Protein AF-0000000070583889 (afdb_homodimer)

Sequence (424 aa):
MVGRSSRFESTAQGDQRPSALVRRYGSLYAQARVDTLDALDAIPQLRDADELKSKLLFSVVVLGFRSVQNTVSDMKAQVRRALQIPAQLNSDPRVIELDASVDDYLRANPDACDVSRNVEEVCAQIWATLYDYPCLKGCAGLTRYVCDCVRLAWALSIHGFVLEFETRAFRRELHVRFHTSDHRSERIRTYLWPALLQAPRGPCVHKGVVITMVGRSSRFESTAQGDQRPSALVRRYGSLYAQARVDTLDALDAIPQLRDADELKSKLLFSVVVLGFRSVQNTVSDMKAQVRRALQIPAQLNSDPRVIELDASVDDYLRANPDACDVSRNVEEVCAQIWATLYDYPCLKGCAGLTRYVCDCVRLAWALSIHGFVLEFETRAFRRELHVRFHTSDHRSERIRTYLWPALLQAPRGPCVHKGVVIT

Solvent-accessible surface area (backbone atoms only — not comparable to full-atom values): 23228 Å² total; per-residue (Å²): 134,80,82,75,83,77,79,77,70,69,66,73,66,52,62,66,31,68,71,44,44,52,49,47,54,50,42,40,59,71,42,53,47,49,56,29,52,54,51,46,43,70,36,77,93,40,50,87,38,61,68,59,53,46,50,49,56,35,44,49,48,53,44,22,36,51,47,39,48,49,50,55,53,48,29,54,50,41,34,38,57,42,64,46,60,56,78,89,43,63,79,36,69,50,48,46,50,33,54,49,32,54,48,52,35,47,60,74,38,64,78,56,54,82,58,63,62,48,40,50,49,43,49,51,49,52,47,65,72,41,59,92,47,67,70,57,80,73,36,61,48,54,54,50,48,43,46,54,39,32,55,49,29,43,57,38,45,59,70,38,40,44,77,47,78,76,76,52,59,71,40,79,79,45,37,46,72,41,90,88,34,42,89,88,44,51,51,50,76,43,74,63,37,62,15,34,27,37,57,95,81,46,62,64,78,40,61,11,34,29,31,50,135,81,83,76,84,78,81,76,72,66,66,73,65,51,62,67,30,68,68,44,44,51,50,48,55,52,42,40,59,72,41,52,46,49,56,28,51,54,50,46,44,70,37,77,93,40,49,88,38,60,67,59,53,47,50,48,56,34,45,48,49,54,43,22,37,51,46,39,49,49,51,54,52,48,28,54,49,40,35,38,56,42,63,46,59,56,78,88,42,65,78,37,68,52,49,46,50,34,54,49,32,52,47,51,35,47,58,73,39,67,78,57,56,82,58,63,63,47,41,50,50,43,51,51,52,52,48,67,72,43,57,94,47,65,70,57,79,72,34,63,47,54,54,50,49,44,44,54,38,32,55,48,28,44,57,38,45,58,70,38,40,43,77,46,80,78,75,52,59,71,41,80,78,44,38,43,72,42,90,85,34,41,88,88,45,50,52,50,75,44,75,61,37,61,15,34,27,36,58,95,82,46,62,65,78,39,61,10,33,28,31,51

Structure (mmCIF, N/CA/C/O backbone):
data_AF-0000000070583889-model_v1
#
loop_
_entity.id
_entity.type
_entity.pdbx_description
1 polymer 'Mitochondria-eating protein'
#
loop_
_atom_site.group_PDB
_atom_site.id
_atom_site.type_symbol
_atom_site.label_atom_id
_atom_site.label_alt_id
_atom_site.label_comp_id
_atom_site.label_asym_id
_atom_site.label_entity_id
_atom_site.label_seq_id
_atom_site.pdbx_PDB_ins_code
_atom_site.Cartn_x
_atom_site.Cartn_y
_atom_site.Cartn_z
_atom_site.occupancy
_atom_site.B_iso_or_equiv
_at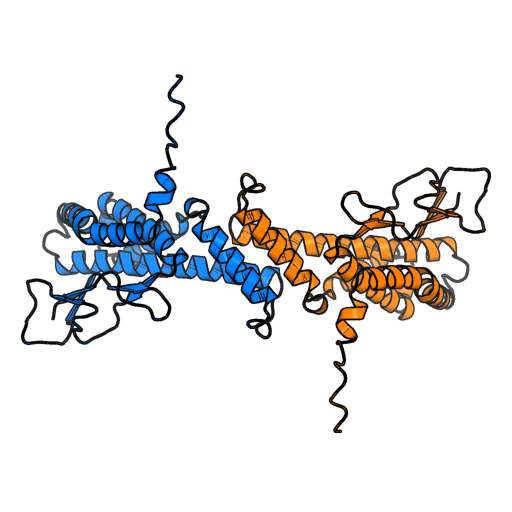om_site.auth_seq_id
_atom_site.auth_comp_id
_atom_site.auth_asym_id
_atom_site.auth_atom_id
_atom_site.pdbx_PDB_model_num
ATOM 1 N N . MET A 1 1 ? 31.438 8.016 -42.562 1 25.47 1 MET A N 1
ATOM 2 C CA . MET A 1 1 ? 30.297 7.133 -42.812 1 25.47 1 MET A CA 1
ATOM 3 C C . MET A 1 1 ? 30.109 6.152 -41.688 1 25.47 1 MET A C 1
ATOM 5 O O . MET A 1 1 ? 30.469 4.98 -41.781 1 25.47 1 MET A O 1
ATOM 9 N N . VAL A 1 2 ? 30.406 6.562 -40.438 1 30.09 2 VAL A N 1
ATOM 10 C CA . VAL A 1 2 ? 30.562 5.863 -39.156 1 30.09 2 VAL A CA 1
ATOM 11 C C . VAL A 1 2 ? 29.266 5.156 -38.781 1 30.09 2 VAL A C 1
ATOM 13 O O . VAL A 1 2 ? 28.234 5.809 -38.562 1 30.09 2 VAL A O 1
ATOM 16 N N . GLY A 1 3 ? 29 4.027 -39.375 1 27.39 3 GLY A N 1
ATOM 17 C CA . GLY A 1 3 ? 27.844 3.15 -39.219 1 27.39 3 GLY A CA 1
ATOM 18 C C . GLY A 1 3 ? 27.516 2.863 -37.75 1 27.39 3 GLY A C 1
ATOM 19 O O . GLY A 1 3 ? 28.234 2.111 -37.094 1 27.39 3 GLY A O 1
ATOM 20 N N . ARG A 1 4 ? 26.984 3.91 -36.906 1 28.28 4 ARG A N 1
ATOM 21 C CA . ARG A 1 4 ? 26.656 3.895 -35.5 1 28.28 4 ARG A CA 1
ATOM 22 C C . ARG A 1 4 ? 26.016 2.572 -35.094 1 28.28 4 ARG A C 1
ATOM 24 O O . ARG A 1 4 ? 25.5 1.843 -35.938 1 28.28 4 ARG A O 1
ATOM 31 N N . SER A 1 5 ? 25.875 2.383 -33.719 1 30.44 5 SER A N 1
ATOM 32 C CA . SER A 1 5 ? 25.641 1.484 -32.562 1 30.44 5 SER A CA 1
ATOM 33 C C . SER A 1 5 ? 24.266 0.842 -32.656 1 30.44 5 SER A C 1
ATOM 35 O O . SER A 1 5 ? 23.25 1.541 -32.688 1 30.44 5 SER A O 1
ATOM 37 N N . SER A 1 6 ? 24.047 -0.187 -33.375 1 29.16 6 SER A N 1
ATOM 38 C CA . SER A 1 6 ? 22.891 -1.09 -33.406 1 29.16 6 SER A CA 1
ATOM 39 C C . SER A 1 6 ? 22.266 -1.242 -32 1 29.16 6 SER A C 1
ATOM 41 O O . SER A 1 6 ? 22.984 -1.417 -31.016 1 29.16 6 SER A O 1
ATOM 43 N N . ARG A 1 7 ? 21.031 -0.715 -31.812 1 31.61 7 ARG A N 1
ATOM 44 C CA . ARG A 1 7 ? 20.031 -0.766 -30.75 1 31.61 7 ARG A CA 1
ATOM 45 C C . ARG A 1 7 ? 19.891 -2.178 -30.188 1 31.61 7 ARG A C 1
ATOM 47 O O . ARG A 1 7 ? 19.344 -3.064 -30.844 1 31.61 7 ARG A O 1
ATOM 54 N N . PHE A 1 8 ? 20.906 -2.791 -29.5 1 32.34 8 PHE A N 1
ATOM 55 C CA . PHE A 1 8 ? 20.688 -3.916 -28.609 1 32.34 8 PHE A CA 1
ATOM 56 C C . PHE A 1 8 ? 19.344 -3.801 -27.906 1 32.34 8 PHE A C 1
ATOM 58 O O . PHE A 1 8 ? 19.188 -3.016 -26.969 1 32.34 8 PHE A O 1
ATOM 65 N N . GLU A 1 9 ? 18.312 -3.646 -28.469 1 35.47 9 GLU A N 1
ATOM 66 C CA . GLU A 1 9 ? 16.969 -3.822 -27.922 1 35.47 9 GLU A CA 1
ATOM 67 C C . GLU A 1 9 ? 16.969 -4.891 -26.828 1 35.47 9 GLU A C 1
ATOM 69 O O . GLU A 1 9 ? 17.438 -6.012 -27.047 1 35.47 9 GLU A O 1
ATOM 74 N N . SER A 1 10 ? 16.984 -4.695 -25.5 1 39.16 10 SER A N 1
ATOM 75 C CA . SER A 1 10 ? 17.156 -5.406 -24.234 1 39.16 10 SER A CA 1
ATOM 76 C C . SER A 1 10 ? 16.469 -6.77 -24.281 1 39.16 10 SER A C 1
ATOM 78 O O . SER A 1 10 ? 15.25 -6.848 -24.438 1 39.16 10 SER A O 1
ATOM 80 N N . THR A 1 11 ? 16.922 -7.824 -24.578 1 39.56 11 THR A N 1
ATOM 81 C CA . THR A 1 11 ? 16.641 -9.258 -24.531 1 39.56 11 THR A CA 1
ATOM 82 C C . THR A 1 11 ? 15.906 -9.617 -23.234 1 39.56 11 THR A C 1
ATOM 84 O O . THR A 1 11 ? 15.242 -10.648 -23.156 1 39.56 11 THR A O 1
ATOM 87 N N . ALA A 1 12 ? 16.141 -9.031 -22.125 1 45.97 12 ALA A N 1
ATOM 88 C CA . ALA A 1 12 ? 15.523 -9.297 -20.828 1 45.97 12 ALA A CA 1
ATOM 89 C C . ALA A 1 12 ? 14.016 -9.062 -20.859 1 45.97 12 ALA A C 1
ATOM 91 O O . ALA A 1 12 ? 13.258 -9.773 -20.203 1 45.97 12 ALA A O 1
ATOM 92 N N . GLN A 1 13 ? 13.586 -7.969 -21.516 1 54.16 13 GLN A N 1
ATOM 93 C CA . GLN A 1 13 ? 12.18 -7.629 -21.688 1 54.16 13 GLN A CA 1
ATOM 94 C C . GLN A 1 13 ? 11.461 -8.68 -22.531 1 54.16 13 GLN A C 1
ATOM 96 O O . GLN A 1 13 ? 10.258 -8.898 -22.375 1 54.16 13 GLN A O 1
ATOM 101 N N . GLY A 1 14 ? 12.219 -9.367 -23.297 1 54.16 14 GLY A N 1
ATOM 102 C CA . GLY A 1 14 ? 11.648 -10.352 -24.203 1 54.16 14 GLY A CA 1
ATOM 103 C C . GLY A 1 14 ? 11.172 -11.609 -23.5 1 54.16 14 GLY A C 1
ATOM 104 O O . GLY A 1 14 ? 10.156 -12.188 -23.875 1 54.16 14 GLY A O 1
ATOM 105 N N . ASP A 1 15 ? 11.938 -11.93 -22.484 1 68 15 ASP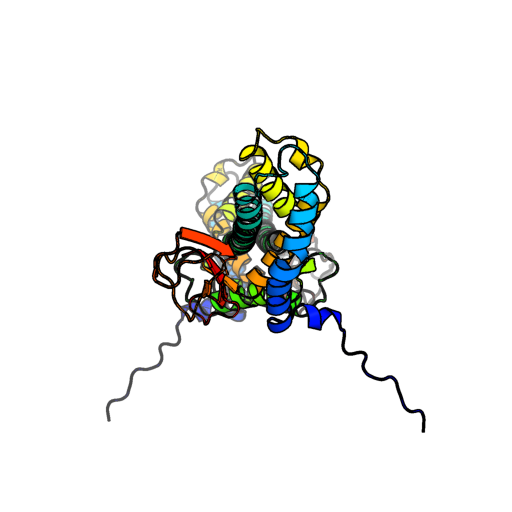 A N 1
ATOM 106 C CA . ASP A 1 15 ? 11.633 -13.172 -21.766 1 68 15 ASP A CA 1
ATOM 107 C C . ASP A 1 15 ? 10.445 -12.984 -20.828 1 68 15 ASP A C 1
ATOM 109 O O . ASP A 1 15 ? 9.938 -13.953 -20.25 1 68 15 ASP A O 1
ATOM 113 N N . GLN A 1 16 ? 9.891 -11.797 -20.781 1 76.12 16 GLN A N 1
ATOM 114 C CA . GLN A 1 16 ? 8.773 -11.531 -19.875 1 76.12 16 GLN A CA 1
ATOM 115 C C . GLN A 1 16 ? 7.496 -11.234 -20.656 1 76.12 16 GLN A C 1
ATOM 117 O O . GLN A 1 16 ? 6.445 -10.984 -20.062 1 76.12 16 GLN A O 1
ATOM 122 N N . ARG A 1 17 ? 7.684 -11.391 -21.938 1 86.62 17 ARG A N 1
ATOM 123 C CA . ARG A 1 17 ? 6.484 -11.242 -22.766 1 86.62 17 ARG A CA 1
ATOM 124 C C . ARG A 1 17 ? 5.523 -12.398 -22.547 1 86.62 17 ARG A C 1
ATOM 126 O O . ARG A 1 17 ? 5.949 -13.531 -22.312 1 86.62 17 ARG A O 1
ATOM 133 N N . PRO A 1 18 ? 4.297 -12.102 -22.672 1 90.25 18 PRO A N 1
ATOM 134 C CA . PRO A 1 18 ? 3.295 -13.148 -22.422 1 90.25 18 PRO A CA 1
ATOM 135 C C . PRO A 1 18 ? 3.51 -14.391 -23.266 1 90.25 18 PRO A C 1
ATOM 137 O O . PRO A 1 18 ? 3.4 -15.516 -22.766 1 90.25 18 PRO A O 1
ATOM 140 N N . SER A 1 19 ? 3.861 -14.188 -24.531 1 92.56 19 SER A N 1
ATOM 141 C CA . SER A 1 19 ? 4.078 -15.328 -25.406 1 92.56 19 SER A CA 1
ATOM 142 C C . SER A 1 19 ? 5.27 -16.172 -24.938 1 92.56 19 SER A C 1
ATOM 144 O O . SER A 1 19 ? 5.23 -17.391 -25.016 1 92.56 19 SER A O 1
ATOM 146 N N . ALA A 1 20 ? 6.273 -15.477 -24.516 1 94.94 20 ALA A N 1
ATOM 147 C CA . ALA A 1 20 ? 7.457 -16.172 -24.016 1 94.94 20 ALA A CA 1
ATOM 148 C C . ALA A 1 20 ? 7.145 -16.938 -22.734 1 94.94 20 ALA A C 1
ATOM 150 O O . ALA A 1 20 ? 7.641 -18.047 -22.531 1 94.94 20 ALA A O 1
ATOM 151 N N . LEU A 1 21 ? 6.32 -16.344 -21.953 1 95.88 21 LEU A N 1
ATOM 152 C CA . LEU A 1 21 ? 5.938 -16.984 -20.688 1 95.88 21 LEU A CA 1
ATOM 153 C C . LEU A 1 21 ? 5.133 -18.25 -20.953 1 95.88 21 LEU A C 1
ATOM 155 O O . LEU A 1 21 ? 5.32 -19.266 -20.281 1 95.88 21 LEU A O 1
ATOM 159 N N . VAL A 1 22 ? 4.309 -18.203 -21.938 1 96.88 22 VAL A N 1
ATOM 160 C CA . VAL A 1 22 ? 3.502 -19.375 -22.312 1 96.88 22 VAL A CA 1
ATOM 161 C C . VAL A 1 22 ? 4.41 -20.484 -22.828 1 96.88 22 VAL A C 1
ATOM 163 O O . VAL A 1 22 ? 4.215 -21.656 -22.5 1 96.88 22 VAL A O 1
ATOM 166 N N . ARG A 1 23 ? 5.355 -20.078 -23.562 1 97.06 23 ARG A N 1
ATOM 167 C CA . ARG A 1 23 ? 6.324 -21.062 -24.047 1 97.06 23 ARG A CA 1
ATOM 168 C C . ARG A 1 23 ? 7.09 -21.703 -22.906 1 97.06 23 ARG A C 1
ATOM 170 O O . ARG A 1 23 ? 7.312 -22.906 -22.891 1 97.06 23 ARG A O 1
ATOM 177 N N . ARG A 1 24 ? 7.426 -20.891 -22 1 97.31 24 ARG A N 1
ATOM 178 C CA . ARG A 1 24 ? 8.141 -21.406 -20.844 1 97.31 24 ARG A CA 1
ATOM 179 C C . ARG A 1 24 ? 7.266 -22.375 -20.047 1 97.31 24 ARG A C 1
ATOM 181 O O . ARG A 1 24 ? 7.762 -23.344 -19.484 1 97.31 24 ARG A O 1
ATOM 188 N N . TYR A 1 25 ? 6.027 -22.078 -19.984 1 98.25 25 TYR A N 1
ATOM 189 C CA . TYR A 1 25 ? 5.094 -22.969 -19.297 1 98.25 25 TYR A CA 1
ATOM 190 C C . TYR A 1 25 ? 5.062 -24.344 -19.969 1 98.25 25 TYR A C 1
ATOM 192 O O . TYR A 1 25 ? 5.074 -25.375 -19.297 1 98.25 25 TYR A O 1
ATOM 200 N N . GLY A 1 26 ? 5.066 -24.344 -21.266 1 97.88 26 GLY A N 1
ATOM 201 C CA . GLY A 1 26 ? 5.152 -25.594 -22 1 97.88 26 GLY A CA 1
ATOM 202 C C . GLY A 1 26 ? 6.461 -26.328 -21.781 1 97.88 26 GLY A C 1
ATOM 203 O O . GLY A 1 26 ? 6.473 -27.547 -21.641 1 97.88 26 GLY A O 1
ATOM 204 N N . SER A 1 27 ? 7.512 -25.578 -21.766 1 97.56 27 SER A N 1
ATOM 205 C CA . SER A 1 27 ? 8.836 -26.156 -21.578 1 97.56 27 SER A CA 1
ATOM 206 C C . SER A 1 27 ? 8.961 -26.781 -20.188 1 97.56 27 SER A C 1
ATOM 208 O O . SER A 1 27 ? 9.688 -27.766 -20 1 97.56 27 SER A O 1
ATOM 210 N N . LEU A 1 28 ? 8.258 -26.172 -19.219 1 98 28 LEU A N 1
ATOM 211 C CA . LEU A 1 28 ? 8.25 -26.75 -17.875 1 98 28 LEU A CA 1
ATOM 212 C C . LEU A 1 28 ? 7.703 -28.172 -17.891 1 98 28 LEU A C 1
ATOM 214 O O . LEU A 1 28 ? 8.25 -29.062 -17.234 1 98 28 LEU A O 1
ATOM 218 N N . TYR A 1 29 ? 6.719 -28.406 -18.641 1 97.44 29 TYR A N 1
ATOM 219 C CA . TYR A 1 29 ? 6.121 -29.734 -18.766 1 97.44 29 TYR A CA 1
ATOM 220 C C . TYR A 1 29 ? 7.023 -30.656 -19.562 1 97.44 29 TYR A C 1
ATOM 222 O O . TYR A 1 29 ? 7.312 -31.781 -19.141 1 97.44 29 TYR A O 1
ATOM 230 N N . ALA A 1 30 ? 7.496 -30.172 -20.703 1 97.12 30 ALA A N 1
ATOM 231 C CA . ALA A 1 30 ? 8.18 -31.016 -21.688 1 97.12 30 ALA A CA 1
ATOM 232 C C . ALA A 1 30 ? 9.602 -31.344 -21.234 1 97.12 30 ALA A C 1
ATOM 234 O O . ALA A 1 30 ? 10.133 -32.406 -21.547 1 97.12 30 ALA A O 1
ATOM 235 N N . GLN A 1 31 ? 10.188 -30.438 -20.453 1 97 31 GLN A N 1
ATOM 236 C CA . GLN A 1 31 ? 11.609 -30.609 -20.172 1 97 31 GLN A CA 1
ATOM 237 C C . GLN A 1 31 ? 11.852 -30.703 -18.672 1 97 31 GLN A C 1
ATOM 239 O O . GLN A 1 31 ? 12.258 -31.75 -18.156 1 97 31 GLN A O 1
ATOM 244 N N . ALA A 1 32 ? 11.508 -29.641 -17.984 1 97.06 32 ALA A N 1
ATOM 245 C CA . ALA A 1 32 ? 11.828 -29.594 -16.562 1 97.06 32 ALA A CA 1
ATOM 246 C C . ALA A 1 32 ? 11.141 -30.734 -15.805 1 97.06 32 ALA A C 1
ATOM 248 O O . ALA A 1 32 ? 11.742 -31.344 -14.93 1 97.06 32 ALA A O 1
ATOM 249 N N . ARG A 1 33 ? 9.891 -30.984 -16.078 1 97.69 33 ARG A N 1
ATOM 250 C CA . ARG A 1 33 ? 9.148 -32.062 -15.445 1 97.69 33 ARG A CA 1
ATOM 251 C C . ARG A 1 33 ? 9.82 -33.406 -15.703 1 97.69 33 ARG A C 1
ATOM 253 O O . ARG A 1 33 ? 9.992 -34.219 -14.781 1 97.69 33 ARG A O 1
ATOM 260 N N . VAL A 1 34 ? 10.273 -33.656 -16.938 1 96.56 34 VAL A N 1
ATOM 261 C CA . VAL A 1 34 ? 10.891 -34.906 -17.312 1 96.56 34 VAL A CA 1
ATOM 262 C C . VAL A 1 34 ? 12.234 -35.062 -16.609 1 96.56 34 VAL A C 1
ATOM 264 O O . VAL A 1 34 ? 12.531 -36.125 -16.062 1 96.56 34 VAL A O 1
ATOM 267 N N . ASP A 1 35 ? 12.992 -34 -16.641 1 97.56 35 ASP A N 1
ATOM 268 C CA . ASP A 1 35 ? 14.266 -34 -15.922 1 97.56 35 ASP A CA 1
ATOM 269 C C . ASP A 1 35 ? 14.07 -34.344 -14.453 1 97.56 35 ASP A C 1
ATOM 271 O O . ASP A 1 35 ? 14.867 -35.094 -13.867 1 97.56 35 ASP A O 1
ATOM 275 N N . THR A 1 36 ? 13.047 -33.781 -13.906 1 97.88 36 THR A N 1
ATOM 276 C CA . THR A 1 36 ? 12.797 -34 -12.484 1 97.88 36 THR A CA 1
ATOM 277 C C . THR A 1 36 ? 12.336 -35.438 -12.227 1 97.88 36 THR A C 1
ATOM 279 O O . THR A 1 36 ? 12.688 -36.031 -11.203 1 97.88 36 THR A O 1
ATOM 282 N N . LEU A 1 37 ? 11.5 -35.969 -13.094 1 96.69 37 LEU A N 1
ATOM 283 C CA . LEU A 1 37 ? 11.102 -37.375 -12.977 1 96.69 37 LEU A CA 1
ATOM 284 C C . LEU A 1 37 ? 12.328 -38.281 -12.945 1 96.69 37 LEU A C 1
ATOM 286 O O . LEU A 1 37 ? 12.391 -39.219 -12.141 1 96.69 37 LEU A O 1
ATOM 290 N N . ASP A 1 38 ? 13.281 -37.969 -13.766 1 96.31 38 ASP A N 1
ATOM 291 C CA . ASP A 1 38 ? 14.523 -38.719 -13.797 1 96.31 38 ASP A CA 1
ATOM 292 C C . ASP A 1 38 ? 15.266 -38.625 -12.469 1 96.31 38 ASP A C 1
ATOM 294 O O . ASP A 1 38 ? 15.781 -39.625 -11.969 1 96.31 38 ASP A O 1
ATOM 298 N N . ALA A 1 39 ? 15.289 -37.469 -11.945 1 96.56 39 ALA A N 1
ATOM 299 C CA . ALA A 1 39 ? 15.938 -37.25 -10.656 1 96.56 39 ALA A CA 1
ATOM 300 C C . ALA A 1 39 ? 15.242 -38.062 -9.555 1 96.56 39 ALA A C 1
ATOM 302 O O . ALA A 1 39 ? 15.898 -38.625 -8.688 1 96.56 39 ALA A O 1
ATOM 303 N N . LEU A 1 40 ? 13.945 -38.062 -9.594 1 96.38 40 LEU A N 1
ATOM 304 C CA . LEU A 1 40 ? 13.172 -38.812 -8.594 1 96.38 40 LEU A CA 1
ATOM 305 C C . LEU A 1 40 ? 13.344 -40.312 -8.766 1 96.38 40 LEU A C 1
ATOM 307 O O . LEU A 1 40 ? 13.312 -41.062 -7.789 1 96.38 40 LEU A O 1
ATOM 311 N N . ASP A 1 41 ? 13.57 -40.781 -9.992 1 95.44 41 ASP A N 1
ATOM 312 C CA . ASP A 1 41 ? 13.781 -42.188 -10.289 1 95.44 41 ASP A CA 1
ATOM 313 C C . ASP A 1 41 ? 15.078 -42.688 -9.656 1 95.44 41 ASP A C 1
ATOM 315 O O . ASP A 1 41 ? 15.242 -43.875 -9.438 1 95.44 41 ASP A O 1
ATOM 319 N N . ALA A 1 42 ? 15.922 -41.75 -9.438 1 93.5 42 ALA A N 1
ATOM 320 C CA . ALA A 1 42 ? 17.203 -42.125 -8.836 1 93.5 42 ALA A CA 1
ATOM 321 C C . ALA A 1 42 ? 17.031 -42.438 -7.359 1 93.5 42 ALA A C 1
ATOM 323 O O . ALA A 1 42 ? 17.938 -43.031 -6.75 1 93.5 42 ALA A O 1
ATOM 324 N N . ILE A 1 43 ? 15.883 -42.094 -6.812 1 93.31 43 ILE A N 1
ATOM 325 C CA . ILE A 1 43 ? 15.562 -42.438 -5.43 1 93.31 43 ILE A CA 1
ATOM 326 C C . ILE A 1 43 ? 14.945 -43.844 -5.379 1 93.31 43 ILE A C 1
ATOM 328 O O . ILE A 1 43 ? 13.844 -44.062 -5.887 1 93.31 43 ILE A O 1
ATOM 332 N N . PRO A 1 44 ? 15.625 -44.781 -4.73 1 93.12 44 PRO A N 1
ATOM 333 C CA . PRO A 1 44 ? 15.172 -46.156 -4.75 1 93.12 44 PRO A CA 1
ATOM 334 C C . PRO A 1 44 ? 13.734 -46.312 -4.27 1 93.12 44 PRO A C 1
ATOM 336 O O . PRO A 1 44 ? 12.977 -47.094 -4.844 1 93.12 44 PRO A O 1
ATOM 339 N N . GLN A 1 45 ? 13.336 -45.562 -3.275 1 91.88 45 GLN A N 1
ATOM 340 C CA . GLN A 1 45 ? 12.008 -45.688 -2.688 1 91.88 45 GLN A CA 1
ATOM 341 C C . GLN A 1 45 ? 10.93 -45.25 -3.674 1 91.88 45 GLN A C 1
ATOM 343 O O . GLN A 1 45 ? 9.758 -45.594 -3.516 1 91.88 45 GLN A O 1
ATOM 348 N N . LEU A 1 46 ? 11.352 -44.438 -4.734 1 93.12 46 LEU A N 1
ATOM 349 C CA . LEU A 1 46 ? 10.367 -43.875 -5.645 1 93.12 46 LEU A CA 1
ATOM 350 C C . LEU A 1 46 ? 10.516 -44.469 -7.043 1 93.12 46 LEU A C 1
ATOM 352 O O . LEU A 1 46 ? 9.75 -44.125 -7.949 1 93.12 46 LEU A O 1
ATOM 356 N N . ARG A 1 47 ? 11.367 -45.344 -7.227 1 91.25 47 ARG A N 1
ATOM 357 C CA . ARG A 1 47 ? 11.719 -45.844 -8.555 1 91.25 47 ARG A CA 1
ATOM 358 C C . ARG A 1 47 ? 10.5 -46.406 -9.266 1 91.25 47 ARG A C 1
ATOM 360 O O . ARG A 1 47 ? 10.266 -46.094 -10.438 1 91.25 47 ARG A O 1
ATOM 367 N N . ASP A 1 48 ? 9.625 -47.188 -8.562 1 91.12 48 ASP A N 1
ATOM 368 C CA . ASP A 1 48 ? 8.492 -47.844 -9.227 1 91.12 48 ASP A CA 1
ATOM 369 C C . ASP A 1 48 ? 7.188 -47.125 -8.898 1 91.12 48 ASP A C 1
ATOM 371 O O . ASP A 1 48 ? 6.102 -47.656 -9.117 1 91.12 48 ASP A O 1
ATOM 375 N N . ALA A 1 49 ? 7.277 -45.875 -8.383 1 92.56 49 ALA A N 1
ATOM 376 C CA . ALA A 1 49 ? 6.078 -45.156 -7.988 1 92.56 49 ALA A CA 1
ATOM 377 C C . ALA A 1 49 ? 5.746 -44.062 -9 1 92.56 49 ALA A C 1
ATOM 379 O O . ALA A 1 49 ? 5.707 -42.875 -8.648 1 92.56 49 ALA A O 1
ATOM 380 N N . ASP A 1 50 ? 5.391 -44.406 -10.211 1 92.44 50 ASP A N 1
ATOM 381 C CA . ASP A 1 50 ? 5.195 -43.469 -11.312 1 92.44 50 ASP A CA 1
ATOM 382 C C . ASP A 1 50 ? 4.023 -42.531 -11.031 1 92.44 50 ASP A C 1
ATOM 384 O O . ASP A 1 50 ? 4.117 -41.312 -11.266 1 92.44 50 ASP A O 1
ATOM 388 N N . GLU A 1 51 ? 2.98 -43.094 -10.609 1 91.69 51 GLU A N 1
ATOM 389 C CA . GLU A 1 51 ? 1.793 -42.281 -10.336 1 91.69 51 GLU A CA 1
ATOM 390 C C . GLU A 1 51 ? 2.066 -41.25 -9.25 1 91.69 51 GLU A C 1
ATOM 392 O O . GLU A 1 51 ? 1.664 -40.094 -9.375 1 91.69 51 GLU A O 1
ATOM 397 N N . LEU A 1 52 ? 2.711 -41.656 -8.227 1 93.94 52 LEU A N 1
ATOM 398 C CA . LEU A 1 52 ? 3.045 -40.75 -7.133 1 93.94 52 LEU A CA 1
ATOM 399 C C . LEU A 1 52 ? 3.934 -39.594 -7.621 1 93.94 52 LEU A C 1
ATOM 401 O O . LEU A 1 52 ? 3.703 -38.438 -7.281 1 93.94 52 LEU A O 1
ATOM 405 N N . LYS A 1 53 ? 4.953 -39.938 -8.367 1 96.12 53 LYS A N 1
ATOM 406 C CA . LYS A 1 53 ? 5.871 -38.938 -8.891 1 96.12 53 LYS A CA 1
ATOM 407 C C . LYS A 1 53 ? 5.137 -37.906 -9.75 1 96.12 53 LYS A C 1
ATOM 409 O O . LYS A 1 53 ? 5.352 -36.719 -9.617 1 96.12 53 LYS A O 1
ATOM 414 N N . SER A 1 54 ? 4.27 -38.469 -10.602 1 94.81 54 SER A N 1
ATOM 415 C CA . SER A 1 54 ? 3.516 -37.562 -11.484 1 94.81 54 SER A CA 1
ATOM 416 C C . SER A 1 54 ? 2.598 -36.656 -10.695 1 94.81 54 SER A C 1
ATOM 418 O O . SER A 1 54 ? 2.521 -35.438 -10.977 1 94.81 54 SER A O 1
ATOM 420 N N . LYS A 1 55 ? 1.909 -37.156 -9.75 1 94.44 55 LYS A N 1
ATOM 421 C CA . LYS A 1 55 ? 1.006 -36.375 -8.914 1 94.44 55 LYS A CA 1
ATOM 422 C C . LYS A 1 55 ? 1.774 -35.344 -8.102 1 94.44 55 LYS A C 1
ATOM 424 O O . LYS A 1 55 ? 1.29 -34.219 -7.883 1 94.44 55 LYS A O 1
ATOM 429 N N . LEU A 1 56 ? 2.914 -35.719 -7.645 1 96.62 56 LEU A N 1
ATOM 430 C CA . LEU A 1 56 ? 3.775 -34.812 -6.902 1 96.62 56 LEU A CA 1
ATOM 431 C C . LEU A 1 56 ? 4.156 -33.594 -7.754 1 96.62 56 LEU A C 1
ATOM 433 O O . LEU A 1 56 ? 4.004 -32.469 -7.32 1 96.62 56 LEU A O 1
ATOM 437 N N . LEU A 1 57 ? 4.617 -33.875 -8.914 1 97.81 57 LEU A N 1
ATOM 438 C CA . LEU A 1 57 ? 5.059 -32.812 -9.789 1 97.81 57 LEU A CA 1
ATOM 439 C C . LEU A 1 57 ? 3.885 -31.922 -10.195 1 97.81 57 LEU A C 1
ATOM 441 O O . LEU A 1 57 ? 4.027 -30.703 -10.289 1 97.81 57 LEU A O 1
ATOM 445 N N . PHE A 1 58 ? 2.74 -32.531 -10.414 1 97.75 58 PHE A N 1
ATOM 446 C CA . PHE A 1 58 ? 1.517 -31.766 -10.656 1 97.75 58 PHE A CA 1
ATOM 447 C C . PHE A 1 58 ? 1.187 -30.875 -9.477 1 97.75 58 PHE A C 1
ATOM 449 O O . PHE A 1 58 ? 0.88 -29.688 -9.648 1 97.75 58 PHE A O 1
ATOM 456 N N . SER A 1 59 ? 1.26 -31.375 -8.312 1 97.38 59 SER A N 1
ATOM 457 C CA . SER A 1 59 ? 0.943 -30.641 -7.102 1 97.38 59 SER A CA 1
ATOM 458 C C . SER A 1 59 ? 1.877 -29.438 -6.922 1 97.38 59 SER A C 1
ATOM 460 O O . SER A 1 59 ? 1.457 -28.391 -6.457 1 97.38 59 SER A O 1
ATOM 462 N N . VAL A 1 60 ? 3.158 -29.688 -7.258 1 98.25 60 VAL A N 1
ATOM 463 C CA . VAL A 1 60 ? 4.133 -28.609 -7.133 1 98.25 60 VAL A CA 1
ATOM 464 C C . VAL A 1 60 ? 3.68 -27.406 -7.957 1 98.25 60 VAL A C 1
ATOM 466 O O . VAL A 1 60 ? 3.729 -26.266 -7.488 1 98.25 60 VAL A O 1
ATOM 469 N N . VAL A 1 61 ? 3.199 -27.625 -9.18 1 98.56 61 VAL A N 1
ATOM 470 C CA . VAL A 1 61 ? 2.754 -26.547 -10.062 1 98.56 61 VAL A CA 1
ATOM 471 C C . VAL A 1 61 ? 1.536 -25.859 -9.461 1 98.56 61 VAL A C 1
ATOM 473 O O . VAL A 1 61 ? 1.501 -24.625 -9.359 1 98.56 61 VAL A O 1
ATOM 476 N N . VAL A 1 62 ? 0.596 -26.609 -8.984 1 97.88 62 VAL A N 1
ATOM 477 C CA . VAL A 1 62 ? -0.646 -26.062 -8.438 1 97.88 62 VAL A CA 1
ATOM 478 C C . VAL A 1 62 ? -0.354 -25.297 -7.156 1 97.88 62 VAL A C 1
ATOM 480 O O . VAL A 1 62 ? -0.835 -24.172 -6.977 1 97.88 62 VAL A O 1
ATOM 483 N N . LEU A 1 63 ? 0.457 -25.891 -6.277 1 98.12 63 LEU A N 1
ATOM 484 C CA . LEU A 1 63 ? 0.816 -25.25 -5.02 1 98.12 63 LEU A CA 1
ATOM 485 C C . LEU A 1 63 ? 1.616 -23.984 -5.27 1 98.12 63 LEU A C 1
ATOM 487 O O . LEU A 1 63 ? 1.405 -22.969 -4.598 1 98.12 63 LEU A O 1
ATOM 491 N N . GLY A 1 64 ? 2.551 -24.062 -6.242 1 98.44 64 GLY A N 1
ATOM 492 C CA . GLY A 1 64 ? 3.318 -22.891 -6.602 1 98.44 64 GLY A CA 1
ATOM 493 C C . GLY A 1 64 ? 2.453 -21.734 -7.066 1 98.44 64 GLY A C 1
ATOM 494 O O . GLY A 1 64 ? 2.594 -20.609 -6.582 1 98.44 64 GLY A O 1
ATOM 495 N N . PHE A 1 65 ? 1.508 -21.969 -7.922 1 98 65 PHE A N 1
ATOM 496 C CA . PHE A 1 65 ? 0.597 -20.953 -8.43 1 98 65 PHE A CA 1
ATOM 497 C C . PHE A 1 65 ? -0.276 -20.391 -7.309 1 98 65 PHE A C 1
ATOM 499 O O . PHE A 1 65 ? -0.467 -19.188 -7.203 1 98 65 PHE A O 1
ATOM 506 N N . ARG A 1 66 ? -0.805 -21.25 -6.469 1 97.75 66 ARG A N 1
ATOM 507 C CA . ARG A 1 66 ? -1.652 -20.828 -5.359 1 97.75 66 ARG A CA 1
ATOM 508 C C . ARG A 1 66 ? -0.886 -19.922 -4.402 1 97.75 66 ARG A C 1
ATOM 510 O O . ARG A 1 66 ? -1.396 -18.875 -3.984 1 97.75 66 ARG A O 1
ATOM 517 N N . SER A 1 67 ? 0.307 -20.344 -4.055 1 97.75 67 SER A N 1
ATOM 518 C CA . SER A 1 67 ? 1.145 -19.562 -3.145 1 97.75 67 SER A CA 1
ATOM 519 C C . SER A 1 67 ? 1.407 -18.172 -3.689 1 97.75 67 SER A C 1
ATOM 521 O O . SER A 1 67 ? 1.229 -17.172 -2.98 1 97.75 67 SER A O 1
ATOM 523 N N . VAL A 1 68 ? 1.768 -18.094 -4.938 1 97.75 68 VAL A N 1
ATOM 524 C CA . VAL A 1 68 ? 2.111 -16.812 -5.57 1 97.75 68 VAL A CA 1
ATOM 525 C C . VAL A 1 68 ? 0.861 -15.953 -5.703 1 97.75 68 VAL A C 1
ATOM 527 O O . VAL A 1 68 ? 0.905 -14.742 -5.461 1 97.75 68 VAL A O 1
ATOM 530 N N . GLN A 1 69 ? -0.22 -16.562 -6.102 1 96.38 69 GLN A N 1
ATOM 531 C CA . GLN A 1 69 ? -1.47 -15.828 -6.23 1 96.38 69 GLN A CA 1
ATOM 532 C C . GLN A 1 69 ? -1.885 -15.211 -4.898 1 96.38 69 GLN A C 1
ATOM 534 O O . GLN A 1 69 ? -2.367 -14.078 -4.855 1 96.38 69 GLN A O 1
ATOM 539 N N . ASN A 1 70 ? -1.74 -15.961 -3.867 1 97.19 70 ASN A N 1
ATOM 540 C CA . ASN A 1 70 ? -2.01 -15.422 -2.537 1 97.19 70 ASN A CA 1
ATOM 541 C C . ASN A 1 70 ? -1.111 -14.234 -2.221 1 97.19 70 ASN A C 1
ATOM 543 O O . ASN A 1 70 ? -1.569 -13.234 -1.657 1 97.19 70 ASN A O 1
ATOM 547 N N . THR A 1 71 ? 0.154 -14.375 -2.547 1 97 71 THR A N 1
ATOM 548 C CA . THR A 1 71 ? 1.105 -13.297 -2.303 1 97 71 THR A CA 1
ATOM 549 C C . THR A 1 71 ? 0.708 -12.039 -3.07 1 97 71 THR A C 1
ATOM 551 O O . THR A 1 71 ? 0.677 -10.945 -2.504 1 97 71 THR A O 1
ATOM 554 N N . VAL A 1 72 ? 0.388 -12.18 -4.34 1 96.62 72 VAL A N 1
ATOM 555 C CA . VAL A 1 72 ? -0.006 -11.047 -5.176 1 96.62 72 VAL A CA 1
ATOM 556 C C . VAL A 1 72 ? -1.274 -10.414 -4.617 1 96.62 72 VAL A C 1
ATOM 558 O O . VAL A 1 72 ? -1.357 -9.188 -4.492 1 96.62 72 VAL A O 1
ATOM 561 N N . SER A 1 73 ? -2.258 -11.203 -4.293 1 96.5 73 SER A N 1
ATOM 562 C CA . SER A 1 73 ? -3.506 -10.719 -3.717 1 96.5 73 SER A CA 1
ATOM 563 C C . SER A 1 73 ? -3.256 -9.961 -2.416 1 96.5 73 SER A C 1
ATOM 565 O O . SER A 1 73 ? -3.846 -8.898 -2.186 1 96.5 73 SER A O 1
ATOM 567 N N . ASP A 1 74 ? -2.396 -10.492 -1.586 1 96.81 74 ASP A N 1
ATOM 568 C CA . ASP A 1 74 ? -2.061 -9.867 -0.312 1 96.81 74 ASP A CA 1
ATOM 569 C C . ASP A 1 74 ? -1.391 -8.516 -0.528 1 96.81 74 ASP A C 1
ATOM 571 O O . ASP A 1 74 ? -1.654 -7.559 0.208 1 96.81 74 ASP A O 1
ATOM 575 N N . MET A 1 75 ? -0.496 -8.461 -1.465 1 96.44 75 MET A N 1
ATOM 576 C CA . MET A 1 75 ? 0.171 -7.203 -1.785 1 96.44 75 MET A CA 1
ATOM 577 C C . MET A 1 75 ? -0.844 -6.129 -2.168 1 96.44 75 MET A C 1
ATOM 579 O O . MET A 1 75 ? -0.803 -5.016 -1.646 1 96.44 75 MET A O 1
ATOM 583 N N . LYS A 1 76 ? -1.729 -6.469 -3.031 1 96.38 76 LYS A N 1
ATOM 584 C CA . LYS A 1 76 ? -2.746 -5.527 -3.488 1 96.38 76 LYS A CA 1
ATOM 585 C C . LYS A 1 76 ? -3.676 -5.125 -2.346 1 96.38 76 LYS A C 1
ATOM 587 O O . LYS A 1 76 ? -4.043 -3.957 -2.221 1 96.38 76 LYS A O 1
ATOM 592 N N . ALA A 1 77 ? -4.051 -6.055 -1.541 1 96.81 77 ALA A N 1
ATOM 593 C CA . ALA A 1 77 ? -4.902 -5.773 -0.386 1 96.81 77 ALA A CA 1
ATOM 594 C C . ALA A 1 77 ? -4.207 -4.824 0.586 1 96.81 77 ALA A C 1
ATOM 596 O O . ALA A 1 77 ? -4.848 -3.955 1.18 1 96.81 77 ALA A O 1
ATOM 597 N N . GLN A 1 78 ? -2.928 -5.031 0.778 1 97.25 78 GLN A N 1
ATOM 598 C CA . GLN A 1 78 ? -2.152 -4.184 1.676 1 97.25 78 GLN A CA 1
ATOM 599 C C . GLN A 1 78 ? -2.117 -2.742 1.174 1 97.25 78 GLN A C 1
ATOM 601 O O . GLN A 1 78 ? -2.182 -1.8 1.967 1 97.25 78 GLN A O 1
ATOM 606 N N . VAL A 1 79 ? -1.979 -2.588 -0.114 1 97.5 79 VAL A N 1
ATOM 607 C CA . VAL A 1 79 ? -2.01 -1.253 -0.7 1 97.5 79 VAL A CA 1
ATOM 608 C C . VAL A 1 79 ? -3.342 -0.579 -0.38 1 97.5 79 VAL A C 1
ATOM 610 O O . VAL A 1 79 ? -3.373 0.563 0.084 1 97.5 79 VAL A 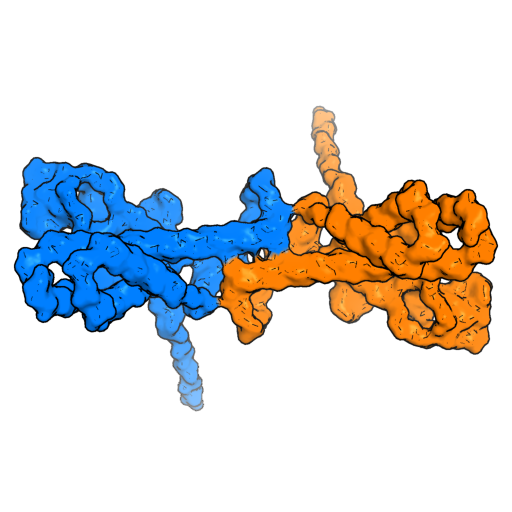O 1
ATOM 613 N N . ARG A 1 80 ? -4.398 -1.256 -0.567 1 96.31 80 ARG A N 1
ATOM 614 C CA . ARG A 1 80 ? -5.73 -0.713 -0.311 1 96.31 80 ARG A CA 1
ATOM 615 C C . ARG A 1 80 ? -5.922 -0.408 1.171 1 96.31 80 ARG A C 1
ATOM 617 O O . ARG A 1 80 ? -6.523 0.606 1.528 1 96.31 80 ARG A O 1
ATOM 624 N N . ARG A 1 81 ? -5.434 -1.226 1.985 1 95.94 81 ARG A N 1
ATOM 625 C CA . ARG A 1 81 ? -5.527 -1.023 3.428 1 95.94 81 ARG A CA 1
ATOM 626 C C . ARG A 1 81 ? -4.727 0.2 3.861 1 95.94 81 ARG A C 1
ATOM 628 O O . ARG A 1 81 ? -5.188 0.988 4.691 1 95.94 81 ARG A O 1
ATOM 635 N N . ALA A 1 82 ? -3.508 0.294 3.307 1 96.19 82 ALA A N 1
ATOM 636 C CA . ALA A 1 82 ? -2.648 1.431 3.631 1 96.19 82 ALA A CA 1
ATOM 637 C C . ALA A 1 82 ? -3.346 2.752 3.32 1 96.19 82 ALA A C 1
ATOM 639 O O . ALA A 1 82 ? -3.199 3.727 4.062 1 96.19 82 ALA A O 1
ATOM 640 N N . LEU A 1 83 ? -4.156 2.75 2.303 1 96 83 LEU A N 1
ATOM 641 C CA . LEU A 1 83 ? -4.812 3.971 1.843 1 96 83 LEU A CA 1
ATOM 642 C C . LEU A 1 83 ? -6.242 4.047 2.361 1 96 83 LEU A C 1
ATOM 644 O O . LEU A 1 83 ? -6.988 4.965 2.004 1 96 83 LEU A O 1
ATOM 648 N N . GLN A 1 84 ? -6.652 3.07 3.137 1 94.62 84 GLN A N 1
ATOM 649 C CA . GLN A 1 84 ? -7.973 3.029 3.748 1 94.62 84 GLN A CA 1
ATOM 650 C C . GLN A 1 84 ? -9.07 3.141 2.695 1 94.62 84 GLN A C 1
ATOM 652 O O . GLN A 1 84 ? -10.008 3.93 2.846 1 94.62 84 GLN A O 1
ATOM 657 N N . ILE A 1 85 ? -8.945 2.406 1.632 1 94.56 85 ILE A N 1
ATOM 658 C CA . ILE A 1 85 ? -9.93 2.432 0.554 1 94.56 85 ILE A CA 1
ATOM 659 C C . ILE A 1 85 ? -11.133 1.582 0.938 1 94.56 85 ILE A C 1
ATOM 661 O O . ILE A 1 85 ? -11.023 0.36 1.067 1 94.56 85 ILE A O 1
ATOM 665 N N . PRO A 1 86 ? -12.203 2.238 1.049 1 91 86 PRO A N 1
ATOM 666 C CA . PRO A 1 86 ? -13.391 1.442 1.354 1 91 86 PRO A CA 1
ATOM 667 C C . PRO A 1 86 ? -13.883 0.634 0.156 1 91 86 PRO A C 1
ATOM 669 O O . PRO A 1 86 ? -13.641 1.016 -0.992 1 91 86 PRO A O 1
ATOM 672 N N . ALA A 1 87 ? -14.578 -0.441 0.397 1 88.56 87 ALA A N 1
ATOM 673 C CA . ALA A 1 87 ? -15.055 -1.344 -0.646 1 88.56 87 ALA A CA 1
ATOM 674 C C . ALA A 1 87 ? -16.031 -0.632 -1.581 1 88.56 87 ALA A C 1
ATOM 676 O O . ALA A 1 87 ? -16.109 -0.949 -2.771 1 88.56 87 ALA A O 1
ATOM 677 N N . GLN A 1 88 ? -16.719 0.428 -1.073 1 88.94 88 GLN A N 1
ATOM 678 C CA . GLN A 1 88 ? -17.734 1.146 -1.851 1 88.94 88 GLN A CA 1
ATOM 679 C C . GLN A 1 88 ? -17.078 1.964 -2.965 1 88.94 88 GLN A C 1
ATOM 681 O O . GLN A 1 88 ? -17.75 2.377 -3.91 1 88.94 88 GLN A O 1
ATOM 686 N N . LEU A 1 89 ? -15.773 2.119 -2.902 1 89.56 89 LEU A N 1
ATOM 687 C CA . LEU A 1 89 ? -15.094 2.953 -3.885 1 89.56 89 LEU A CA 1
ATOM 688 C C . LEU A 1 89 ? -14.438 2.098 -4.965 1 89.56 89 LEU A C 1
ATOM 690 O O . LEU A 1 89 ? -13.609 2.588 -5.734 1 89.56 89 LEU A O 1
ATOM 694 N N . ASN A 1 90 ? -14.797 0.857 -5.133 1 89.44 90 ASN A N 1
ATOM 695 C CA . ASN A 1 90 ? -14.164 -0.045 -6.09 1 89.44 90 ASN A CA 1
ATOM 696 C C . ASN A 1 90 ? -14.383 0.417 -7.527 1 89.44 90 ASN A C 1
ATOM 698 O O . ASN A 1 90 ? -13.562 0.148 -8.406 1 89.44 90 ASN A O 1
ATOM 702 N N . SER A 1 91 ? -15.492 1.163 -7.691 1 90.31 91 SER A N 1
ATOM 703 C CA . SER A 1 91 ? -15.805 1.625 -9.039 1 90.31 91 SER A CA 1
ATOM 704 C C . SER A 1 91 ? -15.344 3.064 -9.25 1 90.31 91 SER A C 1
ATOM 706 O O . SER A 1 91 ? -15.531 3.629 -10.328 1 90.31 91 SER A O 1
ATOM 708 N N . ASP A 1 92 ? -14.828 3.697 -8.258 1 91.44 92 ASP A N 1
ATOM 709 C CA . ASP A 1 92 ? -14.281 5.047 -8.375 1 91.44 92 ASP A CA 1
ATOM 710 C C . ASP A 1 92 ? -13.125 5.094 -9.375 1 91.44 92 ASP A C 1
ATOM 712 O O . ASP A 1 92 ? -12.211 4.27 -9.312 1 91.44 92 ASP A O 1
ATOM 716 N N . PRO A 1 93 ? -13.188 6.008 -10.336 1 93.06 93 PRO A N 1
ATOM 717 C CA . PRO A 1 93 ? -12.172 6.09 -11.391 1 93.06 93 PRO A CA 1
ATOM 718 C C . PRO A 1 93 ? -10.758 6.203 -10.828 1 93.06 93 PRO A C 1
ATOM 720 O O . PRO A 1 93 ? -9.812 5.645 -11.398 1 93.06 93 PRO A O 1
ATOM 723 N N . ARG A 1 94 ? -10.562 6.902 -9.773 1 93.06 94 ARG A N 1
ATOM 724 C CA . ARG A 1 94 ? -9.227 7.074 -9.203 1 93.06 94 ARG A CA 1
ATOM 725 C C . ARG A 1 94 ? -8.719 5.777 -8.594 1 93.06 94 ARG A C 1
ATOM 727 O O . ARG A 1 94 ? -7.52 5.496 -8.633 1 93.06 94 ARG A O 1
ATOM 734 N N . VAL A 1 95 ? -9.625 5.031 -8.031 1 94.19 95 VAL A N 1
ATOM 735 C CA . VAL A 1 95 ? -9.25 3.734 -7.469 1 94.19 95 VAL A CA 1
ATOM 736 C C . VAL A 1 95 ? -8.883 2.77 -8.594 1 94.19 95 VAL A C 1
ATOM 738 O O . VAL A 1 95 ? -7.898 2.039 -8.492 1 94.19 95 VAL A O 1
ATOM 741 N N . ILE A 1 96 ? -9.633 2.75 -9.656 1 95.12 96 ILE A N 1
ATOM 742 C CA . ILE A 1 96 ? -9.367 1.904 -10.812 1 95.12 96 ILE A CA 1
ATOM 743 C C . ILE A 1 96 ? -7.984 2.232 -11.383 1 95.12 96 ILE A C 1
ATOM 745 O O . ILE A 1 96 ? -7.211 1.33 -11.703 1 95.12 96 ILE A O 1
ATOM 749 N N . GLU A 1 97 ? -7.711 3.502 -11.453 1 94.94 97 GLU A N 1
ATOM 750 C CA . GLU A 1 97 ? -6.41 3.949 -11.945 1 94.94 97 GLU A CA 1
ATOM 751 C C . GLU A 1 97 ? -5.281 3.502 -11.023 1 94.94 97 GLU A C 1
ATOM 753 O O . GLU A 1 97 ? -4.219 3.092 -11.492 1 94.94 97 GLU A O 1
ATOM 758 N N . LEU A 1 98 ? -5.496 3.627 -9.789 1 95.81 98 LEU A N 1
ATOM 759 C CA . LEU A 1 98 ? -4.504 3.199 -8.812 1 95.81 98 LEU A CA 1
ATOM 760 C C . LEU A 1 98 ? -4.219 1.706 -8.938 1 95.81 98 LEU A C 1
ATOM 762 O O . LEU A 1 98 ? -3.061 1.295 -9.023 1 95.81 98 LEU A O 1
ATOM 766 N N . ASP A 1 99 ? -5.27 0.923 -9.023 1 95.44 99 ASP A N 1
ATOM 767 C CA . ASP A 1 99 ? -5.109 -0.519 -9.188 1 95.44 99 ASP A CA 1
ATOM 768 C C . ASP A 1 99 ? -4.332 -0.845 -10.461 1 95.44 99 ASP A C 1
ATOM 770 O O . ASP A 1 99 ? -3.473 -1.728 -10.461 1 95.44 99 ASP A O 1
ATOM 774 N N . ALA A 1 100 ? -4.652 -0.152 -11.5 1 95.69 100 ALA A N 1
ATOM 775 C CA . ALA A 1 100 ? -3.969 -0.357 -12.773 1 95.69 100 ALA A CA 1
ATOM 776 C C . ALA A 1 100 ? -2.482 -0.034 -12.648 1 95.69 100 ALA A C 1
ATOM 778 O O . ALA A 1 100 ? -1.643 -0.726 -13.234 1 95.69 100 ALA A O 1
ATOM 779 N N . SER A 1 101 ? -2.164 1.024 -11.961 1 95.94 101 SER A N 1
ATOM 780 C CA . SER A 1 101 ? -0.768 1.412 -11.781 1 95.94 101 SER A CA 1
ATOM 781 C C . SER A 1 101 ? -0.001 0.368 -10.977 1 95.94 101 SER A C 1
ATOM 783 O O . SER A 1 101 ? 1.181 0.126 -11.234 1 95.94 101 SER A O 1
ATOM 785 N N . VAL A 1 102 ? -0.636 -0.234 -9.992 1 96.62 102 VAL A N 1
ATOM 786 C CA . VAL A 1 102 ? -0.023 -1.305 -9.219 1 96.62 102 VAL A CA 1
ATOM 787 C C . VAL A 1 102 ? 0.296 -2.488 -10.125 1 96.62 102 VAL A C 1
ATOM 789 O O . VAL A 1 102 ? 1.414 -3.01 -10.109 1 96.62 102 VAL A O 1
ATOM 792 N N . ASP A 1 103 ? -0.681 -2.865 -10.938 1 95.19 103 ASP A N 1
ATOM 793 C CA . ASP A 1 103 ? -0.477 -3.967 -11.875 1 95.19 103 ASP A CA 1
ATOM 794 C C . ASP A 1 103 ? 0.679 -3.67 -12.828 1 95.19 103 ASP A C 1
ATOM 796 O O . ASP A 1 103 ? 1.515 -4.539 -13.086 1 95.19 103 ASP A O 1
ATOM 800 N N . ASP A 1 104 ? 0.701 -2.488 -13.305 1 94.81 104 ASP A N 1
ATOM 801 C CA . ASP A 1 104 ? 1.739 -2.086 -14.25 1 94.81 104 ASP A CA 1
ATOM 802 C C . ASP A 1 104 ? 3.121 -2.146 -13.602 1 94.81 104 ASP A C 1
ATOM 804 O O . ASP A 1 104 ? 4.086 -2.586 -14.234 1 94.81 104 ASP A O 1
ATOM 808 N N . TYR A 1 105 ? 3.225 -1.764 -12.422 1 95.19 105 TYR A N 1
ATOM 809 C CA . TYR A 1 105 ? 4.5 -1.814 -11.711 1 95.19 105 TYR A CA 1
ATOM 810 C C . TYR A 1 105 ? 4.988 -3.25 -11.57 1 95.19 105 TYR A C 1
ATOM 812 O O . TYR A 1 105 ? 6.148 -3.549 -11.852 1 95.19 105 TYR A O 1
ATOM 820 N N . LEU A 1 106 ? 4.121 -4.094 -11.141 1 94.88 106 LEU A N 1
ATOM 821 C CA . LEU A 1 106 ? 4.488 -5.488 -10.93 1 94.88 106 LEU A CA 1
ATOM 822 C C . LEU A 1 106 ? 4.941 -6.137 -12.234 1 94.88 106 LEU A C 1
ATOM 824 O O . LEU A 1 106 ? 5.949 -6.844 -12.266 1 94.88 106 LEU A O 1
ATOM 828 N N . ARG A 1 107 ? 4.246 -5.836 -13.297 1 93.62 107 ARG A N 1
ATOM 829 C CA . ARG A 1 107 ? 4.57 -6.41 -14.602 1 93.62 107 ARG A CA 1
ATOM 830 C C . ARG A 1 107 ? 5.918 -5.906 -15.102 1 93.62 107 ARG A C 1
ATOM 832 O O . ARG A 1 107 ? 6.664 -6.648 -15.75 1 93.62 107 ARG A O 1
ATOM 839 N N . ALA A 1 108 ? 6.219 -4.699 -14.695 1 91.81 108 ALA A N 1
ATOM 840 C CA . ALA A 1 108 ? 7.438 -4.07 -15.188 1 91.81 108 ALA A CA 1
ATOM 841 C C . ALA A 1 108 ? 8.648 -4.48 -14.352 1 91.81 108 ALA A C 1
ATOM 843 O O . ALA A 1 108 ? 9.789 -4.336 -14.789 1 91.81 108 ALA A O 1
ATOM 844 N N . ASN A 1 109 ? 8.344 -4.965 -13.188 1 89.56 109 ASN A N 1
ATOM 845 C CA . ASN A 1 109 ? 9.43 -5.309 -12.273 1 89.56 109 ASN A CA 1
ATOM 846 C C . ASN A 1 109 ? 9.234 -6.695 -11.672 1 89.56 109 ASN A C 1
ATOM 848 O O . ASN A 1 109 ? 9.133 -6.84 -10.453 1 89.56 109 ASN A O 1
ATOM 852 N N . PRO A 1 110 ? 9.289 -7.691 -12.516 1 86.12 110 PRO A N 1
ATOM 853 C CA . PRO A 1 110 ? 9.023 -9.047 -12.023 1 86.12 110 PRO A CA 1
ATOM 854 C C . PRO A 1 110 ? 10.07 -9.531 -11.023 1 86.12 110 PRO A C 1
ATOM 856 O O . PRO A 1 110 ? 9.758 -10.336 -10.141 1 86.12 110 PRO A O 1
ATOM 859 N N . ASP A 1 111 ? 11.203 -9.062 -11.078 1 85.75 111 ASP A N 1
ATOM 860 C CA . ASP A 1 111 ? 12.297 -9.531 -10.234 1 85.75 111 ASP A CA 1
ATOM 861 C C . ASP A 1 111 ? 12.359 -8.758 -8.922 1 85.75 111 ASP A C 1
ATOM 863 O O . ASP A 1 111 ? 13.125 -9.094 -8.023 1 85.75 111 ASP A O 1
ATOM 867 N N . ALA A 1 112 ? 11.57 -7.785 -8.852 1 80.69 112 ALA A N 1
ATOM 868 C CA . ALA A 1 112 ? 11.609 -6.957 -7.645 1 80.69 112 ALA A CA 1
ATOM 869 C C . ALA A 1 112 ? 11.008 -7.699 -6.453 1 80.69 112 ALA A C 1
ATOM 871 O O . ALA A 1 112 ? 11.375 -7.438 -5.305 1 80.69 112 ALA A O 1
ATOM 872 N N . CYS A 1 113 ? 10.164 -8.68 -6.73 1 86.38 113 CYS A N 1
ATOM 873 C CA . CYS A 1 113 ? 9.508 -9.391 -5.641 1 86.38 113 CYS A CA 1
ATOM 874 C C . CYS A 1 113 ? 10.266 -10.664 -5.285 1 86.38 113 CYS A C 1
ATOM 876 O O . CYS A 1 113 ? 10.602 -11.461 -6.164 1 86.38 113 CYS A O 1
ATOM 878 N N . ASP A 1 114 ? 10.555 -10.789 -4.066 1 91.19 114 ASP A N 1
ATOM 879 C CA . ASP A 1 114 ? 11.234 -11.969 -3.543 1 91.19 114 ASP A CA 1
ATOM 880 C C . ASP A 1 114 ? 10.266 -13.141 -3.406 1 91.19 114 ASP A C 1
ATOM 882 O O . ASP A 1 114 ? 9.383 -13.133 -2.551 1 91.19 114 ASP A O 1
ATOM 886 N N . VAL A 1 115 ? 10.539 -14.203 -4.195 1 95.62 115 VAL A N 1
ATOM 887 C CA . VAL A 1 115 ? 9.609 -15.328 -4.188 1 95.62 115 VAL A CA 1
ATOM 888 C C . VAL A 1 115 ? 10.188 -16.469 -3.357 1 95.62 115 VAL A C 1
ATOM 890 O O . VAL A 1 115 ? 9.688 -17.609 -3.412 1 95.62 115 VAL A O 1
ATOM 893 N N . SER A 1 116 ? 11.281 -16.25 -2.578 1 96.44 116 SER A N 1
ATOM 894 C CA . SER A 1 116 ? 11.914 -17.266 -1.761 1 96.44 116 SER A CA 1
ATOM 895 C C . SER A 1 116 ? 10.945 -17.828 -0.729 1 96.44 116 SER A C 1
ATOM 897 O O . SER A 1 116 ? 10.953 -19.031 -0.445 1 96.44 116 SER A O 1
ATOM 899 N N . ARG A 1 117 ? 10.148 -16.953 -0.234 1 96.44 117 ARG A N 1
ATOM 900 C CA . ARG A 1 117 ? 9.164 -17.406 0.749 1 96.44 117 ARG A CA 1
ATOM 901 C C . ARG A 1 117 ? 8.156 -18.359 0.121 1 96.44 117 ARG A C 1
ATOM 903 O O . ARG A 1 117 ? 7.738 -19.328 0.759 1 96.44 117 ARG A O 1
ATOM 910 N N . ASN A 1 118 ? 7.785 -18.062 -1.075 1 98.06 118 ASN A N 1
ATOM 911 C CA . ASN A 1 118 ? 6.883 -18.969 -1.791 1 98.06 118 ASN A CA 1
ATOM 912 C C . ASN A 1 118 ? 7.512 -20.328 -2.02 1 98.06 118 ASN A C 1
ATOM 914 O O . ASN A 1 118 ? 6.848 -21.359 -1.86 1 98.06 118 ASN A O 1
ATOM 918 N N . VAL A 1 119 ? 8.812 -20.359 -2.379 1 98.25 119 VAL A N 1
ATOM 919 C CA . VAL A 1 119 ? 9.531 -21.609 -2.584 1 98.25 119 VAL A CA 1
ATOM 920 C C . VAL A 1 119 ? 9.555 -22.406 -1.286 1 98.25 119 VAL A C 1
ATOM 922 O O . VAL A 1 119 ? 9.258 -23.609 -1.285 1 98.25 119 VAL A O 1
ATOM 925 N N . GLU A 1 120 ? 9.844 -21.766 -0.232 1 97.94 120 GLU A N 1
ATOM 926 C CA . GLU A 1 120 ? 9.891 -22.422 1.071 1 97.94 120 GLU A CA 1
ATOM 927 C C . GLU A 1 120 ? 8.523 -22.984 1.452 1 97.94 120 GLU A C 1
ATOM 929 O O . GLU A 1 120 ? 8.422 -24.094 1.973 1 97.94 120 GLU A O 1
ATOM 934 N N . GLU A 1 121 ? 7.551 -22.203 1.184 1 97.19 121 GLU A N 1
ATOM 935 C CA . GLU A 1 121 ? 6.184 -22.609 1.493 1 97.19 121 GLU A CA 1
ATOM 936 C C . GLU A 1 121 ? 5.797 -23.875 0.713 1 97.19 121 GLU A C 1
ATOM 938 O O . GLU A 1 121 ? 5.223 -24.812 1.276 1 97.19 121 GLU A O 1
ATOM 943 N N . VAL A 1 122 ? 6.059 -23.891 -0.571 1 98.06 122 VAL A N 1
ATOM 944 C CA . VAL A 1 122 ? 5.719 -25.031 -1.415 1 98.06 122 VAL A CA 1
ATOM 945 C C . VAL A 1 122 ? 6.5 -26.266 -0.962 1 98.06 122 VAL A C 1
ATOM 947 O O . VAL A 1 122 ? 5.934 -27.344 -0.815 1 98.06 122 VAL A O 1
ATOM 950 N N . CYS A 1 123 ? 7.793 -26.141 -0.662 1 97.69 123 CYS A N 1
ATOM 951 C CA . CYS A 1 123 ? 8.609 -27.25 -0.165 1 97.69 123 CYS A CA 1
ATOM 952 C C . CYS A 1 123 ? 8.055 -27.781 1.146 1 97.69 123 CYS A C 1
ATOM 954 O O . CYS A 1 123 ? 7.895 -29 1.305 1 97.69 123 CYS A O 1
ATOM 956 N N . ALA A 1 124 ? 7.734 -26.844 2.01 1 96.69 124 ALA A N 1
ATOM 957 C CA . ALA A 1 124 ? 7.207 -27.25 3.312 1 96.69 124 ALA A CA 1
ATOM 958 C C . ALA A 1 124 ? 5.922 -28.062 3.16 1 96.69 124 ALA A C 1
ATOM 960 O O . ALA A 1 124 ? 5.711 -29.047 3.865 1 96.69 124 ALA A O 1
ATOM 961 N N . GLN A 1 125 ? 5.094 -27.672 2.246 1 95.81 125 GLN A N 1
ATOM 962 C CA . GLN A 1 125 ? 3.846 -28.391 2.018 1 95.81 125 GLN A CA 1
ATOM 963 C C . GLN A 1 125 ? 4.109 -29.781 1.454 1 95.81 125 GLN A C 1
ATOM 965 O O . GLN A 1 125 ? 3.453 -30.75 1.848 1 95.81 125 GLN A O 1
ATOM 970 N N . ILE A 1 126 ? 5.066 -29.906 0.497 1 96.19 126 ILE A N 1
ATOM 971 C CA . ILE A 1 126 ? 5.434 -31.188 -0.092 1 96.19 126 ILE A CA 1
ATOM 972 C C . ILE A 1 126 ? 5.984 -32.125 0.991 1 96.19 126 ILE A C 1
ATOM 974 O O . ILE A 1 126 ? 5.598 -33.281 1.075 1 96.19 126 ILE A O 1
ATOM 978 N N . TRP A 1 127 ? 6.812 -31.562 1.883 1 94.69 127 TRP A N 1
ATOM 979 C CA . TRP A 1 127 ? 7.426 -32.344 2.943 1 94.69 127 TRP A CA 1
ATOM 980 C C . TRP A 1 127 ? 6.379 -32.812 3.949 1 94.69 127 TRP A C 1
ATOM 982 O O . TRP A 1 127 ? 6.445 -33.938 4.453 1 94.69 127 TRP A O 1
ATOM 992 N N . ALA A 1 128 ? 5.41 -31.938 4.223 1 93.06 128 ALA A N 1
ATOM 993 C CA . ALA A 1 128 ? 4.344 -32.281 5.16 1 93.06 128 ALA A CA 1
ATOM 994 C C . ALA A 1 128 ? 3.436 -33.375 4.578 1 93.06 128 ALA A C 1
ATOM 996 O O . ALA A 1 128 ? 2.98 -34.25 5.301 1 93.06 128 ALA A O 1
ATOM 997 N N . THR A 1 129 ? 3.18 -33.281 3.264 1 91.06 129 THR A N 1
ATOM 998 C CA . THR A 1 129 ? 2.293 -34.219 2.594 1 91.06 129 THR A CA 1
ATOM 999 C C . THR A 1 129 ? 2.975 -35.594 2.422 1 91.06 129 THR A C 1
ATOM 1001 O O . THR A 1 129 ? 2.348 -36.625 2.611 1 91.06 129 THR A O 1
ATOM 1004 N N . LEU A 1 130 ? 4.223 -35.594 2.041 1 93.56 130 LEU A N 1
ATOM 1005 C CA . LEU A 1 130 ? 4.965 -36.812 1.814 1 93.56 130 LEU A CA 1
ATOM 1006 C C . LEU A 1 130 ? 5.973 -37.062 2.936 1 93.56 130 LEU A C 1
ATOM 1008 O O . LEU A 1 130 ? 7.152 -37.312 2.674 1 93.56 130 LEU A O 1
ATOM 1012 N N . TYR A 1 131 ? 5.492 -37 4.148 1 92.56 131 TYR A N 1
ATOM 1013 C CA . TYR A 1 131 ? 6.34 -37.125 5.328 1 92.56 131 TYR A CA 1
ATOM 1014 C C . TYR A 1 131 ? 7.039 -38.5 5.355 1 92.56 131 TYR A C 1
ATOM 1016 O O . TYR A 1 131 ? 8.109 -38.625 5.953 1 92.56 131 TYR A O 1
ATOM 1024 N N . ASP A 1 132 ? 6.5 -39.562 4.656 1 92.19 132 ASP A N 1
ATOM 1025 C CA . ASP A 1 132 ? 7.047 -40.906 4.609 1 92.19 132 ASP A CA 1
ATOM 1026 C C . ASP A 1 132 ? 8.242 -40.969 3.662 1 92.19 132 ASP A C 1
ATOM 1028 O O . ASP A 1 132 ? 8.945 -42 3.617 1 92.19 132 ASP A O 1
ATOM 1032 N N . TYR A 1 133 ? 8.484 -39.875 2.984 1 93.69 133 TYR A N 1
ATOM 1033 C CA . TYR A 1 133 ? 9.586 -39.844 2.033 1 93.69 133 TYR A CA 1
ATOM 1034 C C . TYR A 1 133 ? 10.547 -38.688 2.348 1 93.69 133 TYR A C 1
ATOM 1036 O O . TYR A 1 133 ? 10.727 -37.781 1.535 1 93.69 133 TYR A O 1
ATOM 1044 N N . PRO A 1 134 ? 11.289 -38.812 3.459 1 92.56 134 PRO A N 1
ATOM 1045 C CA . PRO A 1 134 ? 12.18 -37.719 3.857 1 92.56 134 PRO A CA 1
ATOM 1046 C C . PRO A 1 134 ? 13.32 -37.5 2.869 1 92.56 134 PRO A C 1
ATOM 1048 O O . PRO A 1 134 ? 13.914 -36.406 2.838 1 92.56 134 PRO A O 1
ATOM 1051 N N . CYS A 1 135 ? 13.641 -38.562 2.074 1 92.56 135 CYS A N 1
ATOM 1052 C CA . CYS A 1 135 ? 14.727 -38.469 1.098 1 92.56 135 CYS A CA 1
ATOM 1053 C C . CYS A 1 135 ? 14.461 -37.375 0.072 1 92.56 135 CYS A C 1
ATOM 1055 O O . CYS A 1 135 ? 15.383 -36.906 -0.576 1 92.56 135 CYS A O 1
ATOM 1057 N N . LEU A 1 136 ? 13.242 -36.906 -0.075 1 94.19 136 LEU A N 1
ATOM 1058 C CA . LEU A 1 136 ? 12.859 -35.906 -1.051 1 94.19 136 LEU A CA 1
ATOM 1059 C C . LEU A 1 136 ? 13.516 -34.562 -0.723 1 94.19 136 LEU A C 1
ATOM 1061 O O . LEU A 1 136 ? 13.781 -33.75 -1.62 1 94.19 136 LEU A O 1
ATOM 1065 N N . LYS A 1 137 ? 13.734 -34.312 0.584 1 93.81 137 LYS A N 1
ATOM 1066 C CA . LYS A 1 137 ? 14.336 -33.062 1.025 1 93.81 137 LYS A CA 1
ATOM 1067 C C . LYS A 1 137 ? 15.734 -32.875 0.442 1 93.81 137 LYS A C 1
ATOM 1069 O O . LYS A 1 137 ? 16.188 -31.75 0.236 1 93.81 137 LYS A O 1
ATOM 1074 N N . GLY A 1 138 ? 16.391 -33.969 0.167 1 93.81 138 GLY A N 1
ATOM 1075 C CA . GLY A 1 138 ? 17.734 -33.906 -0.356 1 93.81 138 GLY A CA 1
ATOM 1076 C C . GLY A 1 138 ? 17.797 -34 -1.87 1 93.81 138 GLY A C 1
ATOM 1077 O O . GLY A 1 138 ? 18.891 -33.969 -2.457 1 93.81 138 GLY A O 1
ATOM 1078 N N . CYS A 1 139 ? 16.719 -34 -2.52 1 95.5 139 CYS A N 1
ATOM 1079 C CA . CYS A 1 139 ? 16.688 -34.125 -3.973 1 95.5 139 CYS A CA 1
ATOM 1080 C C . CYS A 1 139 ? 16.812 -32.75 -4.633 1 95.5 139 CYS A C 1
ATOM 1082 O O . CYS A 1 139 ? 15.828 -32.031 -4.742 1 95.5 139 CYS A O 1
ATOM 1084 N N . ALA A 1 140 ? 17.938 -32.438 -5.125 1 96.25 140 ALA A N 1
ATOM 1085 C CA . ALA A 1 140 ? 18.219 -31.125 -5.73 1 96.25 140 ALA A CA 1
ATOM 1086 C C . ALA A 1 140 ? 17.344 -30.891 -6.957 1 96.25 140 ALA A C 1
ATOM 1088 O O . ALA A 1 140 ? 16.922 -29.766 -7.219 1 96.25 140 ALA A O 1
ATOM 1089 N N . GLY A 1 141 ? 17.141 -31.984 -7.684 1 96.88 141 GLY A N 1
ATOM 1090 C CA . GLY A 1 141 ? 16.297 -31.875 -8.852 1 96.88 141 GLY A CA 1
ATOM 1091 C C . GLY A 1 141 ? 14.891 -31.406 -8.531 1 96.88 141 GLY A C 1
ATOM 1092 O O . GLY A 1 141 ? 14.336 -30.562 -9.242 1 96.88 141 GLY A O 1
ATOM 1093 N N . LEU A 1 142 ? 14.352 -31.906 -7.469 1 97.62 142 LEU A N 1
ATOM 1094 C CA . LEU A 1 142 ? 13.016 -31.5 -7.051 1 97.62 142 LEU A CA 1
ATOM 1095 C C . LEU A 1 142 ? 13.008 -30.047 -6.578 1 97.62 142 LEU A C 1
ATOM 1097 O O . LEU A 1 142 ? 12.109 -29.281 -6.93 1 97.62 142 LEU A O 1
ATOM 1101 N N . THR A 1 143 ? 13.977 -29.656 -5.836 1 97.38 143 THR A N 1
ATOM 1102 C CA . THR A 1 143 ? 14.078 -28.281 -5.352 1 97.38 143 THR A CA 1
ATOM 1103 C C . THR A 1 143 ? 14.188 -27.312 -6.52 1 97.38 143 THR A C 1
ATOM 1105 O O . THR A 1 143 ? 13.562 -26.25 -6.512 1 97.38 143 THR A O 1
ATOM 1108 N N . ARG A 1 144 ? 14.984 -27.656 -7.441 1 97.75 144 ARG A N 1
ATOM 1109 C CA . ARG A 1 144 ? 15.117 -26.828 -8.641 1 97.75 144 ARG A CA 1
ATOM 1110 C C . ARG A 1 144 ? 13.789 -26.703 -9.367 1 97.75 144 ARG A C 1
ATOM 1112 O O . ARG A 1 144 ? 13.43 -25.609 -9.828 1 97.75 144 ARG A O 1
ATOM 1119 N N . TYR A 1 145 ? 13.109 -27.781 -9.477 1 98.44 145 TYR A N 1
ATOM 1120 C CA . TYR A 1 145 ? 11.805 -27.781 -10.125 1 98.44 145 TYR A CA 1
ATOM 1121 C C . TYR A 1 145 ? 10.828 -26.859 -9.398 1 98.44 145 TYR A C 1
ATOM 1123 O O . TYR A 1 145 ? 10.094 -26.109 -10.039 1 98.44 145 TYR A O 1
ATOM 1131 N N . VAL A 1 146 ? 10.828 -26.922 -8.078 1 98.62 146 VAL A N 1
ATOM 1132 C CA . VAL A 1 146 ? 9.969 -26.047 -7.289 1 98.62 146 VAL A CA 1
ATOM 1133 C C . VAL A 1 146 ? 10.312 -24.578 -7.57 1 98.62 146 VAL A C 1
ATOM 1135 O O . VAL A 1 146 ? 9.422 -23.766 -7.805 1 98.62 146 VAL A O 1
ATOM 1138 N N . CYS A 1 147 ? 11.547 -24.281 -7.582 1 98 147 CYS A N 1
ATOM 1139 C CA . CYS A 1 147 ? 12.008 -22.922 -7.844 1 98 147 CYS A CA 1
ATOM 1140 C C . CYS A 1 147 ? 11.539 -22.453 -9.211 1 98 147 CYS A C 1
ATOM 1142 O O . CYS A 1 147 ? 10.969 -21.359 -9.336 1 98 147 CYS A O 1
ATOM 1144 N N . ASP A 1 148 ? 11.75 -23.266 -10.203 1 97.56 148 ASP A N 1
ATOM 1145 C CA . ASP A 1 148 ? 11.359 -22.922 -11.562 1 97.56 148 ASP A CA 1
ATOM 1146 C C . ASP A 1 148 ? 9.844 -22.703 -11.664 1 97.56 148 ASP A C 1
ATOM 1148 O O . ASP A 1 148 ? 9.391 -21.781 -12.328 1 97.56 148 ASP A O 1
ATOM 1152 N N . CYS A 1 149 ? 9.141 -23.562 -10.992 1 98.31 149 CYS A N 1
ATOM 1153 C CA . CYS A 1 149 ? 7.684 -23.469 -11.016 1 98.31 149 CYS A CA 1
ATOM 1154 C C . CYS A 1 149 ? 7.207 -22.172 -10.352 1 98.31 149 CYS A C 1
ATOM 1156 O O . CYS A 1 149 ? 6.363 -21.469 -10.906 1 98.31 149 CYS A O 1
ATOM 1158 N N . VAL A 1 150 ? 7.766 -21.859 -9.219 1 98.38 150 VAL A N 1
ATOM 1159 C CA . VAL A 1 150 ? 7.336 -20.688 -8.453 1 98.38 150 VAL A CA 1
ATOM 1160 C C . VAL A 1 150 ? 7.691 -19.422 -9.219 1 98.38 150 VAL A C 1
ATOM 1162 O O . VAL A 1 150 ? 6.875 -18.5 -9.328 1 98.38 150 VAL A O 1
ATOM 1165 N N . ARG A 1 151 ? 8.852 -19.375 -9.773 1 97 151 ARG A N 1
ATOM 1166 C CA . ARG A 1 151 ? 9.281 -18.219 -10.539 1 97 151 ARG A CA 1
ATOM 1167 C C . ARG A 1 151 ? 8.383 -18 -11.75 1 97 151 ARG A C 1
ATOM 1169 O O . ARG A 1 151 ? 7.973 -16.875 -12.031 1 97 151 ARG A O 1
ATOM 1176 N N . LEU A 1 152 ? 8.117 -19.016 -12.422 1 97.06 152 LEU A N 1
ATOM 1177 C CA . LEU A 1 152 ? 7.242 -18.906 -13.586 1 97.06 152 LEU A CA 1
ATOM 1178 C C . LEU A 1 152 ? 5.824 -18.531 -13.164 1 97.06 152 LEU A C 1
ATOM 1180 O O . LEU A 1 152 ? 5.168 -17.719 -13.828 1 97.06 152 LEU A O 1
ATOM 1184 N N . ALA A 1 153 ? 5.355 -19.141 -12.078 1 97.88 153 ALA A N 1
ATOM 1185 C CA . ALA A 1 153 ? 4.027 -18.828 -11.555 1 97.88 153 ALA A CA 1
ATOM 1186 C C . ALA A 1 153 ? 3.902 -17.328 -11.25 1 97.88 153 ALA A C 1
ATOM 1188 O O . ALA A 1 153 ? 2.867 -16.719 -11.531 1 97.88 153 ALA A O 1
ATOM 1189 N N . TRP A 1 154 ? 4.926 -16.781 -10.711 1 97.69 154 TRP A N 1
ATOM 1190 C CA . TRP A 1 154 ? 4.93 -15.359 -10.414 1 97.69 154 TRP A CA 1
ATOM 1191 C C . TRP A 1 154 ? 4.766 -14.539 -11.688 1 97.69 154 TRP A C 1
ATOM 1193 O O . TRP A 1 154 ? 3.865 -13.703 -11.781 1 97.69 154 TRP A O 1
ATOM 1203 N N . ALA A 1 155 ? 5.582 -14.844 -12.648 1 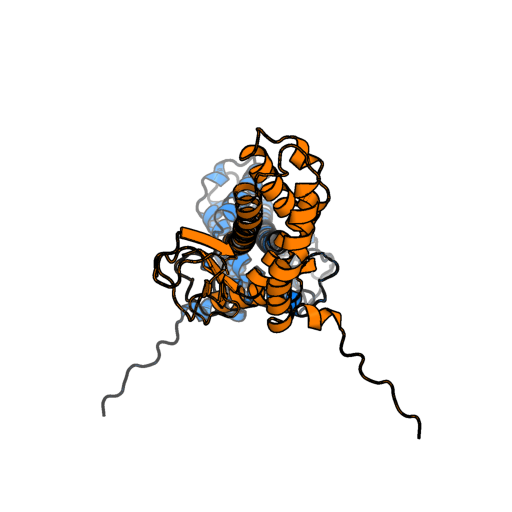96 155 ALA A N 1
ATOM 1204 C CA . ALA A 1 155 ? 5.555 -14.109 -13.914 1 96 155 ALA A CA 1
ATOM 1205 C C . ALA A 1 155 ? 4.199 -14.25 -14.594 1 96 155 ALA A C 1
ATOM 1207 O O . ALA A 1 155 ? 3.643 -13.266 -15.094 1 96 155 ALA A O 1
ATOM 1208 N N . LEU A 1 156 ? 3.715 -15.383 -14.555 1 96.5 156 LEU A N 1
ATOM 1209 C CA . LEU A 1 156 ? 2.432 -15.633 -15.203 1 96.5 156 LEU A CA 1
ATOM 1210 C C . LEU A 1 156 ? 1.299 -14.945 -14.445 1 96.5 156 LEU A C 1
ATOM 1212 O O . LEU A 1 156 ? 0.407 -14.352 -15.062 1 96.5 156 LEU A O 1
ATOM 1216 N N . SER A 1 157 ? 1.32 -14.992 -13.125 1 95.94 157 SER A N 1
ATOM 1217 C CA . SER A 1 157 ? 0.258 -14.43 -12.297 1 95.94 157 SER A CA 1
ATOM 1218 C C . SER A 1 157 ? 0.165 -12.914 -12.477 1 95.94 157 SER A C 1
ATOM 1220 O O . SER A 1 157 ? -0.933 -12.359 -12.562 1 95.94 157 SER A O 1
ATOM 1222 N N . ILE A 1 158 ? 1.29 -12.273 -12.547 1 94.94 158 ILE A N 1
ATOM 1223 C CA . ILE A 1 158 ? 1.258 -10.82 -12.648 1 94.94 158 ILE A CA 1
ATOM 1224 C C . ILE A 1 158 ? 0.826 -10.406 -14.055 1 94.94 158 ILE A C 1
ATOM 1226 O O . ILE A 1 158 ? 0.473 -9.25 -14.281 1 94.94 158 ILE A O 1
ATOM 1230 N N . HIS A 1 159 ? 0.862 -11.336 -15.016 1 93.88 159 HIS A N 1
ATOM 1231 C CA . HIS A 1 159 ? 0.37 -11.055 -16.359 1 93.88 159 HIS A CA 1
ATOM 1232 C C . HIS A 1 159 ? -1.06 -11.555 -16.531 1 93.88 159 HIS A C 1
ATOM 1234 O O . HIS A 1 159 ? -1.583 -11.57 -17.656 1 93.88 159 HIS A O 1
ATOM 1240 N N . GLY A 1 160 ? -1.669 -12.047 -15.492 1 93.56 160 GLY A N 1
ATOM 1241 C CA . GLY A 1 160 ? -3.096 -12.328 -15.492 1 93.56 160 GLY A CA 1
ATOM 1242 C C . GLY A 1 160 ? -3.42 -13.734 -15.969 1 93.56 160 GLY A C 1
ATOM 1243 O O . GLY A 1 160 ? -4.492 -13.969 -16.531 1 93.56 160 GLY A O 1
ATOM 1244 N N . PHE A 1 161 ? -2.52 -14.602 -15.867 1 96.06 161 PHE A N 1
ATOM 1245 C CA . PHE A 1 161 ? -2.785 -15.992 -16.219 1 96.06 161 PHE A CA 1
ATOM 1246 C C . PHE A 1 161 ? -3.215 -16.797 -15 1 96.06 161 PHE A C 1
ATOM 1248 O O . PHE A 1 161 ? -2.791 -16.5 -13.883 1 96.06 161 PHE A O 1
ATOM 1255 N N . VAL A 1 162 ? -4.066 -17.844 -15.242 1 96.19 162 VAL A N 1
ATOM 1256 C CA . VAL A 1 162 ? -4.543 -18.719 -14.172 1 96.19 162 VAL A CA 1
ATOM 1257 C C . VAL A 1 162 ? -4.527 -20.172 -14.633 1 96.19 162 VAL A C 1
ATOM 1259 O O . VAL A 1 162 ? -4.496 -20.438 -15.836 1 96.19 162 VAL A O 1
ATOM 1262 N N . LEU A 1 163 ? -4.539 -21.031 -13.688 1 97.5 163 LEU A N 1
ATOM 1263 C CA . LEU A 1 163 ? -4.574 -22.453 -13.992 1 97.5 163 LEU A CA 1
ATOM 1264 C C . LEU A 1 163 ? -6.008 -22.969 -14 1 97.5 163 LEU A C 1
ATOM 1266 O O . LEU A 1 163 ? -6.844 -22.516 -13.219 1 97.5 163 LEU A O 1
ATOM 1270 N N . GLU A 1 164 ? -6.242 -23.891 -14.922 1 96.69 164 GLU A N 1
ATOM 1271 C CA . GLU A 1 164 ? -7.508 -24.625 -14.953 1 96.69 164 GLU A CA 1
ATOM 1272 C C . GLU A 1 164 ? -7.277 -26.125 -14.867 1 96.69 164 GLU A C 1
ATOM 1274 O O . GLU A 1 164 ? -6.547 -26.688 -15.68 1 96.69 164 GLU A O 1
ATOM 1279 N N . PHE A 1 165 ? -7.824 -26.734 -13.789 1 96.94 165 PHE A N 1
ATOM 1280 C CA . PHE A 1 165 ? -7.648 -28.172 -13.602 1 96.94 165 PHE A CA 1
ATOM 1281 C C . PHE A 1 165 ? -8.836 -28.766 -12.859 1 96.94 165 PHE A C 1
ATOM 1283 O O . PHE A 1 165 ? -8.703 -29.781 -12.18 1 96.94 165 PHE A O 1
ATOM 1290 N N . GLU A 1 166 ? -9.961 -28.172 -12.945 1 94.56 166 GLU A N 1
ATOM 1291 C CA . GLU A 1 166 ? -11.109 -28.594 -12.156 1 94.56 166 GLU A CA 1
ATOM 1292 C C . GLU A 1 166 ? -12.172 -29.25 -13.031 1 94.56 166 GLU A C 1
ATOM 1294 O O . GLU A 1 166 ? -13.086 -29.906 -12.516 1 94.56 166 GLU A O 1
ATOM 1299 N N . THR A 1 167 ? -12.094 -29.062 -14.312 1 94.56 167 THR A N 1
ATOM 1300 C CA . THR A 1 167 ? -13.055 -29.656 -15.234 1 94.56 167 THR A CA 1
ATOM 1301 C C . THR A 1 167 ? -12.969 -31.188 -15.188 1 94.56 167 THR A C 1
ATOM 1303 O O . THR A 1 167 ? -11.875 -31.75 -15.164 1 94.56 167 THR A O 1
ATOM 1306 N N . ARG A 1 168 ? -14.055 -31.875 -15.227 1 95.75 168 ARG A N 1
ATOM 1307 C CA . ARG A 1 168 ? -14.055 -33.312 -15.039 1 95.75 168 ARG A CA 1
ATOM 1308 C C . ARG A 1 168 ? -14.203 -34.031 -16.375 1 95.75 168 ARG A C 1
ATOM 1310 O O . ARG A 1 168 ? -13.867 -35.219 -16.484 1 95.75 168 ARG A O 1
ATOM 1317 N N . ALA A 1 169 ? -14.773 -33.312 -17.328 1 97.38 169 ALA A N 1
ATOM 1318 C CA . ALA A 1 169 ? -14.945 -33.938 -18.641 1 97.38 169 ALA A CA 1
ATOM 1319 C C . ALA A 1 169 ? -13.961 -33.344 -19.641 1 97.38 169 ALA A C 1
ATOM 1321 O O . ALA A 1 169 ? -13.711 -32.125 -19.641 1 97.38 169 ALA A O 1
ATOM 1322 N N . PHE A 1 170 ? -13.523 -34.219 -20.547 1 97.12 170 PHE A N 1
ATOM 1323 C CA . PHE A 1 170 ? -12.547 -33.812 -21.562 1 97.12 170 PHE A CA 1
ATOM 1324 C C . PHE A 1 170 ? -13.141 -32.781 -22.5 1 97.12 170 PHE A C 1
ATOM 1326 O O . PHE A 1 170 ? -14.25 -32.969 -23.016 1 97.12 170 PHE A O 1
ATOM 1333 N N . ARG A 1 171 ? -12.477 -31.719 -22.672 1 96.56 171 ARG A N 1
ATOM 1334 C CA . ARG A 1 171 ? -12.781 -30.672 -23.656 1 96.56 171 ARG A CA 1
ATOM 1335 C C . ARG A 1 171 ? -11.594 -30.422 -24.578 1 96.56 171 ARG A C 1
ATOM 1337 O O . ARG A 1 171 ? -10.523 -30.031 -24.125 1 96.56 171 ARG A O 1
ATOM 1344 N N . ARG A 1 172 ? -11.781 -30.547 -25.812 1 95.06 172 ARG A N 1
ATOM 1345 C CA . ARG A 1 172 ? -10.711 -30.438 -26.797 1 95.06 172 ARG A CA 1
ATOM 1346 C C . ARG A 1 172 ? -10.07 -29.047 -26.766 1 95.06 172 ARG A C 1
ATOM 1348 O O . ARG A 1 172 ? -8.891 -28.891 -27.078 1 95.06 172 ARG A O 1
ATOM 1355 N N . GLU A 1 173 ? -10.812 -28.062 -26.328 1 95.06 173 GLU A N 1
ATOM 1356 C CA . GLU A 1 173 ? -10.305 -26.703 -26.297 1 95.06 173 GLU A CA 1
ATOM 1357 C C . GLU A 1 173 ? -9.391 -26.469 -25.094 1 95.06 173 GLU A C 1
ATOM 1359 O O . GLU A 1 173 ? -8.594 -25.531 -25.078 1 95.06 173 GLU A O 1
ATOM 1364 N N . LEU A 1 174 ? -9.422 -27.344 -24.078 1 96.62 174 LEU A N 1
ATOM 1365 C CA . LEU A 1 174 ? -8.711 -27.125 -22.828 1 96.62 174 LEU A CA 1
ATOM 1366 C C . LEU A 1 174 ? -7.676 -28.219 -22.578 1 96.62 174 LEU A C 1
ATOM 1368 O O . LEU A 1 174 ? -6.75 -28.031 -21.797 1 96.62 174 LEU A O 1
ATOM 1372 N N . HIS A 1 175 ? -7.902 -29.344 -23.297 1 97.69 175 HIS A N 1
ATOM 1373 C CA . HIS A 1 175 ? -7.137 -30.5 -22.891 1 97.69 175 HIS A CA 1
ATOM 1374 C C . HIS A 1 175 ? -6.52 -31.219 -24.078 1 97.69 175 HIS A C 1
ATOM 1376 O O . HIS A 1 175 ? -7.02 -31.094 -25.203 1 97.69 175 HIS A O 1
ATOM 1382 N N . VAL A 1 176 ? -5.449 -31.906 -23.859 1 97.5 176 VAL A N 1
ATOM 1383 C CA . VAL A 1 176 ? -4.895 -32.938 -24.703 1 97.5 176 VAL A CA 1
ATOM 1384 C C . VAL A 1 176 ? -4.824 -34.25 -23.922 1 97.5 176 VAL A C 1
ATOM 1386 O O . VAL A 1 176 ? -4.586 -34.25 -22.719 1 97.5 176 VAL A O 1
ATOM 1389 N N . ARG A 1 177 ? -5.008 -35.344 -24.547 1 96.94 177 ARG A N 1
ATOM 1390 C CA . ARG A 1 177 ? -4.996 -36.656 -23.891 1 96.94 177 ARG A CA 1
ATOM 1391 C C . ARG A 1 177 ? -3.582 -37.219 -23.828 1 96.94 177 ARG A C 1
ATOM 1393 O O . ARG A 1 177 ? -2.836 -37.156 -24.812 1 96.94 177 ARG A O 1
ATOM 1400 N N . PHE A 1 178 ? -3.301 -37.656 -22.688 1 95.06 178 PHE A N 1
ATOM 1401 C CA . PHE A 1 178 ? -2.07 -38.406 -22.578 1 95.06 178 PHE A CA 1
ATOM 1402 C C . PHE A 1 178 ? -2.17 -39.719 -23.375 1 95.06 178 PHE A C 1
ATOM 1404 O O . PHE A 1 178 ? -3.27 -40.188 -23.641 1 95.06 178 PHE A O 1
ATOM 1411 N N . HIS A 1 179 ? -1.11 -40.281 -23.734 1 92.5 179 HIS A N 1
ATOM 1412 C CA . HIS A 1 179 ? -1.092 -41.438 -24.656 1 92.5 179 HIS A CA 1
ATOM 1413 C C . HIS A 1 179 ? -1.7 -42.656 -24 1 92.5 179 HIS A C 1
ATOM 1415 O O . HIS A 1 179 ? -2.168 -43.562 -24.703 1 92.5 179 HIS A O 1
ATOM 1421 N N . THR A 1 180 ? -1.738 -42.781 -22.703 1 91.25 180 THR A N 1
ATOM 1422 C CA . THR A 1 180 ? -2.279 -43.969 -22.031 1 91.25 180 THR A CA 1
ATOM 1423 C C . THR A 1 180 ? -3.781 -43.812 -21.797 1 91.25 180 THR A C 1
ATOM 1425 O O . THR A 1 180 ? -4.402 -44.656 -21.141 1 91.25 180 THR A O 1
ATOM 1428 N N . SER A 1 181 ? -4.406 -42.812 -22.297 1 93.62 181 SER A N 1
ATOM 1429 C CA . SER A 1 181 ? -5.82 -42.5 -22.078 1 93.62 181 SER A CA 1
ATOM 1430 C C . SER A 1 181 ? -6.707 -43.469 -22.875 1 93.62 181 SER A C 1
ATOM 1432 O O . SER A 1 181 ? -6.293 -44 -23.906 1 93.62 181 SER A O 1
ATOM 1434 N N . ASP A 1 182 ? -7.934 -43.688 -22.297 1 93.38 182 ASP A N 1
ATOM 1435 C CA . ASP A 1 182 ? -9.016 -44.344 -23.031 1 93.38 182 ASP A CA 1
ATOM 1436 C C . ASP A 1 182 ? -9.766 -43.344 -23.906 1 93.38 182 ASP A C 1
ATOM 1438 O O . ASP A 1 182 ? -10.516 -42.5 -23.406 1 93.38 182 ASP A O 1
ATOM 1442 N N . HIS A 1 183 ? -9.68 -43.469 -25.172 1 90.19 183 HIS A N 1
ATOM 1443 C CA . HIS A 1 183 ? -10.227 -42.5 -26.109 1 90.19 183 HIS A CA 1
ATOM 1444 C C . HIS A 1 183 ? -11.75 -42.625 -26.188 1 90.19 183 HIS A C 1
ATOM 1446 O O . HIS A 1 183 ? -12.414 -41.719 -26.719 1 90.19 183 HIS A O 1
ATOM 1452 N N . ARG A 1 184 ? -12.25 -43.656 -25.531 1 93.25 184 ARG A N 1
ATOM 1453 C CA . ARG A 1 184 ? -13.695 -43.844 -25.547 1 93.25 184 ARG A CA 1
ATOM 1454 C C . ARG A 1 184 ? -14.344 -43.156 -24.344 1 93.25 184 ARG A C 1
ATOM 1456 O O . ARG A 1 184 ? -15.57 -43.062 -24.266 1 93.25 184 ARG A O 1
ATOM 1463 N N . SER A 1 185 ? -13.469 -42.719 -23.469 1 94.81 185 SER A N 1
ATOM 1464 C CA . SER A 1 185 ? -14 -42.094 -22.266 1 94.81 185 SER A CA 1
ATOM 1465 C C . SER A 1 185 ? -13.75 -40.594 -22.266 1 94.81 185 SER A C 1
ATOM 1467 O O . SER A 1 185 ? -12.656 -40.125 -22.625 1 94.81 185 SER A O 1
ATOM 1469 N N . GLU A 1 186 ? -14.719 -39.875 -21.859 1 95.44 186 GLU A N 1
ATOM 1470 C CA . GLU A 1 186 ? -14.57 -38.438 -21.75 1 95.44 186 GLU A CA 1
ATOM 1471 C C . GLU A 1 186 ? -14.344 -38 -20.297 1 95.44 186 GLU A C 1
ATOM 1473 O O . GLU A 1 186 ? -14.078 -36.844 -20.016 1 95.44 186 GLU A O 1
ATOM 1478 N N . ARG A 1 187 ? -14.406 -38.938 -19.438 1 97.12 187 ARG A N 1
ATOM 1479 C CA . ARG A 1 187 ? -14.211 -38.625 -18.016 1 97.12 187 ARG A CA 1
ATOM 1480 C C . ARG A 1 187 ? -12.727 -38.5 -17.688 1 97.12 187 ARG A C 1
ATOM 1482 O O . ARG A 1 187 ? -11.953 -39.438 -17.922 1 97.12 187 ARG A O 1
ATOM 1489 N N . ILE A 1 188 ? -12.328 -37.438 -17.109 1 96.62 188 ILE A N 1
ATOM 1490 C CA . ILE A 1 188 ? -10.93 -37.219 -16.734 1 96.62 188 ILE A CA 1
ATOM 1491 C C . ILE A 1 188 ? -10.633 -37.938 -15.422 1 96.62 188 ILE A C 1
ATOM 1493 O O . ILE A 1 188 ? -11.219 -37.625 -14.391 1 96.62 188 ILE A O 1
ATOM 1497 N N . ARG A 1 189 ? -9.742 -38.844 -15.469 1 94.94 189 ARG A N 1
ATOM 1498 C CA . ARG A 1 189 ? -9.352 -39.594 -14.281 1 94.94 189 ARG A CA 1
ATOM 1499 C C . ARG A 1 189 ? -8.289 -38.844 -13.492 1 94.94 189 ARG A C 1
ATOM 1501 O O . ARG A 1 189 ? -8.305 -38.844 -12.258 1 94.94 189 ARG A O 1
ATOM 1508 N N . THR A 1 190 ? -7.391 -38.281 -14.25 1 94.75 190 THR A N 1
ATOM 1509 C CA . THR A 1 190 ? -6.289 -37.594 -13.578 1 94.75 190 THR A CA 1
ATOM 1510 C C . THR A 1 190 ? -5.723 -36.5 -14.453 1 94.75 190 THR A C 1
ATOM 1512 O O . THR A 1 190 ? -5.676 -36.625 -15.68 1 94.75 190 THR A O 1
ATOM 1515 N N . TYR A 1 191 ? -5.391 -35.344 -13.828 1 96.25 191 TYR A N 1
ATOM 1516 C CA . TYR A 1 191 ? -4.629 -34.281 -14.484 1 96.25 191 TYR A CA 1
ATOM 1517 C C . TYR A 1 191 ? -3.129 -34.531 -14.359 1 96.25 191 TYR A C 1
ATOM 1519 O O . TYR A 1 191 ? -2.621 -34.781 -13.258 1 96.25 191 TYR A O 1
ATOM 1527 N N . LEU A 1 192 ? -2.426 -34.531 -15.477 1 96.88 192 LEU A N 1
ATOM 1528 C CA . LEU A 1 192 ? -0.968 -34.594 -15.469 1 96.88 192 LEU A CA 1
ATOM 1529 C C . LEU A 1 192 ? -0.365 -33.188 -15.523 1 96.88 192 LEU A C 1
ATOM 1531 O O . LEU A 1 192 ? 0.755 -32.969 -15.055 1 96.88 192 LEU A O 1
ATOM 1535 N N . TRP A 1 193 ? -1.102 -32.312 -16.125 1 98.31 193 TRP A N 1
ATOM 1536 C CA . TRP A 1 193 ? -0.688 -30.906 -16.297 1 98.31 193 TRP A CA 1
ATOM 1537 C C . TRP A 1 193 ? -1.9 -30 -16.422 1 98.31 193 TRP A C 1
ATOM 1539 O O . TRP A 1 193 ? -2.826 -30.281 -17.188 1 98.31 193 TRP A O 1
ATOM 1549 N N . PRO A 1 194 ? -1.943 -28.875 -15.703 1 98.12 194 PRO A N 1
ATOM 1550 C CA . PRO A 1 194 ? -3.104 -27.984 -15.789 1 98.12 194 PRO A CA 1
ATOM 1551 C C . PRO A 1 194 ? -3.1 -27.141 -17.062 1 98.12 194 PRO A C 1
ATOM 1553 O O . PRO A 1 194 ? -2.037 -26.859 -17.625 1 98.12 194 PRO A O 1
ATOM 1556 N N . ALA A 1 195 ? -4.297 -26.75 -17.453 1 97.94 195 ALA A N 1
ATOM 1557 C CA . ALA A 1 195 ? -4.41 -25.797 -18.562 1 97.94 195 ALA A CA 1
ATOM 1558 C C . ALA A 1 195 ? -4.098 -24.375 -18.094 1 97.94 195 ALA A C 1
ATOM 1560 O O . ALA A 1 195 ? -4.266 -24.047 -16.906 1 97.94 195 ALA A O 1
ATOM 1561 N N . LEU A 1 196 ? -3.564 -23.594 -18.984 1 98.06 196 LEU A N 1
ATOM 1562 C CA . LEU A 1 196 ? -3.273 -22.203 -18.703 1 98.06 196 LEU A CA 1
ATOM 1563 C C . LEU A 1 196 ? -4.238 -21.281 -19.438 1 98.06 196 LEU A C 1
ATOM 1565 O O . LEU A 1 196 ? -4.363 -21.359 -20.656 1 98.06 196 LEU A O 1
ATOM 1569 N N . LEU A 1 197 ? -4.918 -20.391 -18.672 1 96.94 197 LEU A N 1
ATOM 1570 C CA . LEU A 1 197 ? -5.902 -19.484 -19.25 1 96.94 197 LEU A CA 1
ATOM 1571 C C . LEU A 1 197 ? -5.516 -18.031 -18.984 1 96.94 197 LEU A C 1
ATOM 1573 O O . LEU A 1 197 ? -4.812 -17.734 -18.016 1 96.94 197 LEU A O 1
ATOM 1577 N N . GLN A 1 198 ? -5.957 -17.188 -19.891 1 91.5 198 GLN A N 1
ATOM 1578 C CA . GLN A 1 198 ? -5.902 -15.758 -19.609 1 91.5 198 GLN A CA 1
ATOM 1579 C C . GLN A 1 198 ? -7.082 -15.328 -18.734 1 91.5 198 GLN A C 1
ATOM 1581 O O . GLN A 1 198 ? -8.234 -15.672 -19.031 1 91.5 198 GLN A O 1
ATOM 1586 N N . ALA A 1 199 ? -6.961 -14.734 -17.641 1 79.38 199 ALA A N 1
ATOM 1587 C CA . ALA A 1 199 ? -8.016 -14.32 -16.719 1 79.38 199 ALA A CA 1
ATOM 1588 C C . ALA A 1 199 ? -8.617 -12.984 -17.141 1 79.38 199 ALA A C 1
ATOM 1590 O O . ALA A 1 199 ? -7.941 -12.164 -17.781 1 79.38 199 ALA A O 1
ATOM 1591 N N . PRO A 1 200 ? -9.82 -13.031 -16.5 1 68.38 200 PRO A N 1
ATOM 1592 C CA . PRO A 1 200 ? -10.648 -13.93 -15.695 1 68.38 200 PRO A CA 1
ATOM 1593 C C . PRO A 1 200 ? -11.43 -14.93 -16.531 1 68.38 200 PRO A C 1
ATOM 1595 O O . PRO A 1 200 ? -11.883 -15.953 -16.016 1 68.38 200 PRO A O 1
ATOM 1598 N N . ARG A 1 201 ? -11.609 -14.703 -17.766 1 68.19 201 ARG A N 1
ATOM 1599 C CA . ARG A 1 201 ? -12.375 -15.586 -18.641 1 68.19 201 ARG A CA 1
ATOM 1600 C C . ARG A 1 201 ? -11.852 -15.547 -20.062 1 68.19 201 ARG A C 1
ATOM 1602 O O . ARG A 1 201 ? -12.633 -15.5 -21.016 1 68.19 201 ARG A O 1
ATOM 1609 N N . GLY A 1 202 ? -10.633 -15.766 -20.047 1 82.62 202 GLY A N 1
ATOM 1610 C CA . GLY A 1 202 ? -10.039 -15.633 -21.359 1 82.62 202 GLY A CA 1
ATOM 1611 C C . GLY A 1 202 ? -9.742 -16.969 -22.016 1 82.62 202 GLY A C 1
ATOM 1612 O O . GLY A 1 202 ? -10.148 -18.016 -21.516 1 82.62 202 GLY A O 1
ATOM 1613 N N . PRO A 1 203 ? -9.188 -16.953 -23.141 1 91.12 203 PRO A N 1
ATOM 1614 C CA . PRO A 1 203 ? -8.906 -18.172 -23.906 1 91.12 203 PRO A CA 1
ATOM 1615 C C . PRO A 1 203 ? -7.816 -19.031 -23.266 1 91.12 203 PRO A C 1
ATOM 1617 O O . PRO A 1 203 ? -6.996 -18.531 -22.5 1 91.12 203 PRO A O 1
ATOM 1620 N N . CYS A 1 204 ? -7.852 -20.312 -23.609 1 96.44 204 CYS A N 1
ATOM 1621 C CA . CYS A 1 204 ? -6.805 -21.25 -23.219 1 96.44 204 CYS A CA 1
ATOM 1622 C C . CYS A 1 204 ? -5.551 -21.047 -24.062 1 96.44 204 CYS A C 1
ATOM 1624 O O . CYS A 1 204 ? -5.602 -21.172 -25.297 1 96.44 204 CYS A O 1
ATOM 1626 N N . VAL A 1 205 ? -4.465 -20.797 -23.406 1 96.62 205 VAL A N 1
ATOM 1627 C CA . VAL A 1 205 ? -3.254 -20.484 -24.156 1 96.62 205 VAL A CA 1
ATOM 1628 C C . VAL A 1 205 ? -2.316 -21.688 -24.156 1 96.62 205 VAL A C 1
ATOM 1630 O O . VAL A 1 205 ? -1.382 -21.75 -24.969 1 96.62 205 VAL A O 1
ATOM 1633 N N . HIS A 1 206 ? -2.527 -22.594 -23.281 1 97.75 206 HIS A N 1
ATOM 1634 C CA . HIS A 1 206 ? -1.808 -23.859 -23.219 1 97.75 206 HIS A CA 1
ATOM 1635 C C . HIS A 1 206 ? -2.684 -24.969 -22.625 1 97.75 206 HIS A C 1
ATOM 1637 O O . HIS A 1 206 ? -3.119 -24.875 -21.484 1 97.75 206 HIS A O 1
ATOM 1643 N N . LYS A 1 207 ? -2.896 -25.953 -23.391 1 97.69 207 LYS A N 1
ATOM 1644 C CA . LYS A 1 207 ? -3.842 -27 -23.016 1 97.69 207 LYS A CA 1
ATOM 1645 C C . LYS A 1 207 ? -3.262 -27.875 -21.906 1 97.69 207 LYS A C 1
ATOM 1647 O O . LYS A 1 207 ? -2.053 -28.125 -21.875 1 97.69 207 LYS A O 1
ATOM 1652 N N . GLY A 1 208 ? -4.176 -28.312 -21.047 1 98.31 208 GLY A N 1
ATOM 1653 C CA . GLY A 1 208 ? -3.781 -29.266 -20.016 1 98.31 208 GLY A CA 1
ATOM 1654 C C . GLY A 1 208 ? -3.637 -30.688 -20.547 1 98.31 208 GLY A C 1
ATOM 1655 O O . GLY A 1 208 ? -4.172 -31.016 -21.609 1 98.31 208 GLY A O 1
ATOM 1656 N N . VAL A 1 209 ? -2.891 -31.469 -19.859 1 98.31 209 VAL A N 1
ATOM 1657 C CA . VAL A 1 209 ? -2.719 -32.875 -20.219 1 98.31 209 VAL A CA 1
ATOM 1658 C C . VAL A 1 209 ? -3.463 -33.75 -19.219 1 98.31 209 VAL A C 1
ATOM 1660 O O . VAL A 1 209 ? -3.246 -33.656 -18.016 1 98.31 209 VAL A O 1
ATOM 1663 N N . VAL A 1 210 ? -4.352 -34.625 -19.766 1 97.75 210 VAL A N 1
ATOM 1664 C CA . VAL A 1 210 ? -5.207 -35.406 -18.875 1 97.75 210 VAL A CA 1
ATOM 1665 C C . VAL A 1 210 ? -5.211 -36.875 -19.312 1 97.75 210 VAL A C 1
ATOM 1667 O O . VAL A 1 210 ? -4.848 -37.188 -20.438 1 97.75 210 VAL A O 1
ATOM 1670 N N . ILE A 1 211 ? -5.516 -37.688 -18.312 1 96.75 211 ILE A N 1
ATOM 1671 C CA . ILE A 1 211 ? -5.801 -39.094 -18.578 1 96.75 211 ILE A CA 1
ATOM 1672 C C . ILE A 1 211 ? -7.293 -39.375 -18.406 1 96.75 211 ILE A C 1
ATOM 1674 O O . ILE A 1 211 ? -7.871 -39.062 -17.375 1 96.75 211 ILE A O 1
ATOM 1678 N N . THR A 1 212 ? -7.797 -39.938 -19.453 1 96.94 212 THR A N 1
ATOM 1679 C CA . THR A 1 212 ? -9.219 -40.25 -19.406 1 96.94 212 THR A CA 1
ATOM 1680 C C . THR A 1 212 ? -9.414 -41.781 -19.234 1 96.94 212 THR A C 1
ATOM 1682 O O . THR A 1 212 ? -8.508 -42.562 -19.547 1 96.94 212 THR A O 1
ATOM 1685 N N . MET B 1 1 ? -40.156 24.875 -25.734 1 25.14 1 MET B N 1
ATOM 1686 C CA . MET B 1 1 ? -38.969 25.625 -25.422 1 25.14 1 MET B CA 1
ATOM 1687 C C . MET B 1 1 ? -38.469 25.297 -24.016 1 25.14 1 MET B C 1
ATOM 1689 O O . MET B 1 1 ? -38.812 25.984 -23.047 1 25.14 1 MET B O 1
ATOM 1693 N N . VAL B 1 2 ? -38.5 24.062 -23.578 1 30.03 2 VAL B N 1
ATOM 1694 C CA . VAL B 1 2 ? -38.344 23.438 -22.266 1 30.03 2 VAL B CA 1
ATOM 1695 C C . VAL B 1 2 ? -36.938 23.656 -21.75 1 30.03 2 VAL B C 1
ATOM 1697 O O . VAL B 1 2 ? -35.969 23.203 -22.375 1 30.03 2 VAL B O 1
ATOM 1700 N N . GLY B 1 3 ? -36.625 24.812 -21.156 1 26.98 3 GLY B N 1
ATOM 1701 C CA . GLY B 1 3 ? -35.375 25.297 -20.625 1 26.98 3 GLY B CA 1
ATOM 1702 C C . GLY B 1 3 ? -34.688 24.297 -19.719 1 26.98 3 GLY B C 1
ATOM 1703 O O . GLY B 1 3 ? -35.156 24 -18.625 1 26.98 3 GLY B O 1
ATOM 1704 N N . ARG B 1 4 ? -34 23.188 -20.25 1 30.09 4 ARG B N 1
ATOM 1705 C CA . ARG B 1 4 ? -33.281 22.078 -19.625 1 30.09 4 ARG B CA 1
ATOM 1706 C C . ARG B 1 4 ? -32.5 22.531 -18.422 1 30.09 4 ARG B C 1
ATOM 1708 O O . ARG B 1 4 ? -32.125 23.719 -18.312 1 30.09 4 ARG B O 1
ATOM 1715 N N . SER B 1 5 ? -32.219 21.578 -17.422 1 31.58 5 SER B N 1
ATOM 1716 C CA . SER B 1 5 ? -31.719 21.297 -16.078 1 31.58 5 SER B CA 1
ATOM 1717 C C . SER B 1 5 ? -30.281 21.797 -15.914 1 31.58 5 SER B C 1
ATOM 1719 O O . SER B 1 5 ? -29.406 21.422 -16.688 1 31.58 5 SER B O 1
ATOM 1721 N N . SER B 1 6 ? -30 22.953 -15.492 1 29.58 6 SER B N 1
ATOM 1722 C CA . SER B 1 6 ? -28.766 23.578 -15.039 1 29.58 6 SER B CA 1
ATOM 1723 C C . SER B 1 6 ? -27.906 22.609 -14.25 1 29.58 6 SER B C 1
ATOM 1725 O O . SER B 1 6 ? -28.422 21.891 -13.391 1 29.58 6 SER B O 1
ATOM 1727 N N . ARG B 1 7 ? -26.75 22.172 -14.797 1 32.53 7 ARG B N 1
ATOM 1728 C CA . ARG B 1 7 ? -25.578 21.422 -14.328 1 32.53 7 ARG B CA 1
ATOM 1729 C C . ARG B 1 7 ? -25.172 21.875 -12.93 1 32.53 7 ARG B C 1
ATOM 1731 O O . ARG B 1 7 ? -24.656 22.984 -12.758 1 32.53 7 ARG B O 1
ATOM 1738 N N . PHE B 1 8 ? -25.906 21.609 -11.828 1 32.06 8 PHE B N 1
ATOM 1739 C CA . PHE B 1 8 ? -25.438 21.656 -10.445 1 32.06 8 PHE B CA 1
ATOM 1740 C C . PHE B 1 8 ? -24 21.188 -10.352 1 32.06 8 PHE B C 1
ATOM 1742 O O . PHE B 1 8 ? -23.719 20 -10.43 1 32.06 8 PHE B O 1
ATOM 1749 N N . GLU B 1 9 ? -23.078 21.672 -10.969 1 35.91 9 GLU B N 1
ATOM 1750 C CA . GLU B 1 9 ? -21.656 21.516 -10.695 1 35.91 9 GLU B CA 1
ATOM 1751 C C . GLU B 1 9 ? -21.391 21.344 -9.203 1 35.91 9 GLU B C 1
ATOM 1753 O O . GLU B 1 9 ? -21.781 22.188 -8.398 1 35.91 9 GLU B O 1
ATOM 1758 N N . SER B 1 10 ? -21.312 20.203 -8.531 1 39.09 10 SER B N 1
ATOM 1759 C CA . SER B 1 10 ? -21.297 19.734 -7.152 1 39.09 10 SER B CA 1
ATOM 1760 C C . SER B 1 10 ? -20.469 20.656 -6.266 1 39.09 10 SER B C 1
ATOM 1762 O O . SER B 1 10 ? -19.281 20.891 -6.523 1 39.09 10 SER B O 1
ATOM 1764 N N . THR B 1 11 ? -20.859 21.5 -5.512 1 39.75 11 THR B N 1
ATOM 1765 C CA . THR B 1 11 ? -20.438 22.406 -4.453 1 39.75 11 THR B CA 1
ATOM 1766 C C . THR B 1 11 ? -19.406 21.75 -3.553 1 39.75 11 THR B C 1
ATOM 1768 O O . THR B 1 11 ? -18.641 22.438 -2.869 1 39.75 11 THR B O 1
ATOM 1771 N N . ALA B 1 12 ? -19.438 20.5 -3.266 1 45.72 12 ALA B N 1
ATOM 1772 C CA . ALA B 1 12 ? -18.531 19.75 -2.398 1 45.72 12 ALA B CA 1
ATOM 1773 C C . ALA B 1 12 ? -17.094 19.797 -2.934 1 45.72 12 ALA B C 1
ATOM 1775 O O . ALA B 1 12 ? -16.141 19.859 -2.16 1 45.72 12 ALA B O 1
ATOM 1776 N N . GLN B 1 13 ? -16.938 19.625 -4.254 1 54.19 13 GLN B N 1
ATOM 1777 C CA . GLN B 1 13 ? -15.641 19.703 -4.934 1 54.19 13 GLN B CA 1
ATOM 1778 C C . GLN B 1 13 ? -15.031 21.094 -4.812 1 54.19 13 GLN B C 1
ATOM 1780 O O . GLN B 1 13 ? -13.805 21.25 -4.816 1 54.19 13 GLN B O 1
ATOM 1785 N N . GLY B 1 14 ? -15.883 22 -4.555 1 54.34 14 GLY B N 1
ATOM 1786 C CA . GLY B 1 14 ? -15.438 23.391 -4.488 1 54.34 14 GLY B CA 1
ATOM 1787 C C . GLY B 1 14 ? -14.695 23.719 -3.209 1 54.34 14 GLY B C 1
ATOM 1788 O O . GLY B 1 14 ? -13.727 24.484 -3.225 1 54.34 14 GLY B O 1
ATOM 1789 N N . ASP B 1 15 ? -15.164 23.062 -2.15 1 68.31 15 ASP B N 1
ATOM 1790 C CA . ASP B 1 15 ? -14.57 23.359 -0.848 1 68.31 15 ASP B CA 1
ATOM 1791 C C . ASP B 1 15 ? -13.219 22.672 -0.689 1 68.31 15 ASP B C 1
ATOM 1793 O O . ASP B 1 15 ? -12.492 22.922 0.27 1 68.31 15 ASP B O 1
ATOM 1797 N N . GLN B 1 16 ? -12.805 21.906 -1.672 1 75.94 16 GLN B N 1
ATOM 1798 C CA . GLN B 1 16 ? -11.547 21.172 -1.577 1 75.94 16 GLN B CA 1
ATOM 1799 C C . GLN B 1 16 ? -10.531 21.703 -2.582 1 75.94 16 GLN B C 1
ATOM 1801 O O . GLN B 1 16 ? -9.406 21.20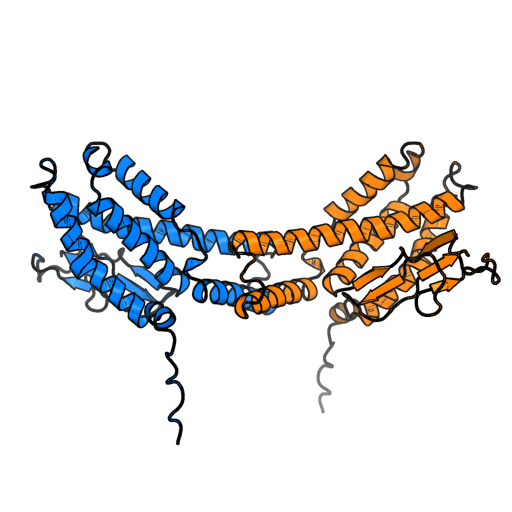3 -2.656 1 75.94 16 GLN B O 1
ATOM 1806 N N . ARG B 1 17 ? -11 22.766 -3.213 1 86.69 17 ARG B N 1
ATOM 1807 C CA . ARG B 1 17 ? -10.047 23.422 -4.109 1 86.69 17 ARG B CA 1
ATOM 1808 C C . ARG B 1 17 ? -8.938 24.109 -3.324 1 86.69 17 ARG B C 1
ATOM 1810 O O . ARG B 1 17 ? -9.172 24.625 -2.229 1 86.69 17 ARG B O 1
ATOM 1817 N N . PRO B 1 18 ? -7.816 24.141 -3.906 1 90.44 18 PRO B N 1
ATOM 1818 C CA . PRO B 1 18 ? -6.676 24.734 -3.199 1 90.44 18 PRO B CA 1
ATOM 1819 C C . PRO B 1 18 ? -6.945 26.156 -2.729 1 90.44 18 PRO B C 1
ATOM 1821 O O . PRO B 1 18 ? -6.602 26.516 -1.599 1 90.44 18 PRO B O 1
ATOM 1824 N N . SER B 1 19 ? -7.594 26.938 -3.564 1 92.56 19 SER B N 1
ATOM 1825 C CA . SER B 1 19 ? -7.879 28.312 -3.188 1 92.56 19 SER B CA 1
ATOM 1826 C C . SER B 1 19 ? -8.828 28.375 -1.994 1 92.56 19 SER B C 1
ATOM 1828 O O . SER B 1 19 ? -8.672 29.219 -1.111 1 92.56 19 SER B O 1
ATOM 1830 N N . ALA B 1 20 ? -9.789 27.5 -2.018 1 94.94 20 ALA B N 1
ATOM 1831 C CA . ALA B 1 20 ? -10.734 27.438 -0.908 1 94.94 20 ALA B CA 1
ATOM 1832 C C . ALA B 1 20 ? -10.047 26.984 0.379 1 94.94 20 ALA B C 1
ATOM 1834 O O . ALA B 1 20 ? -10.359 27.5 1.462 1 94.94 20 ALA B O 1
ATOM 1835 N N . LEU B 1 21 ? -9.133 26.109 0.234 1 95.88 21 LEU B N 1
ATOM 1836 C CA . LEU B 1 21 ? -8.398 25.609 1.395 1 95.88 21 LEU B CA 1
ATOM 1837 C C . LEU B 1 21 ? -7.543 26.719 2.004 1 95.88 21 LEU B C 1
ATOM 1839 O O . LEU B 1 21 ? -7.453 26.844 3.229 1 95.88 21 LEU B O 1
ATOM 1843 N N . VAL B 1 22 ? -6.973 27.516 1.172 1 96.88 22 VAL B N 1
ATOM 1844 C CA . VAL B 1 22 ? -6.156 28.641 1.634 1 96.88 22 VAL B CA 1
ATOM 1845 C C . VAL B 1 22 ? -7.031 29.656 2.373 1 96.88 22 VAL B C 1
ATOM 1847 O O . VAL B 1 22 ? -6.637 30.172 3.414 1 96.88 22 VAL B O 1
ATOM 1850 N N . ARG B 1 23 ? -8.172 29.844 1.849 1 97.06 23 ARG B N 1
ATOM 1851 C CA . ARG B 1 23 ? -9.109 30.734 2.512 1 97.06 23 ARG B CA 1
ATOM 1852 C C . ARG B 1 23 ? -9.516 30.188 3.881 1 97.06 23 ARG B C 1
ATOM 1854 O O . ARG B 1 23 ? -9.602 30.953 4.852 1 97.06 23 ARG B O 1
ATOM 1861 N N . ARG B 1 24 ? -9.711 28.953 3.893 1 97.31 24 ARG B N 1
ATOM 1862 C CA . ARG B 1 24 ? -10.078 28.328 5.16 1 97.31 24 ARG B CA 1
ATOM 1863 C C . ARG B 1 24 ? -8.938 28.438 6.172 1 97.31 24 ARG B C 1
ATOM 1865 O O . ARG B 1 24 ? -9.188 28.594 7.371 1 97.31 24 ARG B O 1
ATOM 1872 N N . TYR B 1 25 ? -7.758 28.344 5.699 1 98.25 25 TYR B N 1
ATOM 1873 C CA . TYR B 1 25 ? -6.598 28.516 6.57 1 98.25 25 TYR B CA 1
ATOM 1874 C C . TYR B 1 25 ? -6.574 29.906 7.188 1 98.25 25 TYR B C 1
ATOM 1876 O O . TYR B 1 25 ? -6.312 30.062 8.383 1 98.25 25 TYR B O 1
ATOM 1884 N N . GLY B 1 26 ? -6.883 30.891 6.395 1 97.94 26 GLY B N 1
ATOM 1885 C CA . GLY B 1 26 ? -7.004 32.25 6.902 1 97.94 26 GLY B CA 1
ATOM 1886 C C . GLY B 1 26 ? -8.141 32.406 7.898 1 97.94 26 GLY B C 1
ATOM 1887 O O . GLY B 1 26 ? -7.984 33.094 8.914 1 97.94 26 GLY B O 1
ATOM 1888 N N . SER B 1 27 ? -9.234 31.797 7.605 1 97.56 27 SER B N 1
ATOM 1889 C CA . SER B 1 27 ? -10.398 31.875 8.477 1 97.56 27 SER B CA 1
ATOM 1890 C C . SER B 1 27 ? -10.133 31.203 9.82 1 97.56 27 SER B C 1
ATOM 1892 O O . SER B 1 27 ? -10.68 31.625 10.844 1 97.56 27 SER B O 1
ATOM 1894 N N . LEU B 1 28 ? -9.289 30.172 9.789 1 98 28 LEU B N 1
ATOM 1895 C CA . LEU B 1 28 ? -8.906 29.516 11.039 1 98 28 LEU B CA 1
ATOM 1896 C C . LEU B 1 28 ? -8.227 30.5 11.977 1 98 28 LEU B C 1
ATOM 1898 O O . LEU B 1 28 ? -8.508 30.516 13.18 1 98 28 LEU B O 1
ATOM 1902 N N . TYR B 1 29 ? -7.426 31.328 11.469 1 97.5 29 TYR B N 1
ATOM 1903 C CA . TYR B 1 29 ? -6.738 32.344 12.258 1 97.5 29 TYR B CA 1
ATOM 1904 C C . TYR B 1 29 ? -7.703 33.469 12.68 1 97.5 29 TYR B C 1
ATOM 1906 O O . TYR B 1 29 ? -7.758 33.812 13.852 1 97.5 29 TYR B O 1
ATOM 1914 N N . ALA B 1 30 ? -8.484 33.969 11.719 1 97.19 30 ALA B N 1
ATOM 1915 C CA . ALA B 1 30 ? -9.289 35.156 11.914 1 97.19 30 ALA B CA 1
ATOM 1916 C C . ALA B 1 30 ? -10.516 34.875 12.766 1 97.19 30 ALA B C 1
ATOM 1918 O O . ALA B 1 30 ? -10.984 35.75 13.508 1 97.19 30 ALA B O 1
ATOM 1919 N N . GLN B 1 31 ? -10.992 33.625 12.695 1 97.12 31 GLN B N 1
ATOM 1920 C CA . GLN B 1 31 ? -12.273 33.375 13.336 1 97.12 31 GLN B CA 1
ATOM 1921 C C . GLN B 1 31 ? -12.148 32.25 14.383 1 97.12 31 GLN B C 1
ATOM 1923 O O . GLN B 1 31 ? -12.305 32.5 15.578 1 97.12 31 GLN B O 1
ATOM 1928 N N . ALA B 1 32 ? -11.766 31.109 13.922 1 97.25 32 ALA B N 1
ATOM 1929 C CA . ALA B 1 32 ? -11.758 29.969 14.828 1 97.25 32 ALA B CA 1
ATOM 1930 C C . ALA B 1 32 ? -10.789 30.203 15.992 1 97.25 32 ALA B C 1
ATOM 1932 O O . ALA B 1 32 ? -11.094 29.875 17.141 1 97.25 32 ALA B O 1
ATOM 1933 N N . ARG B 1 33 ? -9.625 30.719 15.719 1 97.75 33 ARG B N 1
ATOM 1934 C CA . ARG B 1 33 ? -8.641 31.031 16.75 1 97.75 33 ARG B CA 1
ATOM 1935 C C . ARG B 1 33 ? -9.203 32.031 17.766 1 97.75 33 ARG B C 1
ATOM 1937 O O . ARG B 1 33 ? -9.07 31.812 18.969 1 97.75 33 ARG B O 1
ATOM 1944 N N . VAL B 1 34 ? -9.898 33.031 17.312 1 96.62 34 VAL B N 1
ATOM 1945 C CA . VAL B 1 34 ? -10.453 34.062 18.172 1 96.62 34 VAL B CA 1
ATOM 1946 C C . VAL B 1 34 ? -11.57 33.5 19.031 1 96.62 34 VAL B C 1
ATOM 1948 O O . VAL B 1 34 ? -11.617 33.719 20.234 1 96.62 34 VAL B O 1
ATOM 1951 N N . ASP B 1 35 ? -12.422 32.719 18.391 1 97.62 35 ASP B N 1
ATOM 1952 C CA . ASP B 1 35 ? -13.484 32.062 19.141 1 97.62 35 ASP B CA 1
ATOM 1953 C C . ASP B 1 35 ? -12.914 31.188 20.25 1 97.62 35 ASP B C 1
ATOM 1955 O O . ASP B 1 35 ? -13.469 31.141 21.344 1 97.62 35 ASP B O 1
ATOM 1959 N N . THR B 1 36 ? -11.852 30.516 19.906 1 97.94 36 THR B N 1
ATOM 1960 C CA . THR B 1 36 ? -11.258 29.609 20.875 1 97.94 36 THR B CA 1
ATOM 1961 C C . THR B 1 36 ? -10.594 30.391 22.016 1 97.94 36 THR B C 1
ATOM 1963 O O . THR B 1 36 ? -10.633 29.969 23.172 1 97.94 36 THR B O 1
ATOM 1966 N N . LEU B 1 37 ? -9.945 31.5 21.703 1 96.75 37 LEU B N 1
ATOM 1967 C CA . LEU B 1 37 ? -9.375 32.375 22.734 1 96.75 37 LEU B CA 1
ATOM 1968 C C . LEU B 1 37 ? -10.453 32.781 23.734 1 96.75 37 LEU B C 1
ATOM 1970 O O . LEU B 1 37 ? -10.219 32.781 24.938 1 96.75 37 LEU B O 1
ATOM 1974 N N . ASP B 1 38 ? -11.609 33.094 23.203 1 96.38 38 ASP B N 1
ATOM 1975 C CA . ASP B 1 38 ? -12.734 33.469 24.062 1 96.38 38 ASP B CA 1
ATOM 1976 C C . ASP B 1 38 ? -13.148 32.344 24.969 1 96.38 38 ASP B C 1
ATOM 1978 O O . ASP B 1 38 ? -13.43 32.531 26.156 1 96.38 38 ASP B O 1
ATOM 1982 N N . ALA B 1 39 ? -13.164 31.172 24.406 1 96.69 39 ALA B N 1
ATOM 1983 C CA . ALA B 1 39 ? -13.516 29.984 25.203 1 96.69 39 ALA B CA 1
ATOM 1984 C C . ALA B 1 39 ? -12.492 29.75 26.312 1 96.69 39 ALA B C 1
ATOM 1986 O O . ALA B 1 39 ? -12.859 29.391 27.422 1 96.69 39 ALA B O 1
ATOM 1987 N N . LEU B 1 40 ? -11.258 29.938 26 1 96.5 40 LEU B N 1
ATOM 1988 C CA . LEU B 1 40 ? -10.188 29.75 26.984 1 96.5 40 LEU B CA 1
ATOM 1989 C C . LEU B 1 40 ? -10.227 30.828 28.047 1 96.5 40 LEU B C 1
ATOM 1991 O O . LEU B 1 40 ? -9.883 30.578 29.203 1 96.5 40 LEU B O 1
ATOM 1995 N N . ASP B 1 41 ? -10.695 32.031 27.703 1 95.5 41 ASP B N 1
ATOM 1996 C CA . ASP B 1 41 ? -10.82 33.125 28.641 1 95.5 41 ASP B CA 1
ATOM 1997 C C . ASP B 1 41 ? -11.867 32.844 29.703 1 95.5 41 ASP B C 1
ATOM 1999 O O . ASP B 1 41 ? -11.836 33.406 30.797 1 95.5 41 ASP B O 1
ATOM 2003 N N . ALA B 1 42 ? -12.734 31.969 29.344 1 93.62 42 ALA B N 1
ATOM 2004 C CA . ALA B 1 42 ? -13.789 31.609 30.281 1 93.62 42 ALA B CA 1
ATOM 2005 C C . ALA B 1 42 ? -13.25 30.719 31.391 1 93.62 42 ALA B C 1
ATOM 2007 O O . ALA B 1 42 ? -13.898 30.547 32.438 1 93.62 42 ALA B O 1
ATOM 2008 N N . ILE B 1 43 ? -12.039 30.203 31.188 1 93.31 43 ILE B N 1
ATOM 2009 C CA . ILE B 1 43 ? -11.367 29.422 32.219 1 93.31 43 ILE B CA 1
ATOM 2010 C C . ILE B 1 43 ? -10.609 30.344 33.156 1 93.31 43 ILE B C 1
ATOM 2012 O O . ILE B 1 43 ? -9.633 30.984 32.781 1 93.31 43 ILE B O 1
ATOM 2016 N N . PRO B 1 44 ? -11 30.391 34.438 1 93.25 44 PRO B N 1
ATOM 2017 C CA . PRO B 1 44 ? -10.422 31.344 35.375 1 93.25 44 PRO B CA 1
ATOM 2018 C C . PRO B 1 44 ? -8.898 31.25 35.438 1 93.25 44 PRO B C 1
ATOM 2020 O O . PRO B 1 44 ? -8.211 32.281 35.5 1 93.25 44 PRO B O 1
ATOM 2023 N N . GLN B 1 45 ? -8.383 30.031 35.375 1 92 45 GLN B N 1
ATOM 2024 C CA . GLN B 1 45 ? -6.945 29.812 35.5 1 92 45 GLN B CA 1
ATOM 2025 C C . GLN B 1 45 ? -6.176 30.391 34.344 1 92 45 GLN B C 1
ATOM 2027 O O . GLN B 1 45 ? -4.973 30.641 34.406 1 92 45 GLN B O 1
ATOM 2032 N N . LEU B 1 46 ? -6.922 30.641 33.156 1 93.25 46 LEU B N 1
ATOM 2033 C CA . LEU B 1 46 ? -6.246 31.062 31.953 1 93.25 46 LEU B CA 1
ATOM 2034 C C . LEU B 1 46 ? -6.645 32.5 31.578 1 93.25 46 LEU B C 1
ATOM 2036 O O . LEU B 1 46 ? -6.152 33.031 30.578 1 93.25 46 LEU B O 1
ATOM 2040 N N . ARG B 1 47 ? -7.418 33.094 32.344 1 91.44 47 ARG B N 1
ATOM 2041 C CA . ARG B 1 47 ? -8.016 34.406 31.984 1 91.44 47 ARG B CA 1
ATOM 2042 C C . ARG B 1 47 ? -6.941 35.438 31.672 1 91.44 47 ARG B C 1
ATOM 2044 O O . ARG B 1 47 ? -7.027 36.125 30.672 1 91.44 47 ARG B O 1
ATOM 2051 N N . ASP B 1 48 ? -5.84 35.5 32.5 1 91.31 48 ASP B N 1
ATOM 2052 C CA . ASP B 1 48 ? -4.832 36.531 32.312 1 91.31 48 ASP B CA 1
ATOM 2053 C C . ASP B 1 48 ? -3.574 35.969 31.672 1 91.31 48 ASP B C 1
ATOM 2055 O O . ASP B 1 48 ? -2.525 36.625 31.672 1 91.31 48 ASP B O 1
ATOM 2059 N N . ALA B 1 49 ? -3.678 34.781 31.078 1 92.69 49 ALA B N 1
ATOM 2060 C CA . ALA B 1 49 ? -2.506 34.125 30.484 1 92.69 49 ALA B CA 1
ATOM 2061 C C . ALA B 1 49 ? -2.539 34.25 28.969 1 92.69 49 ALA B C 1
ATOM 2063 O O . ALA B 1 49 ? -2.543 33.219 28.266 1 92.69 49 ALA B O 1
ATOM 2064 N N . ASP B 1 50 ? -2.438 35.438 28.406 1 92.5 50 ASP B N 1
ATOM 2065 C CA . ASP B 1 50 ? -2.605 35.688 26.984 1 92.5 50 ASP B CA 1
ATOM 2066 C C . ASP B 1 50 ? -1.511 35 26.172 1 92.5 50 ASP B C 1
ATOM 2068 O O . ASP B 1 50 ? -1.788 34.375 25.125 1 92.5 50 ASP B O 1
ATOM 2072 N N . GLU B 1 51 ? -0.348 35.156 26.609 1 91.88 51 GLU B N 1
ATOM 2073 C CA . GLU B 1 51 ? 0.775 34.562 25.891 1 91.88 51 GLU B CA 1
ATOM 2074 C C . GLU B 1 51 ? 0.649 33.031 25.828 1 91.88 51 GLU B C 1
ATOM 2076 O O . GLU B 1 51 ? 0.893 32.438 24.781 1 91.88 51 GLU B O 1
ATOM 2081 N N . LEU B 1 52 ? 0.314 32.438 26.906 1 94.06 52 LEU B N 1
ATOM 2082 C CA . LEU B 1 52 ? 0.151 30.984 26.953 1 94.06 52 LEU B CA 1
ATOM 2083 C C . LEU B 1 52 ? -0.947 30.516 26 1 94.06 52 LEU B C 1
ATOM 2085 O O . LEU B 1 52 ? -0.774 29.547 25.281 1 94.06 52 LEU B O 1
ATOM 2089 N N . LYS B 1 53 ? -2.078 31.203 26.062 1 96.19 53 LYS B N 1
ATOM 2090 C CA . LYS B 1 53 ? -3.197 30.844 25.188 1 96.19 53 LYS B CA 1
ATOM 2091 C C . LYS B 1 53 ? -2.801 30.922 23.719 1 96.19 53 LYS B C 1
ATOM 2093 O O . LYS B 1 53 ? -3.104 30.016 22.938 1 96.19 53 LYS B O 1
ATOM 2098 N N . SER B 1 54 ? -2.1 32 23.406 1 94.88 54 SER B N 1
ATOM 2099 C CA . SER B 1 54 ? -1.673 32.188 22.031 1 94.88 54 SER B CA 1
ATOM 2100 C C . SER B 1 54 ? -0.702 31.094 21.594 1 94.88 54 SER B C 1
ATOM 2102 O O . SER B 1 54 ? -0.82 30.562 20.5 1 94.88 54 SER B O 1
ATOM 2104 N N . LYS B 1 55 ? 0.243 30.781 22.406 1 94.62 55 LYS B N 1
ATOM 2105 C CA . LYS B 1 55 ? 1.225 29.75 22.109 1 94.62 55 LYS B CA 1
ATOM 2106 C C . LYS B 1 55 ? 0.561 28.375 22 1 94.62 55 LYS B C 1
ATOM 2108 O O . LYS B 1 55 ? 0.962 27.547 21.188 1 94.62 55 LYS B O 1
ATOM 2113 N N . LEU B 1 56 ? -0.386 28.156 22.828 1 96.75 56 LEU B N 1
ATOM 2114 C CA . LEU B 1 56 ? -1.143 26.906 22.797 1 96.75 56 LEU B CA 1
ATOM 2115 C C . LEU B 1 56 ? -1.841 26.734 21.453 1 96.75 56 LEU B C 1
ATOM 2117 O O . LEU B 1 56 ? -1.717 25.688 20.812 1 96.75 56 LEU B O 1
ATOM 2121 N N . LEU B 1 57 ? -2.531 27.75 21.062 1 97.88 57 LEU B N 1
ATOM 2122 C CA . LEU B 1 57 ? -3.279 27.656 19.812 1 97.88 57 LEU B CA 1
ATOM 2123 C C . LEU B 1 57 ? -2.334 27.531 18.625 1 97.88 57 LEU B C 1
ATOM 2125 O O . LEU B 1 57 ? -2.625 26.797 17.672 1 97.88 57 LEU B O 1
ATOM 2129 N N . PHE B 1 58 ? -1.225 28.203 18.688 1 97.81 58 PHE B N 1
ATOM 2130 C CA . PHE B 1 58 ? -0.18 28.047 17.672 1 97.81 58 PHE B CA 1
ATOM 2131 C C . PHE B 1 58 ? 0.32 26.609 17.641 1 97.81 58 PHE B C 1
ATOM 2133 O O . PHE B 1 58 ? 0.451 26.016 16.562 1 97.81 58 PHE B O 1
ATOM 2140 N N . SER B 1 59 ? 0.569 26.047 18.766 1 97.5 59 SER B N 1
ATOM 2141 C CA . SER B 1 59 ? 1.078 24.688 18.859 1 97.5 59 SER B CA 1
ATOM 2142 C C . SER B 1 59 ? 0.085 23.672 18.297 1 97.5 59 SER B C 1
ATOM 2144 O O . SER B 1 59 ? 0.484 22.688 17.688 1 97.5 59 SER B O 1
ATOM 2146 N N . VAL B 1 60 ? -1.192 23.953 18.562 1 98.25 60 VAL B N 1
ATOM 2147 C CA . VAL B 1 60 ? -2.221 23.047 18.047 1 98.25 60 VAL B CA 1
ATOM 2148 C C . VAL B 1 60 ? -2.105 22.953 16.531 1 98.25 60 VAL B C 1
ATOM 2150 O O . VAL B 1 60 ? -2.168 21.859 15.961 1 98.25 60 VAL B O 1
ATOM 2153 N N . VAL B 1 61 ? -1.905 24.062 15.836 1 98.62 61 VAL B N 1
ATOM 2154 C CA . VAL B 1 61 ? -1.795 24.094 14.375 1 98.62 61 VAL B CA 1
ATOM 2155 C C . VAL B 1 61 ? -0.553 23.312 13.938 1 98.62 61 VAL B C 1
ATOM 2157 O O . VAL B 1 61 ? -0.627 22.453 13.055 1 98.62 61 VAL B O 1
ATOM 2160 N N . VAL B 1 62 ? 0.552 23.547 14.578 1 97.94 62 VAL B N 1
ATOM 2161 C CA . VAL B 1 62 ? 1.819 22.922 14.211 1 97.94 62 VAL B CA 1
ATOM 2162 C C . VAL B 1 62 ? 1.753 21.422 14.484 1 97.94 62 VAL B C 1
ATOM 2164 O O . VAL B 1 62 ? 2.137 20.609 13.633 1 97.94 62 VAL B O 1
ATOM 2167 N N . LEU B 1 63 ? 1.239 21.062 15.672 1 98.12 63 LEU B N 1
ATOM 2168 C CA . LEU B 1 63 ? 1.115 19.656 16.031 1 98.12 63 LEU B CA 1
ATOM 2169 C C . LEU B 1 63 ? 0.148 18.938 15.102 1 98.12 63 LEU B C 1
ATOM 2171 O O . LEU B 1 63 ? 0.401 17.797 14.703 1 98.12 63 LEU B O 1
ATOM 2175 N N . GLY B 1 64 ? -0.97 19.625 14.789 1 98.44 64 GLY B N 1
ATOM 2176 C CA . GLY B 1 64 ? -1.923 19.047 13.852 1 98.44 64 GLY B CA 1
ATOM 2177 C C . GLY B 1 64 ? -1.318 18.75 12.492 1 98.44 64 GLY B C 1
ATOM 2178 O O . GLY B 1 64 ? -1.464 17.641 11.969 1 98.44 64 GLY B O 1
ATOM 2179 N N . PHE B 1 65 ? -0.581 19.656 11.93 1 98.06 65 PHE B N 1
ATOM 2180 C CA . PHE B 1 65 ? 0.07 19.469 10.641 1 98.06 65 PHE B CA 1
ATOM 2181 C C . PHE B 1 65 ? 1.114 18.359 10.703 1 98.0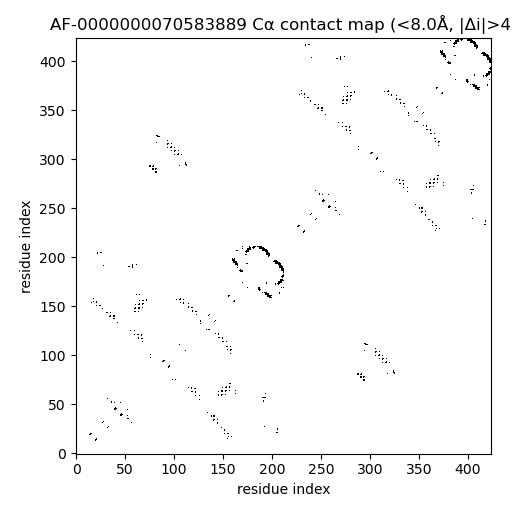6 65 PHE B C 1
ATOM 2183 O O . PHE B 1 65 ? 1.19 17.531 9.805 1 98.06 65 PHE B O 1
ATOM 2190 N N . ARG B 1 66 ? 1.914 18.359 11.75 1 97.75 66 ARG B N 1
ATOM 2191 C CA . ARG B 1 66 ? 2.943 17.328 11.906 1 97.75 66 ARG B CA 1
ATOM 2192 C C . ARG B 1 66 ? 2.324 15.938 11.984 1 97.75 66 ARG B C 1
ATOM 2194 O O . ARG B 1 66 ? 2.797 15.008 11.336 1 97.75 66 ARG B O 1
ATOM 2201 N N . SER B 1 67 ? 1.306 15.812 12.797 1 97.81 67 SER B N 1
ATOM 2202 C CA . SER B 1 67 ? 0.623 14.531 12.961 1 97.81 67 SER B CA 1
ATOM 2203 C C . SER B 1 67 ? 0.088 14.016 11.625 1 97.81 67 SER B C 1
ATOM 2205 O O . SER B 1 67 ? 0.314 12.859 11.266 1 97.81 67 SER B O 1
ATOM 2207 N N . VAL B 1 68 ? -0.57 14.867 10.891 1 97.81 68 VAL B N 1
ATOM 2208 C CA . VAL B 1 68 ? -1.188 14.492 9.625 1 97.81 68 VAL B CA 1
ATOM 2209 C C . VAL B 1 68 ? -0.105 14.172 8.594 1 97.81 68 VAL B C 1
ATOM 2211 O O . VAL B 1 68 ? -0.223 13.195 7.844 1 97.81 68 VAL B O 1
ATOM 2214 N N . GLN B 1 69 ? 0.916 14.992 8.562 1 96.44 69 GLN B N 1
ATOM 2215 C CA . GLN B 1 69 ? 2.012 14.742 7.637 1 96.44 69 GLN B CA 1
ATOM 2216 C C . GLN B 1 69 ? 2.65 13.383 7.887 1 96.44 69 GLN B C 1
ATOM 2218 O O . GLN B 1 69 ? 3.002 12.672 6.941 1 96.44 69 GLN B O 1
ATOM 2223 N N . ASN B 1 70 ? 2.84 13.07 9.117 1 97.12 70 ASN B N 1
ATOM 2224 C CA . ASN B 1 70 ? 3.348 11.75 9.461 1 97.12 70 ASN B CA 1
ATOM 2225 C C . ASN B 1 70 ? 2.422 10.648 8.961 1 97.12 70 ASN B C 1
ATOM 2227 O O . ASN B 1 70 ? 2.887 9.625 8.4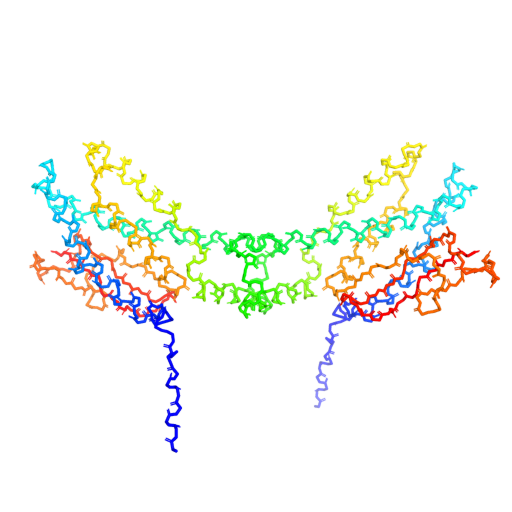45 1 97.12 70 ASN B O 1
ATOM 2231 N N . THR B 1 71 ? 1.136 10.844 9.164 1 97 71 THR B N 1
ATOM 2232 C CA . THR B 1 71 ? 0.156 9.859 8.719 1 97 71 THR B CA 1
ATOM 2233 C C . THR B 1 71 ? 0.228 9.672 7.203 1 97 71 THR B C 1
ATOM 2235 O O . THR B 1 71 ? 0.271 8.547 6.711 1 97 71 THR B O 1
ATOM 2238 N N . VAL B 1 72 ? 0.258 10.758 6.453 1 96.75 72 VAL B N 1
ATOM 2239 C CA . VAL B 1 72 ? 0.319 10.711 4.996 1 96.75 72 VAL B CA 1
ATOM 2240 C C . VAL B 1 72 ? 1.606 10.016 4.559 1 96.75 72 VAL B C 1
ATOM 2242 O O . VAL B 1 72 ? 1.582 9.141 3.689 1 96.75 72 VAL B O 1
ATOM 2245 N N . SER B 1 73 ? 2.723 10.398 5.133 1 96.5 73 SER B N 1
ATOM 2246 C CA . SER B 1 73 ? 4.008 9.781 4.824 1 96.5 73 SER B CA 1
ATOM 2247 C C . SER B 1 73 ? 3.988 8.281 5.098 1 96.5 73 SER B C 1
ATOM 2249 O O . SER B 1 73 ? 4.504 7.492 4.305 1 96.5 73 SER B O 1
ATOM 2251 N N . ASP B 1 74 ? 3.41 7.91 6.211 1 96.88 74 ASP B N 1
ATOM 2252 C CA . ASP B 1 74 ? 3.316 6.504 6.59 1 96.88 74 ASP B CA 1
ATOM 2253 C C . ASP B 1 74 ? 2.469 5.719 5.586 1 96.88 74 ASP B C 1
ATOM 2255 O O . ASP B 1 74 ? 2.793 4.578 5.25 1 96.88 74 ASP B O 1
ATOM 2259 N N . MET B 1 75 ? 1.371 6.285 5.184 1 96.44 75 MET B N 1
ATOM 2260 C CA . MET B 1 75 ? 0.516 5.641 4.188 1 96.44 75 MET B CA 1
ATOM 2261 C C . MET B 1 75 ? 1.291 5.352 2.908 1 96.44 75 MET B C 1
ATOM 2263 O O . MET B 1 75 ? 1.256 4.234 2.395 1 96.44 75 MET B O 1
ATOM 2267 N N . LYS B 1 76 ? 1.982 6.328 2.432 1 96.44 76 LYS B N 1
ATOM 2268 C CA . LYS B 1 76 ? 2.752 6.18 1.201 1 96.44 76 LYS B CA 1
ATOM 2269 C C . LYS B 1 76 ? 3.875 5.16 1.376 1 96.44 76 LYS B C 1
ATOM 2271 O O . LYS B 1 76 ? 4.129 4.352 0.483 1 96.44 76 LYS B O 1
ATOM 2276 N N . ALA B 1 77 ? 4.535 5.191 2.49 1 96.75 77 ALA B N 1
ATOM 2277 C CA . ALA B 1 77 ? 5.594 4.23 2.781 1 96.75 77 ALA B CA 1
ATOM 2278 C C . ALA B 1 77 ? 5.047 2.807 2.82 1 96.75 77 ALA B C 1
ATOM 2280 O O . ALA B 1 77 ? 5.711 1.868 2.373 1 96.75 77 ALA B O 1
ATOM 2281 N N . GLN B 1 78 ? 3.889 2.658 3.398 1 97.31 78 GLN B N 1
ATOM 2282 C CA . GLN B 1 78 ? 3.26 1.344 3.484 1 97.31 78 GLN B CA 1
ATOM 2283 C C . GLN B 1 78 ? 2.945 0.792 2.098 1 97.31 78 GLN B C 1
ATOM 2285 O O . GLN B 1 78 ? 3.094 -0.408 1.854 1 97.31 78 GLN B O 1
ATOM 2290 N N . VAL B 1 79 ? 2.484 1.644 1.223 1 97.44 79 VAL B N 1
ATOM 2291 C CA . VAL B 1 79 ? 2.23 1.227 -0.152 1 97.44 79 VAL B CA 1
ATOM 2292 C C . VAL B 1 79 ? 3.516 0.694 -0.779 1 97.44 79 VAL B C 1
ATOM 2294 O O . VAL B 1 79 ? 3.527 -0.391 -1.364 1 97.44 79 VAL B O 1
ATOM 2297 N N . ARG B 1 80 ? 4.57 1.391 -0.628 1 96.25 80 ARG B N 1
ATOM 2298 C CA . ARG B 1 80 ? 5.855 0.99 -1.194 1 96.25 80 ARG B CA 1
ATOM 2299 C C . ARG B 1 80 ? 6.352 -0.306 -0.564 1 96.25 80 ARG B C 1
ATOM 2301 O O . ARG B 1 80 ? 6.906 -1.165 -1.253 1 96.25 80 ARG B O 1
ATOM 2308 N N . ARG B 1 81 ? 6.168 -0.439 0.668 1 95.88 81 ARG B N 1
ATOM 2309 C CA . ARG B 1 81 ? 6.574 -1.65 1.373 1 95.88 81 ARG B CA 1
ATOM 2310 C C . ARG B 1 81 ? 5.766 -2.855 0.903 1 95.88 81 ARG B C 1
ATOM 2312 O O . ARG B 1 81 ? 6.316 -3.939 0.703 1 95.88 81 ARG B O 1
ATOM 2319 N N . ALA B 1 82 ? 4.449 -2.637 0.785 1 96.19 82 ALA B N 1
ATOM 2320 C CA . ALA B 1 82 ? 3.57 -3.709 0.327 1 96.19 82 ALA B CA 1
ATOM 2321 C C . ALA B 1 82 ? 4.027 -4.254 -1.023 1 96.19 82 ALA B C 1
ATOM 2323 O O . ALA B 1 82 ? 3.955 -5.461 -1.27 1 96.19 82 ALA B O 1
ATOM 2324 N N . LEU B 1 83 ? 4.566 -3.395 -1.85 1 96 83 LEU B N 1
ATOM 2325 C CA . LEU B 1 83 ? 4.957 -3.768 -3.205 1 96 83 LEU B CA 1
ATOM 2326 C C . LEU B 1 83 ? 6.453 -4.055 -3.281 1 96 83 LEU B C 1
ATOM 2328 O O . LEU B 1 83 ? 6.988 -4.297 -4.363 1 96 83 LEU B O 1
ATOM 2332 N N . GLN B 1 84 ? 7.137 -3.953 -2.164 1 94.44 84 GLN B N 1
ATOM 2333 C CA . GLN B 1 84 ? 8.562 -4.246 -2.066 1 94.44 84 GLN B CA 1
ATOM 2334 C C . GLN B 1 84 ? 9.367 -3.404 -3.055 1 94.44 84 GLN B C 1
ATOM 2336 O O . GLN B 1 84 ? 10.219 -3.928 -3.775 1 94.44 84 GLN B O 1
ATOM 2341 N N . ILE B 1 85 ? 9.07 -2.152 -3.117 1 94.56 85 ILE B N 1
ATOM 2342 C CA . ILE B 1 85 ? 9.773 -1.25 -4.027 1 94.56 85 ILE B CA 1
ATOM 2343 C C . ILE B 1 85 ? 11.125 -0.866 -3.436 1 94.56 85 ILE B C 1
ATOM 2345 O O . ILE B 1 85 ? 11.188 -0.191 -2.406 1 94.56 85 ILE B O 1
ATOM 2349 N N . PRO B 1 86 ? 12.102 -1.251 -4.117 1 91.06 86 PRO B N 1
ATOM 2350 C CA . PRO B 1 86 ? 13.414 -0.842 -3.611 1 91.06 86 PRO B CA 1
ATOM 2351 C C . PRO B 1 86 ? 13.703 0.64 -3.84 1 91.06 86 PRO B C 1
ATOM 2353 O O . PRO B 1 86 ? 13.156 1.24 -4.773 1 91.06 86 PRO B O 1
ATOM 2356 N N . ALA B 1 87 ? 14.539 1.212 -3.041 1 88.44 87 ALA B N 1
ATOM 2357 C CA . ALA B 1 87 ? 14.859 2.637 -3.1 1 88.44 87 ALA B CA 1
ATOM 2358 C C . ALA B 1 87 ? 15.508 2.998 -4.434 1 88.44 87 ALA B C 1
ATOM 2360 O O . ALA B 1 87 ? 15.336 4.113 -4.934 1 88.44 87 ALA B O 1
ATOM 2361 N N . GLN B 1 88 ? 16.172 2.014 -5.094 1 89.06 88 GLN B N 1
ATOM 2362 C CA . GLN B 1 88 ? 16.891 2.256 -6.34 1 89.06 88 GLN B CA 1
ATOM 2363 C C . GLN B 1 88 ? 15.914 2.502 -7.492 1 89.06 88 GLN B C 1
ATOM 2365 O O . GLN B 1 88 ? 16.297 3.031 -8.539 1 89.06 88 GLN B O 1
ATOM 2370 N N . LEU B 1 89 ? 14.656 2.205 -7.258 1 89.5 89 LEU B N 1
ATOM 2371 C CA . LEU B 1 89 ? 13.68 2.336 -8.336 1 89.5 89 LEU B CA 1
ATOM 2372 C C . LEU B 1 89 ? 12.883 3.631 -8.195 1 89.5 89 LEU B C 1
ATOM 2374 O O . LEU B 1 89 ? 11.852 3.803 -8.844 1 89.5 89 LEU B O 1
ATOM 2378 N N . ASN B 1 90 ? 13.328 4.598 -7.434 1 89.38 90 ASN B N 1
ATOM 2379 C CA . ASN B 1 90 ? 12.594 5.832 -7.188 1 89.38 90 ASN B CA 1
ATOM 2380 C C . ASN B 1 90 ? 12.422 6.648 -8.461 1 89.38 90 ASN B C 1
ATOM 2382 O O . ASN B 1 90 ? 11.445 7.395 -8.602 1 89.38 90 ASN B O 1
ATOM 2386 N N . SER B 1 91 ? 13.367 6.41 -9.391 1 90.25 91 SER B N 1
ATOM 2387 C CA . SER B 1 91 ? 13.297 7.172 -10.641 1 90.25 91 SER B CA 1
ATOM 2388 C C . SER B 1 91 ? 12.648 6.355 -11.75 1 90.25 91 SER B C 1
ATOM 2390 O O . SER B 1 91 ? 12.5 6.84 -12.875 1 90.25 91 SER B O 1
ATOM 2392 N N . ASP B 1 92 ? 12.305 5.148 -11.508 1 91.44 92 ASP B N 1
ATOM 2393 C CA . ASP B 1 92 ? 11.602 4.305 -12.477 1 91.44 92 ASP B CA 1
ATOM 2394 C C . ASP B 1 92 ? 10.25 4.906 -12.844 1 91.44 92 ASP B C 1
ATOM 2396 O O . ASP B 1 92 ? 9.477 5.289 -11.969 1 91.44 92 ASP B O 1
ATOM 2400 N N . PRO B 1 93 ? 9.984 5.051 -14.148 1 93 93 PRO B N 1
ATOM 2401 C CA . PRO B 1 93 ? 8.75 5.684 -14.617 1 93 93 PRO B CA 1
ATOM 2402 C C . PRO B 1 93 ? 7.496 5.031 -14.031 1 93 93 PRO B C 1
ATOM 2404 O O . PRO B 1 93 ? 6.516 5.719 -13.734 1 93 93 PRO B O 1
ATOM 2407 N N . ARG B 1 94 ? 7.473 3.766 -13.859 1 93.06 94 ARG B N 1
ATOM 2408 C CA . ARG B 1 94 ? 6.297 3.076 -13.336 1 93.06 94 ARG B CA 1
ATOM 2409 C C . ARG B 1 94 ? 6.09 3.395 -11.859 1 93.06 94 ARG B C 1
ATOM 2411 O O . ARG B 1 94 ? 4.953 3.469 -11.383 1 93.06 94 ARG B O 1
ATOM 2418 N N . VAL B 1 95 ? 7.18 3.549 -11.164 1 94.19 95 VAL B N 1
ATOM 2419 C CA . VAL B 1 95 ? 7.102 3.918 -9.758 1 94.19 95 VAL B CA 1
ATOM 2420 C C . VAL B 1 95 ? 6.59 5.352 -9.625 1 94.19 95 VAL B C 1
ATOM 2422 O O . VAL B 1 95 ? 5.738 5.637 -8.773 1 94.19 95 VAL B O 1
ATOM 2425 N N . ILE B 1 96 ? 7.059 6.254 -10.422 1 95.12 96 ILE B N 1
ATOM 2426 C CA . ILE B 1 96 ? 6.621 7.648 -10.43 1 95.12 96 ILE B CA 1
ATOM 2427 C C . ILE B 1 96 ? 5.121 7.715 -10.703 1 95.12 96 ILE B C 1
ATOM 2429 O O . ILE B 1 96 ? 4.395 8.461 -10.039 1 95.12 96 ILE B O 1
ATOM 2433 N N . GLU B 1 97 ? 4.691 6.906 -11.648 1 94.94 97 GLU B N 1
ATOM 2434 C CA . GLU B 1 97 ? 3.273 6.855 -11.984 1 94.94 97 GLU B CA 1
ATOM 2435 C C . GLU B 1 97 ? 2.447 6.316 -10.82 1 94.94 97 GLU B C 1
ATOM 2437 O O . GLU B 1 97 ? 1.351 6.812 -10.547 1 94.94 97 GLU B O 1
ATOM 2442 N N . LEU B 1 98 ? 2.941 5.336 -10.211 1 95.81 98 LEU B N 1
ATOM 2443 C CA . LEU B 1 98 ? 2.26 4.762 -9.055 1 95.81 98 LEU B CA 1
ATOM 2444 C C . LEU B 1 98 ? 2.119 5.789 -7.941 1 95.81 98 LEU B C 1
ATOM 2446 O O . LEU B 1 98 ? 1.025 5.984 -7.402 1 95.81 98 LEU B O 1
ATOM 2450 N N . ASP B 1 99 ? 3.195 6.477 -7.641 1 95.38 99 ASP B N 1
ATOM 2451 C CA . ASP B 1 99 ? 3.162 7.512 -6.613 1 95.38 99 ASP B CA 1
ATOM 2452 C C . ASP B 1 99 ? 2.15 8.602 -6.961 1 95.38 99 ASP B C 1
ATOM 2454 O O . ASP B 1 99 ? 1.418 9.078 -6.094 1 95.38 99 ASP B O 1
ATOM 2458 N N . ALA B 1 100 ? 2.135 8.969 -8.195 1 95.69 100 ALA B N 1
ATOM 2459 C CA . ALA B 1 100 ? 1.198 9.992 -8.656 1 95.69 100 ALA B CA 1
ATOM 2460 C C . ALA B 1 100 ? -0.246 9.531 -8.484 1 95.69 100 ALA B C 1
ATOM 2462 O O . ALA B 1 100 ? -1.116 10.32 -8.117 1 95.69 100 ALA B O 1
ATOM 2463 N N . SER B 1 101 ? -0.509 8.289 -8.789 1 95.94 101 SER B N 1
ATOM 2464 C CA . SER B 1 101 ? -1.86 7.75 -8.648 1 95.94 101 SER B CA 1
ATOM 2465 C C . SER B 1 101 ? -2.299 7.734 -7.188 1 95.94 101 SER B C 1
ATOM 2467 O O . SER B 1 101 ? -3.475 7.953 -6.883 1 95.94 101 SER B O 1
ATOM 2469 N N . VAL B 1 102 ? -1.384 7.449 -6.281 1 96.62 102 VAL B N 1
ATOM 2470 C CA . VAL B 1 102 ? -1.675 7.484 -4.855 1 96.62 102 VAL B CA 1
ATOM 2471 C C . VAL B 1 102 ? -2.066 8.898 -4.441 1 96.62 102 VAL B C 1
ATOM 2473 O O . VAL B 1 102 ? -3.086 9.102 -3.775 1 96.62 102 VAL B O 1
ATOM 2476 N N . ASP B 1 103 ? -1.271 9.867 -4.875 1 95.25 103 ASP B N 1
ATOM 2477 C CA . ASP B 1 103 ? -1.565 11.266 -4.57 1 95.25 103 ASP B CA 1
ATOM 2478 C C . ASP B 1 103 ? -2.938 11.664 -5.105 1 95.25 103 ASP B C 1
ATOM 2480 O O . ASP B 1 103 ? -3.709 12.328 -4.41 1 95.25 103 ASP B O 1
ATOM 2484 N N . ASP B 1 104 ? -3.203 11.25 -6.285 1 94.75 104 ASP B N 1
ATOM 2485 C CA . ASP B 1 104 ? -4.469 11.594 -6.922 1 94.75 104 ASP B CA 1
ATOM 2486 C C . ASP B 1 104 ? -5.648 10.992 -6.16 1 94.75 104 ASP B C 1
ATOM 2488 O O . ASP B 1 104 ? -6.68 11.641 -5.988 1 94.75 104 ASP B O 1
ATOM 2492 N N . TYR B 1 105 ? -5.516 9.844 -5.699 1 95.19 105 TYR B N 1
ATOM 2493 C CA . TYR B 1 105 ? -6.574 9.195 -4.93 1 95.19 105 TYR B CA 1
ATOM 2494 C C . TYR B 1 105 ? -6.855 9.961 -3.643 1 95.19 105 TYR B C 1
ATOM 2496 O O . TYR B 1 105 ? -8.016 10.242 -3.32 1 95.19 105 TYR B O 1
ATOM 2504 N N . LEU B 1 106 ? -5.82 10.273 -2.947 1 94.94 106 LEU B N 1
ATOM 2505 C CA . LEU B 1 106 ? -5.977 10.977 -1.676 1 94.94 106 LEU B CA 1
ATOM 2506 C C . LEU B 1 106 ? -6.645 12.328 -1.88 1 94.94 106 LEU B C 1
ATOM 2508 O O . LEU B 1 106 ? -7.555 12.695 -1.13 1 94.94 106 LEU B O 1
ATOM 2512 N N . ARG B 1 107 ? -6.258 13.016 -2.922 1 93.69 107 ARG B N 1
ATOM 2513 C CA . ARG B 1 107 ? -6.812 14.336 -3.209 1 93.69 107 ARG B CA 1
ATOM 2514 C C . ARG B 1 107 ? -8.289 14.242 -3.582 1 93.69 107 ARG B C 1
ATOM 2516 O O . ARG B 1 107 ? -9.078 15.125 -3.244 1 93.69 107 ARG B O 1
ATOM 2523 N N . ALA B 1 108 ? -8.617 13.125 -4.176 1 91.94 108 ALA B N 1
ATOM 2524 C CA . ALA B 1 108 ? -9.977 12.953 -4.668 1 91.94 108 ALA B CA 1
ATOM 2525 C C . ALA B 1 108 ? -10.906 12.453 -3.564 1 91.94 108 ALA B C 1
ATOM 2527 O O . ALA B 1 108 ? -12.133 12.562 -3.678 1 91.94 108 ALA B O 1
ATOM 2528 N N . ASN B 1 109 ? -10.281 11.922 -2.561 1 89.69 109 ASN B N 1
ATOM 2529 C CA . ASN B 1 109 ? -11.086 11.336 -1.49 1 89.69 109 ASN B CA 1
ATOM 2530 C C . ASN B 1 109 ? -10.609 11.797 -0.116 1 89.69 109 ASN B C 1
ATOM 2532 O O . ASN B 1 109 ? -10.219 10.984 0.718 1 89.69 109 ASN B O 1
ATOM 2536 N N . PRO B 1 110 ? -10.758 13.078 0.14 1 86.44 110 PRO B N 1
ATOM 2537 C CA . PRO B 1 110 ? -10.242 13.617 1.4 1 86.44 110 PRO B CA 1
ATOM 2538 C C . PRO B 1 110 ? -10.969 13.062 2.623 1 86.44 110 PRO B C 1
ATOM 2540 O O . PRO B 1 110 ? -10.383 12.953 3.701 1 86.44 110 PRO B O 1
ATOM 2543 N N . ASP B 1 111 ? -12.141 12.664 2.492 1 85.94 111 ASP B N 1
ATOM 2544 C CA . ASP B 1 111 ? -12.953 12.219 3.623 1 85.94 111 ASP B CA 1
ATOM 2545 C C . ASP B 1 111 ? -12.789 10.719 3.855 1 85.94 111 ASP B C 1
ATOM 2547 O O . ASP B 1 111 ? -13.297 10.188 4.844 1 85.94 111 ASP B O 1
ATOM 2551 N N . ALA B 1 112 ? -12.125 10.109 2.99 1 80.94 112 ALA B N 1
ATOM 2552 C CA . ALA B 1 112 ? -11.969 8.664 3.111 1 80.94 112 ALA B CA 1
ATOM 2553 C C . ALA B 1 112 ? -11.023 8.305 4.254 1 80.94 112 ALA B C 1
ATOM 2555 O O . ALA B 1 112 ? -11.141 7.227 4.844 1 80.94 112 ALA B O 1
ATOM 2556 N N . CYS B 1 113 ? -10.148 9.234 4.629 1 86.69 113 CYS B N 1
ATOM 2557 C CA . CYS B 1 113 ? -9.172 8.945 5.672 1 86.69 113 CYS B CA 1
ATOM 2558 C C . CYS B 1 113 ? -9.672 9.406 7.035 1 86.69 113 CYS B C 1
ATOM 2560 O O . CYS B 1 113 ? -10.109 10.547 7.184 1 86.69 113 CYS B O 1
ATOM 2562 N N . ASP B 1 114 ? -9.664 8.547 7.938 1 91.25 114 ASP B N 1
ATOM 2563 C CA . ASP B 1 114 ? -10.062 8.836 9.312 1 91.25 114 ASP B CA 1
ATOM 2564 C C . ASP B 1 114 ? -8.969 9.594 10.055 1 91.25 114 ASP B C 1
ATOM 2566 O O . ASP B 1 114 ? -7.914 9.039 10.352 1 91.25 114 ASP B O 1
ATOM 2570 N N . VAL B 1 115 ? -9.297 10.836 10.438 1 95.62 115 VAL B N 1
ATOM 2571 C CA . VAL B 1 115 ? -8.266 11.656 11.078 1 95.62 115 VAL B CA 1
ATOM 2572 C C . VAL B 1 115 ? -8.508 11.703 12.586 1 95.62 115 VAL B C 1
ATOM 2574 O O . VAL B 1 115 ? -7.914 12.531 13.289 1 95.62 115 VAL B O 1
ATOM 2577 N N . SER B 1 116 ? -9.414 10.852 13.156 1 96.5 116 SER B N 1
ATOM 2578 C CA . SER B 1 116 ? -9.727 10.828 14.578 1 96.5 116 SER B CA 1
ATOM 2579 C C . SER B 1 116 ? -8.484 10.516 15.414 1 96.5 116 SER B C 1
ATOM 2581 O O . SER B 1 116 ? -8.297 11.07 16.484 1 96.5 116 SER B O 1
ATOM 2583 N N . ARG B 1 117 ? -7.691 9.656 14.852 1 96.44 117 ARG B N 1
ATOM 2584 C CA . ARG B 1 117 ? -6.465 9.312 15.555 1 96.44 117 ARG B CA 1
ATOM 2585 C C . ARG B 1 117 ? -5.539 10.516 15.672 1 96.44 117 ARG B C 1
ATOM 2587 O O . ARG B 1 117 ? -4.875 10.703 16.688 1 96.44 117 ARG B O 1
ATOM 2594 N N . ASN B 1 118 ? -5.496 11.273 14.617 1 98.06 118 ASN B N 1
ATOM 2595 C CA . ASN B 1 118 ? -4.691 12.492 14.641 1 98.06 118 ASN B CA 1
ATOM 2596 C C . ASN B 1 118 ? -5.203 13.484 15.688 1 98.06 118 ASN B C 1
ATOM 2598 O O . ASN B 1 118 ? -4.414 14.102 16.406 1 98.06 118 ASN B O 1
ATOM 2602 N N . VAL B 1 119 ? -6.535 13.617 15.805 1 98.31 119 VAL B N 1
ATOM 2603 C CA . VAL B 1 119 ? -7.141 14.508 16.797 1 98.31 119 VAL B CA 1
ATOM 2604 C C . VAL B 1 119 ? -6.77 14.039 18.203 1 98.31 119 VAL B C 1
ATOM 2606 O O . VAL B 1 119 ? -6.352 14.844 19.031 1 98.31 119 VAL B O 1
ATOM 2609 N N . GLU B 1 120 ? -6.863 12.797 18.422 1 97.94 120 GLU B N 1
ATOM 2610 C CA . GLU B 1 120 ? -6.527 12.227 19.719 1 97.94 120 GLU B CA 1
ATOM 2611 C C . GLU B 1 120 ? -5.059 12.453 20.062 1 97.94 120 GLU B C 1
ATOM 2613 O O . GLU B 1 120 ? -4.719 12.781 21.203 1 97.94 120 GLU B O 1
ATOM 2618 N N . GLU B 1 121 ? -4.273 12.258 19.078 1 97.19 121 GLU B N 1
ATOM 2619 C CA . GLU B 1 121 ? -2.836 12.438 19.266 1 97.19 121 GLU B CA 1
ATOM 2620 C C . GLU B 1 121 ? -2.504 13.883 19.641 1 97.19 121 GLU B C 1
ATOM 2622 O O . GLU B 1 121 ? -1.714 14.117 20.562 1 97.19 121 GLU B O 1
ATOM 2627 N N . VAL B 1 122 ? -3.057 14.836 18.922 1 98.12 122 VAL B N 1
ATOM 2628 C CA . VAL B 1 122 ? -2.801 16.25 19.203 1 98.12 122 VAL B CA 1
ATOM 2629 C C . VAL B 1 122 ? -3.316 16.609 20.594 1 98.12 122 VAL B C 1
ATOM 2631 O O . VAL B 1 122 ? -2.615 17.266 21.359 1 98.12 122 VAL B O 1
ATOM 2634 N N . CYS B 1 123 ? -4.504 16.156 20.984 1 97.69 123 CYS B N 1
ATOM 2635 C CA . CYS B 1 123 ? -5.055 16.391 22.312 1 97.69 123 CYS B CA 1
ATOM 2636 C C . CYS B 1 123 ? -4.152 15.82 23.391 1 97.69 123 CYS B C 1
ATOM 2638 O O . CYS B 1 123 ? -3.834 16.5 24.375 1 97.69 123 CYS B O 1
ATOM 2640 N N . ALA B 1 124 ? -3.754 14.609 23.141 1 96.62 124 ALA B N 1
ATOM 2641 C CA . ALA B 1 124 ? -2.896 13.938 24.125 1 96.62 124 ALA B CA 1
ATOM 2642 C C . ALA B 1 124 ? -1.601 14.719 24.328 1 96.62 124 ALA B C 1
ATOM 2644 O O . ALA B 1 124 ? -1.121 14.836 25.469 1 96.62 124 ALA B O 1
ATOM 2645 N N . GLN B 1 125 ? -1.057 15.25 23.297 1 95.75 125 GLN B N 1
ATOM 2646 C CA . GLN B 1 125 ? 0.175 16.031 23.406 1 95.75 125 GLN B CA 1
ATOM 2647 C C . GLN B 1 125 ? -0.058 17.312 24.172 1 95.75 125 GLN B C 1
ATOM 2649 O O . GLN B 1 125 ? 0.774 17.719 24.984 1 95.75 125 GLN B O 1
ATOM 2654 N N . ILE B 1 126 ? -1.192 18.016 23.906 1 96.19 126 ILE B N 1
ATOM 2655 C CA . ILE B 1 126 ? -1.546 19.25 24.609 1 96.19 126 ILE B CA 1
ATOM 2656 C C . ILE B 1 126 ? -1.725 18.969 26.094 1 96.19 126 ILE B C 1
ATOM 2658 O O . ILE B 1 126 ? -1.2 19.688 26.938 1 96.19 126 ILE B O 1
ATOM 2662 N N . TRP B 1 127 ? -2.371 17.844 26.406 1 94.75 127 TRP B N 1
ATOM 2663 C CA . TRP B 1 127 ? -2.631 17.484 27.797 1 94.75 127 TRP B CA 1
ATOM 2664 C C . TRP B 1 127 ? -1.336 17.141 28.531 1 94.75 127 TRP B C 1
ATOM 2666 O O . TRP B 1 127 ? -1.165 17.469 29.703 1 94.75 127 TRP B O 1
ATOM 2676 N N . ALA B 1 128 ? -0.443 16.469 27.812 1 93.12 128 ALA B N 1
ATOM 2677 C CA . ALA B 1 128 ? 0.843 16.109 28.391 1 93.12 128 ALA B CA 1
ATOM 2678 C C . ALA B 1 128 ? 1.701 17.344 28.656 1 93.12 128 ALA B C 1
ATOM 2680 O O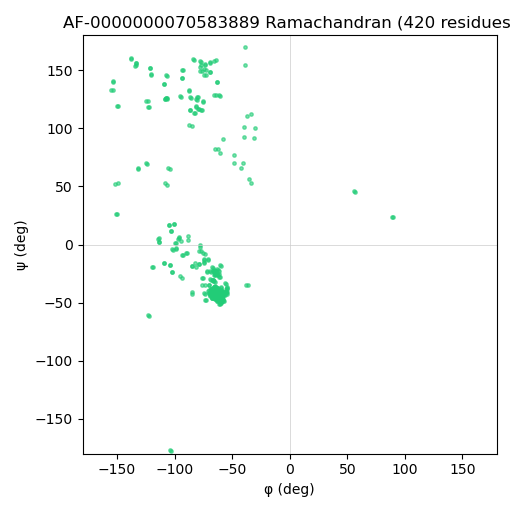 . ALA B 1 128 ? 2.412 17.406 29.656 1 93.12 128 ALA B O 1
ATOM 2681 N N . THR B 1 129 ? 1.633 18.312 27.719 1 91.06 129 THR B N 1
ATOM 2682 C CA . THR B 1 129 ? 2.438 19.516 27.812 1 91.06 129 THR B CA 1
ATOM 2683 C C . THR B 1 129 ? 1.883 20.453 28.891 1 91.06 129 THR B C 1
ATOM 2685 O O . THR B 1 129 ? 2.645 21.047 29.656 1 91.06 129 THR B O 1
ATOM 2688 N N . LEU B 1 130 ? 0.602 20.594 28.969 1 93.69 130 LEU B N 1
ATOM 2689 C CA . LEU B 1 130 ? -0.037 21.484 29.938 1 93.69 130 LEU B CA 1
ATOM 2690 C C . LEU B 1 130 ? -0.724 20.672 31.031 1 93.69 130 LEU B C 1
ATOM 2692 O O . LEU B 1 130 ? -1.902 20.906 31.328 1 93.69 130 LEU B O 1
ATOM 2696 N N . TYR B 1 131 ? 0.019 19.781 31.625 1 92.62 131 TYR B N 1
ATOM 2697 C CA . TYR B 1 131 ? -0.511 18.875 32.625 1 92.62 131 TYR B CA 1
ATOM 2698 C C . TYR B 1 131 ? -1.032 19.656 33.844 1 92.62 131 TYR B C 1
ATOM 2700 O O . TYR B 1 131 ? -1.914 19.172 34.562 1 92.62 131 TYR B O 1
ATOM 2708 N N . ASP B 1 132 ? -0.571 20.922 34.094 1 92.19 132 ASP B N 1
ATOM 2709 C CA . ASP B 1 132 ? -0.961 21.766 35.219 1 92.19 132 ASP B CA 1
ATOM 2710 C C . ASP B 1 132 ? -2.326 22.406 34.969 1 92.19 132 ASP B C 1
ATOM 2712 O O . ASP B 1 132 ? -2.898 23.031 35.875 1 92.19 132 ASP B O 1
ATOM 2716 N N . TYR B 1 133 ? -2.84 22.188 33.781 1 93.75 133 TYR B N 1
ATOM 2717 C CA . TYR B 1 133 ? -4.133 22.766 33.406 1 93.75 133 TYR B CA 1
ATOM 2718 C C . TYR B 1 133 ? -5.113 21.688 32.969 1 93.75 133 TYR B C 1
ATOM 2720 O O . TYR B 1 133 ? -5.574 21.688 31.828 1 93.75 133 TYR B O 1
ATOM 2728 N N . PRO B 1 134 ? -5.559 20.844 33.938 1 92.56 134 PRO B N 1
ATOM 2729 C CA . PRO B 1 134 ? -6.445 19.734 33.562 1 92.56 134 PRO B CA 1
ATOM 2730 C C . PRO B 1 134 ? -7.805 20.219 33.031 1 92.56 134 PRO B C 1
ATOM 2732 O O . PRO B 1 134 ? -8.5 19.469 32.344 1 92.56 134 PRO B O 1
ATOM 2735 N N . CYS B 1 135 ? -8.195 21.453 33.406 1 92.56 135 CYS B N 1
ATOM 2736 C CA . CYS B 1 135 ? -9.477 22.031 33 1 92.56 135 CYS B CA 1
ATOM 2737 C C . CYS B 1 135 ? -9.57 22.125 31.5 1 92.56 135 CYS B C 1
ATOM 2739 O O . CYS B 1 135 ? -10.672 22.188 30.938 1 92.56 135 CYS B O 1
ATOM 2741 N N . LEU B 1 136 ? -8.469 22.062 30.766 1 94.19 136 LEU B N 1
ATOM 2742 C CA . LEU B 1 136 ? -8.438 22.188 29.312 1 94.19 136 LEU B CA 1
ATOM 2743 C C . LEU B 1 136 ? -9.141 21 28.656 1 94.19 136 LEU B C 1
ATOM 2745 O O . LEU B 1 136 ? -9.695 21.125 27.562 1 94.19 136 LEU B O 1
ATOM 2749 N N . LYS B 1 137 ? -9.078 19.859 29.328 1 93.81 137 LYS B N 1
ATOM 2750 C CA . LYS B 1 137 ? -9.688 18.641 28.781 1 93.81 137 LYS B CA 1
ATOM 2751 C C . LYS B 1 137 ? -11.195 18.812 28.609 1 93.81 137 LYS B C 1
ATOM 2753 O O . LYS B 1 137 ? -11.805 18.188 27.734 1 93.81 137 LYS B O 1
ATOM 2758 N N . GLY B 1 138 ? -11.773 19.641 29.406 1 93.88 138 GLY B N 1
ATOM 2759 C CA . GLY B 1 138 ? -13.211 19.859 29.375 1 93.88 138 GLY B CA 1
ATOM 2760 C C . GLY B 1 138 ? -13.609 21.047 28.516 1 93.88 138 GLY B C 1
ATOM 2761 O O . GLY B 1 138 ? -14.797 21.344 28.391 1 93.88 138 GLY B O 1
ATOM 2762 N N . CYS B 1 139 ? -12.711 21.672 27.891 1 95.69 139 CYS B N 1
ATOM 2763 C CA . CYS B 1 139 ? -13 22.844 27.078 1 95.69 139 CYS B CA 1
ATOM 2764 C C . CYS B 1 139 ? -13.43 22.453 25.672 1 95.69 139 CYS B C 1
ATOM 2766 O O . CYS B 1 139 ? -12.586 22.172 24.812 1 95.69 139 CYS B O 1
ATOM 2768 N N . ALA B 1 140 ? -14.672 22.484 25.375 1 96.31 140 ALA B N 1
ATOM 2769 C CA . ALA B 1 140 ? -15.227 22.078 24.094 1 96.31 140 ALA B CA 1
ATOM 2770 C C . ALA B 1 140 ? -14.688 22.953 22.953 1 96.31 140 ALA B C 1
ATOM 2772 O O . ALA B 1 140 ? -14.469 22.469 21.844 1 96.31 140 ALA B O 1
ATOM 2773 N N . GLY B 1 141 ? -14.547 24.219 23.297 1 97 141 GLY B N 1
ATOM 2774 C CA . GLY B 1 141 ? -14.008 25.141 22.297 1 97 141 GLY B CA 1
ATOM 2775 C C . GLY B 1 141 ? -12.625 24.734 21.812 1 97 141 GLY B C 1
ATOM 2776 O O . GLY B 1 141 ? -12.352 24.781 20.609 1 97 141 GLY B O 1
ATOM 2777 N N . LEU B 1 142 ? -11.805 24.312 22.703 1 97.69 142 LEU B N 1
ATOM 2778 C CA . LEU B 1 142 ? -10.461 23.875 22.344 1 97.69 142 LEU B CA 1
ATOM 2779 C C . LEU B 1 142 ? -10.5 22.594 21.547 1 97.69 142 LEU B C 1
ATOM 2781 O O . LEU B 1 142 ? -9.797 22.453 20.531 1 97.69 142 LEU B O 1
ATOM 2785 N N . THR B 1 143 ? -11.305 21.672 21.922 1 97.38 143 THR B N 1
ATOM 2786 C CA . THR B 1 143 ? -11.438 20.406 21.203 1 97.38 143 THR B CA 1
ATOM 2787 C C . THR B 1 143 ? -11.93 20.641 19.781 1 97.38 143 THR B C 1
ATOM 2789 O O . THR B 1 143 ? -11.438 20.016 18.844 1 97.38 143 THR B O 1
ATOM 2792 N N . ARG B 1 144 ? -12.875 21.484 19.656 1 97.81 144 ARG B N 1
ATOM 2793 C CA . ARG B 1 144 ? -13.375 21.844 18.328 1 97.81 144 ARG B CA 1
ATOM 2794 C C . ARG B 1 144 ? -12.273 22.453 17.484 1 97.81 144 ARG B C 1
ATOM 2796 O O . ARG B 1 144 ? -12.148 22.141 16.297 1 97.81 144 ARG B O 1
ATOM 2803 N N . TYR B 1 145 ? -11.516 23.312 18.078 1 98.5 145 TYR B N 1
ATOM 2804 C CA . TYR B 1 145 ? -10.406 23.953 17.375 1 98.5 145 TYR B CA 1
ATOM 2805 C C . TYR B 1 145 ? -9.398 22.906 16.906 1 98.5 145 TYR B C 1
ATOM 2807 O O . TYR B 1 145 ? -8.922 22.984 15.766 1 98.5 145 TYR B O 1
ATOM 2815 N N . VAL B 1 146 ? -9.086 21.938 17.75 1 98.62 146 VAL B N 1
ATOM 2816 C CA . VAL B 1 146 ? -8.172 20.875 17.375 1 98.62 146 VAL B CA 1
ATOM 2817 C C . VAL B 1 146 ? -8.727 20.109 16.172 1 98.62 146 VAL B C 1
ATOM 2819 O O . VAL B 1 146 ? -8.016 19.844 15.203 1 98.62 146 VAL B O 1
ATOM 2822 N N . CYS B 1 147 ? -9.961 19.797 16.234 1 98 147 CYS B N 1
ATOM 2823 C CA . CYS B 1 147 ? -10.617 19.062 15.148 1 98 147 CYS B CA 1
ATOM 2824 C C . CYS B 1 147 ? -10.531 19.844 13.844 1 98 147 CYS B C 1
ATOM 2826 O O . CYS B 1 147 ? -10.141 19.297 12.812 1 98 147 CYS B O 1
ATOM 2828 N N . ASP B 1 148 ? -10.883 21.094 13.906 1 97.62 148 ASP B N 1
ATOM 2829 C CA . ASP B 1 148 ? -10.852 21.953 12.719 1 97.62 148 ASP B CA 1
ATOM 2830 C C . ASP B 1 148 ? -9.445 22.047 12.141 1 97.62 148 ASP B C 1
ATOM 2832 O O . ASP B 1 148 ? -9.258 22 10.922 1 97.62 148 ASP B O 1
ATOM 2836 N N . CYS B 1 149 ? -8.5 22.156 13.023 1 98.38 149 CYS B N 1
ATOM 2837 C CA . CYS B 1 149 ? -7.109 22.281 12.609 1 98.38 149 CYS B CA 1
ATOM 2838 C C . CYS B 1 149 ? -6.637 21 11.93 1 98.38 149 CYS B C 1
ATOM 2840 O O . CYS B 1 149 ? -6.031 21.047 10.852 1 98.38 149 CYS B O 1
ATOM 2842 N N . VAL B 1 150 ? -6.945 19.875 12.516 1 98.38 150 VAL B N 1
ATOM 2843 C CA . VAL B 1 150 ? -6.48 18.594 11.992 1 98.38 150 VAL B CA 1
ATOM 2844 C C . VAL B 1 150 ? -7.141 18.312 10.648 1 98.38 150 VAL B C 1
ATOM 2846 O O . VAL B 1 150 ? -6.473 17.891 9.695 1 98.38 150 VAL B O 1
ATOM 2849 N N . ARG B 1 151 ? -8.398 18.578 10.547 1 97.06 151 ARG B N 1
ATOM 2850 C CA . ARG B 1 151 ? -9.117 18.359 9.297 1 97.06 151 ARG B CA 1
ATOM 2851 C C . ARG B 1 151 ? -8.562 19.234 8.18 1 97.06 151 ARG B C 1
ATOM 2853 O O . ARG B 1 151 ? -8.344 18.766 7.059 1 97.06 151 ARG B O 1
ATOM 2860 N N . LEU B 1 152 ? -8.359 20.422 8.477 1 97.12 152 LEU B N 1
ATOM 2861 C CA . LEU B 1 152 ? -7.789 21.328 7.48 1 97.12 152 LEU B CA 1
ATOM 2862 C C . LEU B 1 152 ? -6.363 20.922 7.129 1 97.12 152 LEU B C 1
ATOM 2864 O O . LEU B 1 152 ? -5.965 20.984 5.965 1 97.12 152 LEU B O 1
ATOM 2868 N N . ALA B 1 153 ? -5.578 20.547 8.148 1 97.94 153 ALA B N 1
ATOM 2869 C CA . ALA B 1 153 ? -4.211 20.094 7.914 1 97.94 153 ALA B CA 1
ATOM 2870 C C . ALA B 1 153 ? -4.184 18.922 6.941 1 97.94 153 ALA B C 1
ATOM 2872 O O . ALA B 1 153 ? -3.314 18.844 6.07 1 97.94 153 ALA B O 1
ATOM 2873 N N . TRP B 1 154 ? -5.105 18.047 7.105 1 97.69 154 TRP B N 1
ATOM 2874 C CA . TRP B 1 154 ? -5.195 16.906 6.203 1 97.69 154 TRP B CA 1
ATOM 2875 C C . TRP B 1 154 ? -5.422 17.359 4.766 1 97.69 154 TRP B C 1
ATOM 2877 O O . TRP B 1 154 ? -4.664 16.984 3.865 1 97.69 154 TRP B O 1
ATOM 2887 N N . ALA B 1 155 ? -6.406 18.203 4.598 1 96 155 ALA B N 1
ATOM 2888 C CA . ALA B 1 155 ? -6.754 18.672 3.264 1 96 155 ALA B CA 1
ATOM 2889 C C . ALA B 1 155 ? -5.59 19.438 2.633 1 96 155 ALA B C 1
ATOM 2891 O O . ALA B 1 155 ? -5.27 19.234 1.459 1 96 155 ALA B O 1
ATOM 2892 N N . LEU B 1 156 ? -4.98 20.188 3.404 1 96.5 156 LEU B N 1
ATOM 2893 C CA . LEU B 1 156 ? -3.863 20.984 2.9 1 96.5 156 LEU B CA 1
ATOM 2894 C C . LEU B 1 156 ? -2.668 20.094 2.576 1 96.5 156 LEU B C 1
ATOM 2896 O O . LEU B 1 156 ? -2.012 20.281 1.548 1 96.5 156 LEU B O 1
ATOM 2900 N N . SER B 1 157 ? -2.377 19.125 3.428 1 95.94 157 SER B N 1
ATOM 2901 C CA . SER B 1 157 ? -1.218 18.25 3.258 1 95.94 157 SER B CA 1
ATOM 2902 C C . SER B 1 157 ? -1.333 17.422 1.983 1 95.94 157 SER B C 1
ATOM 2904 O O . SER B 1 157 ? -0.354 17.25 1.253 1 95.94 157 SER B O 1
ATOM 2906 N N . ILE B 1 158 ? -2.506 16.938 1.716 1 94.94 158 ILE B N 1
ATOM 2907 C CA . ILE B 1 158 ? -2.652 16.078 0.547 1 94.94 158 ILE B CA 1
ATOM 2908 C C . ILE B 1 158 ? -2.609 16.922 -0.724 1 94.94 158 ILE B C 1
ATOM 2910 O O . ILE B 1 158 ? -2.439 16.391 -1.824 1 94.94 158 ILE B O 1
ATOM 2914 N N . HIS B 1 159 ? -2.775 18.25 -0.593 1 93.88 159 HIS B N 1
ATOM 2915 C CA . HIS B 1 159 ? -2.645 19.141 -1.739 1 93.88 159 HIS B CA 1
ATOM 2916 C C . HIS B 1 159 ? -1.25 19.75 -1.805 1 93.88 159 HIS B C 1
ATOM 2918 O O . HIS B 1 159 ? -1.005 20.656 -2.598 1 93.88 159 HIS B O 1
ATOM 2924 N N . GLY B 1 160 ? -0.368 19.344 -0.95 1 93.56 160 GLY B N 1
ATOM 2925 C CA . GLY B 1 160 ? 1.041 19.688 -1.065 1 93.56 160 GLY B CA 1
ATOM 2926 C C . GLY B 1 160 ? 1.396 20.984 -0.374 1 93.56 160 GLY B C 1
ATOM 2927 O O . GLY B 1 160 ? 2.326 21.688 -0.786 1 93.56 160 GLY B O 1
ATOM 2928 N N . PHE B 1 161 ? 0.65 21.375 0.569 1 96.06 161 PHE B N 1
ATOM 2929 C CA . PHE B 1 161 ? 0.975 22.562 1.337 1 96.06 161 PHE B CA 1
ATOM 2930 C C . PHE B 1 161 ? 1.762 22.203 2.592 1 96.06 161 PHE B C 1
ATOM 2932 O O . PHE B 1 161 ? 1.583 21.125 3.154 1 96.06 161 PHE B O 1
ATOM 2939 N N . VAL B 1 162 ? 2.645 23.156 3.037 1 96.25 162 VAL B N 1
ATOM 2940 C CA . VAL B 1 162 ? 3.449 22.969 4.238 1 96.25 162 VAL B CA 1
ATOM 2941 C C . VAL B 1 162 ? 3.479 24.25 5.059 1 96.25 162 VAL B C 1
ATOM 2943 O O . VAL B 1 162 ? 3.197 25.328 4.543 1 96.25 162 VAL B O 1
ATOM 2946 N N . LEU B 1 163 ? 3.793 24.094 6.285 1 97.5 163 LEU B N 1
ATOM 2947 C CA . LEU B 1 163 ? 3.908 25.25 7.172 1 97.5 163 LEU B CA 1
ATOM 2948 C C . LEU B 1 163 ? 5.348 25.75 7.227 1 97.5 163 LEU B C 1
ATOM 2950 O O . LEU B 1 163 ? 6.289 24.953 7.152 1 97.5 163 LEU B O 1
ATOM 2954 N N . GLU B 1 164 ? 5.461 27.047 7.305 1 96.69 164 GLU B N 1
ATOM 2955 C CA . GLU B 1 164 ? 6.754 27.688 7.543 1 96.69 164 GLU B CA 1
ATOM 2956 C C . GLU B 1 164 ? 6.715 28.562 8.789 1 96.69 164 GLU B C 1
ATOM 2958 O O . GLU B 1 164 ? 5.887 29.469 8.891 1 96.69 164 GLU B O 1
ATOM 2963 N N . PHE B 1 165 ? 7.566 28.203 9.781 1 96.88 165 PHE B N 1
ATOM 2964 C CA . PHE B 1 165 ? 7.59 28.984 11.023 1 96.88 165 PHE B CA 1
ATOM 2965 C C . PHE B 1 165 ? 8.977 28.938 11.656 1 96.88 165 PHE B C 1
ATOM 2967 O O . PHE B 1 165 ? 9.109 29.062 12.875 1 96.88 165 PHE B O 1
ATOM 2974 N N . GLU B 1 166 ? 9.969 28.734 10.898 1 94.62 166 GLU B N 1
ATOM 2975 C CA . GLU B 1 166 ? 11.312 28.531 11.438 1 94.62 166 GLU B CA 1
ATOM 2976 C C . GLU B 1 166 ? 12.203 29.734 11.148 1 94.62 166 GLU B C 1
ATOM 2978 O O . GLU B 1 166 ? 13.273 29.875 11.734 1 94.62 166 GLU B O 1
ATOM 2983 N N . THR B 1 167 ? 11.805 30.578 10.234 1 94.56 167 THR B N 1
ATOM 2984 C CA . THR B 1 167 ? 12.586 31.766 9.898 1 94.56 167 THR B CA 1
ATOM 2985 C C . THR B 1 167 ? 12.688 32.719 11.094 1 94.56 167 THR B C 1
ATOM 2987 O O . THR B 1 167 ? 11.695 32.938 11.797 1 94.56 167 THR B O 1
ATOM 2990 N N . ARG B 1 168 ? 13.797 33.312 11.336 1 95.75 168 ARG B N 1
ATOM 2991 C CA . ARG B 1 168 ? 14 34.094 12.539 1 95.75 168 ARG B CA 1
ATOM 2992 C C . ARG B 1 168 ? 13.906 35.594 12.242 1 95.75 168 ARG B C 1
ATOM 2994 O O . ARG B 1 168 ? 13.68 36.406 13.141 1 95.75 168 ARG B O 1
ATOM 3001 N N . ALA B 1 169 ? 14.156 35.906 10.969 1 97.38 169 ALA B N 1
ATOM 3002 C CA . ALA B 1 169 ? 14.086 37.312 10.57 1 97.38 169 ALA B CA 1
ATOM 3003 C C . ALA B 1 169 ? 12.828 37.562 9.742 1 97.38 169 ALA B C 1
ATOM 3005 O O . ALA B 1 169 ? 12.461 36.781 8.883 1 97.38 169 ALA B O 1
ATOM 3006 N N . PHE B 1 170 ? 12.297 38.75 9.953 1 97.12 170 PHE B N 1
ATOM 3007 C CA . PHE B 1 170 ? 11.078 39.156 9.258 1 97.12 170 PHE B CA 1
ATOM 3008 C C . PHE B 1 170 ? 11.312 39.25 7.762 1 97.12 170 PHE B C 1
ATOM 3010 O O . PHE B 1 170 ? 12.273 39.906 7.324 1 97.12 170 PHE B O 1
ATOM 3017 N N . ARG B 1 171 ? 10.516 38.656 7.02 1 96.56 171 ARG B N 1
ATOM 3018 C CA . ARG B 1 171 ? 10.469 38.75 5.562 1 96.56 171 ARG B CA 1
ATOM 3019 C C . ARG B 1 171 ? 9.078 39.156 5.086 1 96.56 171 ARG B C 1
ATOM 3021 O O . ARG B 1 171 ? 8.109 38.406 5.305 1 96.56 171 ARG B O 1
ATOM 3028 N N . ARG B 1 172 ? 8.977 40.188 4.363 1 95.06 172 ARG B N 1
ATOM 3029 C CA . ARG B 1 172 ? 7.695 40.75 3.932 1 95.06 172 ARG B CA 1
ATOM 3030 C C . ARG B 1 172 ? 6.941 39.75 3.051 1 95.06 172 ARG B C 1
ATOM 3032 O O . ARG B 1 172 ? 5.707 39.75 3.021 1 95.06 172 ARG B O 1
ATOM 3039 N N . GLU B 1 173 ? 7.656 38.875 2.408 1 95 173 GLU B N 1
ATOM 3040 C CA . GLU B 1 173 ? 7.027 37.906 1.511 1 95 173 GLU B CA 1
ATOM 3041 C C . GLU B 1 173 ? 6.402 36.75 2.291 1 95 173 GLU B C 1
ATOM 3043 O O . GLU B 1 173 ? 5.531 36.062 1.776 1 95 173 GLU B O 1
ATOM 3048 N N . LEU B 1 174 ? 6.77 36.562 3.57 1 96.62 174 LEU B N 1
ATOM 3049 C CA . LEU B 1 174 ? 6.355 35.375 4.332 1 96.62 174 LEU B CA 1
ATOM 3050 C C . LEU B 1 174 ? 5.531 35.781 5.551 1 96.62 174 LEU B C 1
ATOM 3052 O O . LEU B 1 174 ? 4.805 34.969 6.113 1 96.62 174 LEU B O 1
ATOM 3056 N N . HIS B 1 175 ? 5.699 37.094 5.91 1 97.69 175 HIS B N 1
ATOM 3057 C CA . HIS B 1 175 ? 5.184 37.438 7.227 1 97.69 175 HIS B CA 1
ATOM 3058 C C . HIS B 1 175 ? 4.383 38.75 7.18 1 97.69 175 HIS B C 1
ATOM 3060 O O . HIS B 1 175 ? 4.582 39.562 6.281 1 97.69 175 HIS B O 1
ATOM 3066 N N . VAL B 1 176 ? 3.482 38.875 8.078 1 97.5 176 VAL B N 1
ATOM 3067 C CA . VAL B 1 176 ? 2.863 40.156 8.484 1 97.5 176 VAL B CA 1
ATOM 3068 C C . VAL B 1 176 ? 3.115 40.406 9.969 1 97.5 176 VAL B C 1
ATOM 3070 O O . VAL B 1 176 ? 3.174 39.438 10.766 1 97.5 176 VAL B O 1
ATOM 3073 N N . ARG B 1 177 ? 3.26 41.594 10.359 1 97 177 ARG B N 1
ATOM 3074 C CA . ARG B 1 177 ? 3.545 41.938 11.75 1 97 177 ARG B CA 1
ATOM 3075 C C . ARG B 1 177 ? 2.256 42.094 12.547 1 97 177 ARG B C 1
ATOM 3077 O O . ARG B 1 177 ? 1.297 42.719 12.07 1 97 177 ARG B O 1
ATOM 3084 N N . PHE B 1 178 ? 2.295 41.469 13.641 1 95.12 178 PHE B N 1
ATOM 3085 C CA . PHE B 1 178 ? 1.214 41.75 14.578 1 95.12 178 PHE B CA 1
ATOM 3086 C C . PHE B 1 178 ? 1.259 43.188 15.039 1 95.12 178 PHE B C 1
ATOM 3088 O O . PHE B 1 178 ? 2.309 43.844 14.984 1 95.12 178 PHE B O 1
ATOM 3095 N N . HIS B 1 179 ? 0.214 43.719 15.516 1 92.5 179 HIS B N 1
ATOM 3096 C CA . HIS B 1 179 ? 0.103 45.125 15.82 1 92.5 179 HIS B CA 1
ATOM 3097 C C . HIS B 1 179 ? 0.978 45.531 17.016 1 92.5 179 HIS B C 1
ATOM 3099 O O . HIS B 1 179 ? 1.362 46.688 17.156 1 92.5 179 HIS B O 1
ATOM 3105 N N . THR B 1 180 ? 1.337 44.625 17.875 1 91.25 180 THR B N 1
ATOM 3106 C CA . THR B 1 180 ? 2.145 44.906 19.047 1 91.25 180 THR B CA 1
ATOM 3107 C C . THR B 1 180 ? 3.633 44.812 18.719 1 91.25 180 THR B C 1
ATOM 3109 O O . THR B 1 180 ? 4.477 44.938 19.609 1 91.25 180 THR B O 1
ATOM 3112 N N . SER B 1 181 ? 4.004 44.594 17.516 1 93.62 181 SER B N 1
ATOM 3113 C CA . SER B 1 181 ? 5.383 44.406 17.094 1 93.62 181 SER B CA 1
ATOM 3114 C C . SER B 1 181 ? 6.16 45.719 17.125 1 93.62 181 SER B C 1
ATOM 3116 O O . SER B 1 181 ? 5.574 46.812 17 1 93.62 181 SER B O 1
ATOM 3118 N N . ASP B 1 182 ? 7.5 45.594 17.375 1 93.44 182 ASP B N 1
ATOM 3119 C CA . ASP B 1 182 ? 8.445 46.688 17.172 1 93.44 182 ASP B CA 1
ATOM 3120 C C . ASP B 1 182 ? 8.859 46.781 15.703 1 93.44 182 ASP B C 1
ATOM 3122 O O . ASP B 1 182 ? 9.617 45.969 15.211 1 93.44 182 ASP B O 1
ATOM 3126 N N . HIS B 1 183 ? 8.484 47.812 15.047 1 90.19 183 HIS B N 1
ATOM 3127 C CA . HIS B 1 183 ? 8.688 47.969 13.609 1 90.19 183 HIS B CA 1
ATOM 3128 C C . HIS B 1 183 ? 10.148 48.25 13.289 1 90.19 183 HIS B C 1
ATOM 3130 O O . HIS B 1 183 ? 10.57 48.156 12.133 1 90.19 183 HIS B O 1
ATOM 3136 N N . ARG B 1 184 ? 10.898 48.469 14.352 1 93.12 184 ARG B N 1
ATOM 3137 C CA . ARG B 1 184 ? 12.312 48.781 14.141 1 93.12 184 ARG B CA 1
ATOM 3138 C C . ARG B 1 184 ? 13.148 47.5 14.211 1 93.12 184 ARG B C 1
ATOM 3140 O O . ARG B 1 184 ? 14.336 47.5 13.891 1 93.12 184 ARG B O 1
ATOM 3147 N N . SER B 1 185 ? 12.461 46.469 14.617 1 94.81 185 SER B N 1
ATOM 3148 C CA . SER B 1 185 ? 13.195 45.219 14.758 1 94.81 185 SER B CA 1
ATOM 3149 C C . SER B 1 185 ? 12.789 44.219 13.68 1 94.81 185 SER B C 1
ATOM 3151 O O . SER B 1 185 ? 11.602 44.062 13.367 1 94.81 185 SER B O 1
ATOM 3153 N N . GLU B 1 186 ? 13.742 43.562 13.164 1 95.44 186 GLU B N 1
ATOM 3154 C CA . GLU B 1 186 ? 13.477 42.531 12.172 1 95.44 186 GLU B CA 1
ATOM 3155 C C . GLU B 1 186 ? 13.555 41.125 12.781 1 95.44 186 GLU B C 1
ATOM 3157 O O . GLU B 1 186 ? 13.25 40.125 12.125 1 95.44 186 GLU B O 1
ATOM 3162 N N . ARG B 1 187 ? 13.93 41.094 13.992 1 97.12 187 ARG B N 1
ATOM 3163 C CA . ARG B 1 187 ? 14.039 39.781 14.664 1 97.12 187 ARG B CA 1
ATOM 3164 C C . ARG B 1 187 ? 12.672 39.281 15.125 1 97.12 187 ARG B C 1
ATOM 3166 O O . ARG B 1 187 ? 11.977 40 15.867 1 97.12 187 ARG B O 1
ATOM 3173 N N . ILE B 1 188 ? 12.297 38.125 14.773 1 96.62 188 ILE B N 1
ATOM 3174 C CA . ILE B 1 188 ? 11.008 37.562 15.164 1 96.62 188 ILE B CA 1
ATOM 3175 C C . ILE B 1 188 ? 11.109 37 16.578 1 96.62 188 ILE B C 1
ATOM 3177 O O . ILE B 1 188 ? 11.891 36.062 16.828 1 96.62 188 ILE B O 1
ATOM 3181 N N . ARG B 1 189 ? 10.352 37.5 17.438 1 95 189 ARG B N 1
ATOM 3182 C CA . ARG B 1 189 ? 10.336 37.062 18.828 1 95 189 ARG B CA 1
ATOM 3183 C C . ARG B 1 189 ? 9.414 35.844 18.984 1 95 189 ARG B C 1
ATOM 3185 O O . ARG B 1 189 ? 9.727 34.906 19.75 1 95 189 ARG B O 1
ATOM 3192 N N . THR B 1 190 ? 8.305 35.969 18.312 1 94.88 190 THR B N 1
ATOM 3193 C CA . THR B 1 190 ? 7.328 34.875 18.469 1 94.88 190 THR B CA 1
ATOM 3194 C C . THR B 1 190 ? 6.449 34.781 17.219 1 94.88 190 THR B C 1
ATOM 3196 O O . THR B 1 190 ? 6.129 35.781 16.594 1 94.88 190 THR B O 1
ATOM 3199 N N . TYR B 1 191 ? 6.152 33.531 16.828 1 96.38 191 TYR B N 1
ATOM 3200 C CA . TYR B 1 191 ? 5.148 33.25 15.812 1 96.38 191 TYR B CA 1
ATOM 3201 C C . TYR B 1 191 ? 3.758 33.156 16.422 1 96.38 191 TYR B C 1
ATOM 3203 O O . TYR B 1 191 ? 3.553 32.406 17.391 1 96.38 191 TYR B O 1
ATOM 3211 N N . LEU B 1 192 ? 2.814 33.906 15.898 1 96.88 192 LEU B N 1
ATOM 3212 C CA . LEU B 1 192 ? 1.418 33.781 16.297 1 96.88 192 LEU B CA 1
ATOM 3213 C C . LEU B 1 192 ? 0.667 32.875 15.352 1 96.88 192 LEU B C 1
ATOM 3215 O O . LEU B 1 192 ? -0.329 32.25 15.742 1 96.88 192 LEU B O 1
ATOM 3219 N N . TRP B 1 193 ? 1.137 32.812 14.133 1 98.31 193 TRP B N 1
ATOM 3220 C CA . TRP B 1 193 ? 0.546 32 13.078 1 98.31 193 TRP B CA 1
ATOM 3221 C C . TRP B 1 193 ? 1.585 31.656 12.023 1 98.31 193 TRP B C 1
ATOM 3223 O O . TRP B 1 193 ? 2.334 32.5 11.555 1 98.31 193 TRP B O 1
ATOM 3233 N N . PRO B 1 194 ? 1.672 30.391 11.602 1 98.12 194 PRO B N 1
ATOM 3234 C CA . PRO B 1 194 ? 2.674 30 10.609 1 98.12 194 PRO B CA 1
ATOM 3235 C C . PRO B 1 194 ? 2.281 30.406 9.188 1 98.12 194 PRO B C 1
ATOM 3237 O O . PRO B 1 194 ? 1.093 30.547 8.883 1 98.12 194 PRO B O 1
ATOM 3240 N N . ALA B 1 195 ? 3.303 30.609 8.367 1 97.94 195 ALA B N 1
ATOM 3241 C CA . ALA B 1 195 ? 3.049 30.828 6.945 1 97.94 195 ALA B CA 1
ATOM 3242 C C . ALA B 1 195 ? 2.705 29.531 6.23 1 97.94 195 ALA B C 1
ATOM 3244 O O . ALA B 1 195 ? 3.104 28.453 6.676 1 97.94 195 ALA B O 1
ATOM 3245 N N . LEU B 1 196 ? 1.904 29.641 5.219 1 98.06 196 LEU B N 1
ATOM 3246 C CA . LEU B 1 196 ? 1.539 28.484 4.402 1 98.06 196 LEU B CA 1
ATOM 3247 C C . LEU B 1 196 ? 2.197 28.562 3.029 1 98.06 196 LEU B C 1
ATOM 3249 O O . LEU B 1 196 ? 2.041 29.562 2.316 1 98.06 196 LEU B O 1
ATOM 3253 N N . LEU B 1 197 ? 2.934 27.484 2.676 1 96.94 197 LEU B N 1
ATOM 3254 C CA . LEU B 1 197 ? 3.65 27.453 1.405 1 96.94 197 LEU B CA 1
ATOM 3255 C C . LEU B 1 197 ? 3.18 26.266 0.557 1 96.94 197 LEU B C 1
ATOM 3257 O O . LEU B 1 197 ? 2.693 25.266 1.089 1 96.94 197 LEU B O 1
ATOM 3261 N N . GLN B 1 198 ? 3.305 26.469 -0.749 1 91.38 198 GLN B N 1
ATOM 3262 C CA . GLN B 1 198 ? 3.168 25.312 -1.638 1 91.38 198 GLN B CA 1
ATOM 3263 C C . GLN B 1 198 ? 4.465 24.516 -1.707 1 91.38 198 GLN B C 1
ATOM 3265 O O . GLN B 1 198 ? 5.543 25.094 -1.891 1 91.38 198 GLN B O 1
ATOM 3270 N N . ALA B 1 199 ? 4.531 23.297 -1.468 1 79.19 199 ALA B N 1
ATOM 3271 C CA . ALA B 1 199 ? 5.727 22.453 -1.472 1 79.19 199 ALA B CA 1
ATOM 3272 C C . ALA B 1 199 ? 6.055 21.969 -2.883 1 79.19 199 ALA B C 1
ATOM 3274 O O . ALA B 1 199 ? 5.164 21.844 -3.729 1 79.19 199 ALA B O 1
ATOM 3275 N N . PRO B 1 200 ? 7.363 21.641 -2.73 1 68.06 200 PRO B N 1
ATOM 3276 C CA . PRO B 1 200 ? 8.445 21.688 -1.746 1 68.06 200 PRO B CA 1
ATOM 3277 C C . PRO B 1 200 ? 9.133 23.047 -1.694 1 68.06 200 PRO B C 1
ATOM 3279 O O . PRO B 1 200 ? 9.844 23.344 -0.731 1 68.06 200 PRO B O 1
ATOM 3282 N N . ARG B 1 201 ? 8.961 23.875 -2.656 1 67.75 201 ARG B N 1
ATOM 3283 C CA . ARG B 1 201 ? 9.609 25.188 -2.709 1 67.75 201 ARG B CA 1
ATOM 3284 C C . ARG B 1 201 ? 8.766 26.188 -3.494 1 67.75 201 ARG B C 1
ATOM 3286 O O . ARG B 1 201 ? 9.297 26.953 -4.297 1 67.75 201 ARG B O 1
ATOM 3293 N N . GLY B 1 202 ? 7.617 26.188 -3.027 1 82.38 202 GLY B N 1
ATOM 3294 C CA . GLY B 1 202 ? 6.727 27.031 -3.795 1 82.38 202 GLY B CA 1
ATOM 3295 C C . GLY B 1 202 ? 6.43 28.359 -3.111 1 82.38 202 GLY B C 1
ATOM 3296 O O . GLY B 1 202 ? 7.059 28.703 -2.107 1 82.38 202 GLY B O 1
ATOM 3297 N N . PRO B 1 203 ? 5.633 29.125 -3.664 1 91.19 203 PRO B N 1
ATOM 3298 C CA . PRO B 1 203 ? 5.305 30.469 -3.156 1 91.19 203 PRO B CA 1
ATOM 3299 C C . PRO B 1 203 ? 4.5 30.422 -1.859 1 91.19 203 PRO B C 1
ATOM 3301 O O . PRO B 1 203 ? 3.836 29.422 -1.574 1 91.19 203 PRO B O 1
ATOM 3304 N N . CYS B 1 204 ? 4.598 31.5 -1.105 1 96.44 204 CYS B N 1
ATOM 3305 C CA . CYS B 1 204 ? 3.781 31.688 0.089 1 96.44 204 CYS B CA 1
ATOM 3306 C C . CYS B 1 204 ? 2.352 32.062 -0.281 1 96.44 204 CYS B C 1
ATOM 3308 O O . CYS B 1 204 ? 2.125 33.062 -0.955 1 96.44 204 CYS B O 1
ATOM 3310 N N . VAL B 1 205 ? 1.433 31.281 0.187 1 96.62 205 VAL B N 1
ATOM 3311 C CA . VAL B 1 205 ? 0.053 31.516 -0.226 1 96.62 205 VAL B CA 1
ATOM 3312 C C . VAL B 1 205 ? -0.721 32.188 0.907 1 96.62 205 VAL B C 1
ATOM 3314 O O . VAL B 1 205 ? -1.805 32.75 0.689 1 96.62 205 VAL B O 1
ATOM 3317 N N . HIS B 1 206 ? -0.216 32.125 2.074 1 97.75 206 HIS B N 1
ATOM 3318 C CA . HIS B 1 206 ? -0.758 32.812 3.242 1 97.75 206 HIS B CA 1
ATOM 3319 C C . HIS B 1 206 ? 0.347 33.188 4.227 1 97.75 206 HIS B C 1
ATOM 3321 O O . HIS B 1 206 ? 1.034 32.312 4.754 1 97.75 206 HIS B O 1
ATOM 3327 N N . LYS B 1 207 ? 0.481 34.438 4.465 1 97.75 207 LYS B N 1
ATOM 3328 C CA . LYS B 1 207 ? 1.6 34.906 5.27 1 97.75 207 LYS B CA 1
ATOM 3329 C C . LYS B 1 207 ? 1.396 34.594 6.746 1 97.75 207 LYS B C 1
ATOM 3331 O O . LYS B 1 207 ? 0.265 34.562 7.234 1 97.75 207 LYS B O 1
ATOM 3336 N N . GLY B 1 208 ? 2.533 34.312 7.395 1 98.31 208 GLY B N 1
ATOM 3337 C CA . GLY B 1 208 ? 2.5 34.094 8.836 1 98.31 208 GLY B CA 1
ATOM 3338 C C . GLY B 1 208 ? 2.387 35.406 9.617 1 98.31 208 GLY B C 1
ATOM 3339 O O . GLY B 1 208 ? 2.693 36.469 9.094 1 98.31 208 GLY B O 1
ATOM 3340 N N . VAL B 1 209 ? 1.899 35.312 10.805 1 98.31 209 VAL B N 1
ATOM 3341 C CA . VAL B 1 209 ? 1.799 36.469 11.688 1 98.31 209 VAL B CA 1
ATOM 3342 C C . VAL B 1 209 ? 2.848 36.375 12.797 1 98.31 209 VAL B C 1
ATOM 3344 O O . VAL B 1 209 ? 2.914 35.375 13.508 1 98.31 209 VAL B O 1
ATOM 3347 N N . VAL B 1 210 ? 3.662 37.438 12.898 1 97.75 210 VAL B N 1
ATOM 3348 C CA . VAL B 1 210 ? 4.785 37.344 13.828 1 97.75 210 VAL B CA 1
ATOM 3349 C C . VAL B 1 210 ? 4.852 38.625 14.672 1 97.75 210 VAL B C 1
ATOM 3351 O O . VAL B 1 210 ? 4.262 39.656 14.312 1 97.75 210 VAL B O 1
ATOM 3354 N N . ILE B 1 211 ? 5.465 38.469 15.844 1 96.81 211 ILE B N 1
ATOM 3355 C CA . ILE B 1 211 ? 5.828 39.594 16.672 1 96.81 211 ILE B CA 1
ATOM 3356 C C . ILE B 1 211 ? 7.34 39.812 16.625 1 96.81 211 ILE B C 1
ATOM 3358 O O . ILE B 1 211 ? 8.109 38.875 16.891 1 96.81 211 ILE B O 1
ATOM 3362 N N . THR B 1 212 ? 7.648 41 16.297 1 97 212 THR B N 1
ATOM 3363 C CA . THR B 1 212 ? 9.062 41.344 16.25 1 97 212 THR B CA 1
ATOM 3364 C C . THR B 1 212 ? 9.461 42.188 17.438 1 97 212 THR B C 1
ATOM 3366 O O . THR B 1 212 ? 8.602 42.844 18.062 1 97 212 THR B O 1
#

Foldseek 3Di:
DPPDDPPPVPCVLVCLDPVNLLVLLVCLLVPLLVQLVVLQCVPVVCVPVVVVSLVLLQLLLVLLLVLLLVVLVVVLVVVCVVVVPDPVCCVPPVNVVVSVVVLVVCSVCVPVDDCVVSLVVSVVVSCVVPVVCNVVVVRVSVSVSSVSSNSSSSSQVSQQKDWADDDQFDDPQAEDEDPVADPVGRGFPDWSATWMAHPDDGGTPGHTYTHD/DPPDDPDPPDCVLVCLDPVNLLVLQVCLLVPLLVQLVVLQCVPVVCVPVVVVSLVLLQLLLVLLLVLLLVVLVVVLVVVCVVVVPDPVCCVPPVNVVVSVVVLVVCSVCVPVDDCVVSLVVSVVVSCVVPVVCVVVVVRVSVSVSSVSSNSSSSSQVSQQKDWADDDQFDDPQAEDEDPQADPVGRGFPDWSATWMAHPDDGGTPGHTYTHD

InterPro domains:
  IPR026169 Mitochondria-eating protein [PTHR21771] (5-212)
  IPR031981 Mitochondria-eating protein, C-terminal domain [PF16026] (17-212)

pLDDT: mean 90.79, std 15.44, range [25.14, 98.62]

Radius of gyration: 31.84 Å; Cα contacts (8 Å, |Δi|>4): 527; chains: 2; bounding box: 70×97×78 Å

Secondary structure (DSSP, 8-state):
----------HHHHTTSHHHHHHHHHHIIIIIHHHHHHHHHTSGGGTT-HHHHHHHHHHHHHHHHHHHHHHHHHHHHHHHHHTT--GGGTT-HHHHHHHHHHHHHHHH-GGGS--HHHHHHHHHHHHHHTTT-GGGGG-HHHHHHHHHHHHHHHHHHHTTEEEE----B--TTTEEE-TTS-TT--B--EEEE-EEEETTT--EEE-EEEE-/----------HHHHTTSHHHHHHHHHHIIIIIHHHHHHHHHTSGGGTT-HHHHHHHHHHHHHHHHHHHHHHHHHHHHHHHHHTT--GGGTT-HHHHHHHHHHHHHHHH-GGGS--HHHHHHHHHHHHHHTTT-GGGGG-HHHHHHHHHHHHHHHHHHHTTEEEE----B--TTTEEE-TTS-TT--B--EEEE-EEEETTT--EEE-EEEE-

Nearest PDB structures (foldseek):
  8am0-assembly1_B  TM=2.309E-01  e=3.694E+00  Homo sapiens
  8tgd-assembly2_D  TM=1.961E-01  e=5.485E+00  Homo sapiens
  4mu6-assembly1_A  TM=2.299E-01  e=2.516E+00  Legionella pneumophila subsp. pneumophila str. Philadelphia 1
  8am0-assembly1_B  TM=2.308E-01  e=4.129E+00  Homo sapiens
  8tgd-assembly2_D  TM=1.961E-01  e=6.070E+00  Homo sapiens

Organism: Amblyomma americanum (NCBI:txid6943)